Protein AF-A0A8H7FZU8-F1 (afdb_monomer)

Sequence (462 aa):
MAFCALAAARVRDGAVANMAPNISALLGDARPEVFQAASEAAFPPKLVDASEFEYMRASGLLAILAIQNGQQNLMQQHLGNYITLVALQGMHDEARWPPNISGVERQERRRLYWSMYTFEVFTSIIWGGVIRCREAQSAVRYPAEVDDEYIVDDPDDRSEVFQQSDGHPCFLTGWNFTTDMYRTLEHAVDRFRRRRAGGSTKSLGNLLDQSATSSSPETILDLVGVMYSNLHPRFKETQQIGDPVQDRFNFQTANIIATTQLLRMVVLGGELEEASGEKRCQVAGELLDAFSTIPVTYLRALSAPLLFHLAGIGHILGSVIEGLSPYSFRKIRHILLRMADLLESLETGLRSDVSARLRGLVDRIDQYILSNKSTYTRRDSPNRILPIEAFDGTFSKIERPQTPPFSPSTDITQAMQFPIPVGQIGGPEMNLPFEMLQDWPWPLDPSDNTGLFPDILAGWSH

pLDDT: mean 75.42, std 21.96, range [22.83, 98.0]

Radius of gyration: 26.19 Å; Cα contacts (8 Å, |Δi|>4): 441; chains: 1; bounding box: 68×64×73 Å

Mean predicted aligned error: 12.66 Å

Solvent-accessible surface area (backbone atoms only — not comparable to full-atom values): 27202 Å² total; per-residue (Å²): 80,24,66,57,13,38,53,32,45,38,52,69,36,54,28,61,77,91,63,54,70,70,58,48,57,59,47,69,72,48,57,31,65,60,28,38,52,56,38,59,69,66,53,57,99,47,71,88,72,51,77,54,71,64,54,44,55,39,21,49,38,43,17,54,38,21,40,60,70,69,35,60,71,55,17,52,50,25,44,50,51,28,54,50,46,33,64,77,58,36,65,47,28,60,90,54,48,74,94,83,63,52,45,62,56,52,40,51,51,31,45,52,51,54,54,50,42,42,49,42,44,51,50,16,61,52,59,59,47,77,64,85,74,50,70,98,73,47,55,59,67,78,56,67,68,61,56,76,91,34,61,38,64,36,91,87,75,76,42,73,43,80,70,72,66,90,89,65,86,35,71,45,52,54,49,51,52,42,47,50,51,38,53,52,36,52,55,41,49,53,51,52,52,49,62,64,45,62,80,78,50,96,47,68,62,69,69,74,46,77,78,62,82,75,75,49,57,64,56,53,53,51,52,51,49,54,54,57,68,71,44,64,72,73,48,75,53,66,70,84,83,80,45,74,71,61,43,54,42,29,43,43,19,48,48,42,55,52,50,49,46,51,40,50,52,60,49,44,27,74,56,48,30,80,42,52,55,68,57,39,49,50,53,41,45,55,52,50,52,57,55,70,71,46,58,65,43,50,50,38,59,54,34,46,66,46,56,52,54,50,49,52,41,46,49,50,50,51,53,37,56,68,71,29,41,73,72,59,45,62,67,47,49,59,52,54,49,52,50,23,56,53,41,51,73,47,34,82,48,38,103,63,62,54,29,60,37,49,48,52,40,51,53,51,50,53,50,52,54,53,54,52,52,57,59,55,63,70,72,56,78,98,80,76,93,71,86,82,80,79,81,74,96,72,86,75,86,85,77,84,84,83,87,83,84,90,84,85,90,81,83,97,81,88,87,79,88,74,86,71,82,84,70,87,74,89,63,82,83,54,58,64,62,71,78,68,50,73,56,53,87,60,86,84,62,66,86,80,61,96,69,72,32,58,69,66,50,54,40,45,65,96

Foldseek 3Di:
DLVLLLVLLLLLLLLDPPDDPVVNVVSVPDDSVVVLVVLVVPADPDLLVVLDPVLLVSLLSQLVSCLLVVNLVSNCVSLVSNVVNCVSQVLLAPVSHDPPDAQLVLLVSLCSVLSSQLVLLLSCQWWVHDSPDAPVSGNRDHRDLADSVQWDQDPPPRDTDGDDDPPDGRLSLLVVLLSVLSNLSVLLQVVLLCVVCVVPDPDPCVVVCPPPPNQALVSSLVVNVVSVVPRDPLLQAQDDDDDPVSVSSLLSSLSNLLSNLVSNLSSCLLVLLVDDLVVLLVNLQVNLVSNVRRDLSSCLVCRSSNVSSLLSSLLSNLLSLQQDFLVVVVSCLVSLLSSLVSVVSSCSSPVDCLSVLSVVLSVLSVVVVVVVVVVVVVPDDDDDDDDDPDPDPDDDDDDDDDDDDDDDDDDPDDDDDDDDPPDPPPDPRDRDDPVSCPSSVHDLDLPPDPGTRNSSSVSNND

Secondary structure (DSSP, 8-state):
-HHHHHHHHHHHTT---S--HHHHHHHHS--HHHHHHHHHTTS-SSGGG--SHHHHHHHHHHHHHHHHTT-HHHHHHHHHHHHHHHHHHTTTBGGGS-TT--HHHHHHHHHHHHHHHHHHHHHHHHTT---SS-GGG-B-PPPPSS-GGGEEE-TTT--EEE-PPTTPPPHHHHHHHHHHHHHHHHHHHHHHHHHHHTTT---HHHHH-TTS----HHHHHHHHHHHHHHS-GGGTS---S--HHHHHHHHHHHHHHHHHHHHHHHHHHHHHHHS-HHHHHHHHHHHHHHHHTS-HHHHHHH-HHHHHHHHHHHHHHHHHHTT--HHHHHHHHHHHHHHHHHHHHHHTTS---HHHHHHHHHHHHHHHHHHHHHHHTTTS-S----------S-----PPPPPPPP------------------------PPPGGGGTT-SS-S-GGG-SSS-HHHHTTTT-

Structure (mmCIF, N/CA/C/O backbone):
data_AF-A0A8H7FZU8-F1
#
_entry.id   AF-A0A8H7FZU8-F1
#
loop_
_atom_site.group_PDB
_atom_site.id
_atom_site.type_symbol
_atom_site.label_atom_id
_atom_site.label_alt_id
_atom_site.label_comp_id
_atom_site.label_asym_id
_atom_site.label_entity_id
_atom_site.label_seq_id
_atom_site.pdbx_PDB_ins_code
_atom_site.Cartn_x
_atom_site.Cartn_y
_atom_site.Cartn_z
_atom_site.occupancy
_atom_site.B_iso_or_equiv
_atom_site.auth_seq_id
_atom_site.auth_comp_id
_atom_site.auth_asym_id
_atom_site.auth_atom_id
_atom_site.pdbx_PDB_model_num
ATOM 1 N N . MET A 1 1 ? 0.184 -10.267 -18.835 1.00 94.81 1 MET A N 1
ATOM 2 C CA . MET A 1 1 ? -0.944 -11.021 -18.241 1.00 94.81 1 MET A CA 1
ATOM 3 C C . MET A 1 1 ? -1.177 -10.678 -16.771 1.00 94.81 1 MET A C 1
ATOM 5 O O . MET A 1 1 ? -2.310 -10.342 -16.458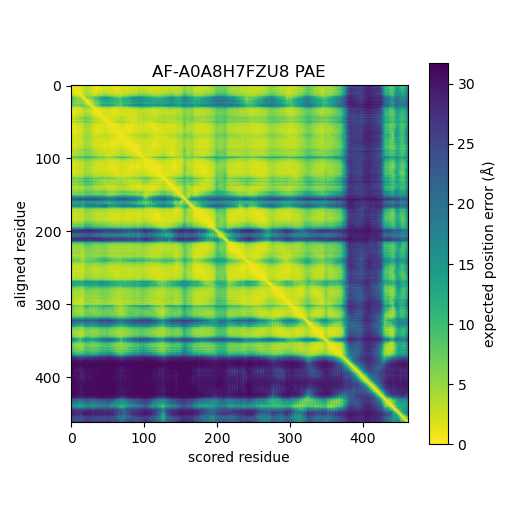 1.00 94.81 1 MET A O 1
ATOM 9 N N . ALA A 1 2 ? -0.157 -10.640 -15.896 1.00 96.94 2 ALA A N 1
ATOM 10 C CA . ALA A 1 2 ? -0.323 -10.200 -14.496 1.00 96.94 2 ALA A CA 1
ATOM 11 C C . ALA A 1 2 ? -1.073 -8.859 -14.335 1.00 96.94 2 ALA A C 1
ATOM 13 O O . ALA A 1 2 ? -1.991 -8.761 -13.528 1.00 96.94 2 ALA A O 1
ATOM 14 N N . PHE A 1 3 ? -0.748 -7.849 -15.152 1.00 95.00 3 PHE A N 1
ATOM 15 C CA . PHE A 1 3 ? -1.463 -6.566 -15.152 1.00 95.00 3 PHE A CA 1
ATOM 16 C C . PHE A 1 3 ? -2.962 -6.722 -15.462 1.00 95.00 3 PHE A C 1
ATOM 18 O O . PHE A 1 3 ? -3.798 -6.167 -14.758 1.00 95.00 3 PHE A O 1
ATOM 25 N N . CYS A 1 4 ? -3.315 -7.527 -16.472 1.00 93.69 4 CYS A N 1
ATOM 26 C CA . CYS A 1 4 ? -4.707 -7.815 -16.826 1.00 93.69 4 CYS A CA 1
ATOM 27 C C . CYS A 1 4 ? -5.438 -8.564 -15.705 1.00 93.69 4 CYS A C 1
ATOM 29 O O . CYS A 1 4 ? -6.596 -8.265 -15.435 1.00 93.69 4 CYS A O 1
ATOM 31 N N . ALA A 1 5 ? -4.758 -9.500 -15.033 1.00 94.56 5 ALA A N 1
ATOM 32 C CA . ALA A 1 5 ? -5.305 -10.216 -13.884 1.00 94.56 5 ALA A CA 1
ATOM 33 C C . ALA A 1 5 ? -5.645 -9.248 -12.742 1.00 94.56 5 ALA A C 1
ATOM 35 O O . ALA A 1 5 ? -6.764 -9.260 -12.232 1.00 94.56 5 ALA A O 1
ATOM 36 N N . LEU A 1 6 ? -4.708 -8.357 -12.399 1.00 92.69 6 LEU A N 1
ATOM 37 C CA . LEU A 1 6 ? -4.912 -7.335 -11.376 1.00 92.69 6 LEU A CA 1
ATOM 38 C C . LEU A 1 6 ? -6.040 -6.368 -11.753 1.00 92.69 6 LEU A C 1
ATOM 40 O O . LEU A 1 6 ? -6.938 -6.133 -10.949 1.00 92.69 6 LEU A O 1
ATOM 44 N N . ALA A 1 7 ? -6.040 -5.848 -12.981 1.00 90.50 7 ALA A N 1
ATOM 45 C CA . ALA A 1 7 ? -7.080 -4.943 -13.461 1.00 90.50 7 ALA A CA 1
ATOM 46 C C . ALA A 1 7 ? -8.473 -5.597 -13.424 1.00 90.50 7 ALA A C 1
ATOM 48 O O . ALA A 1 7 ? -9.411 -5.005 -12.894 1.00 90.50 7 ALA A O 1
ATOM 49 N N . ALA A 1 8 ? -8.604 -6.837 -13.909 1.00 89.44 8 ALA A N 1
ATOM 50 C CA . ALA A 1 8 ? -9.864 -7.578 -13.865 1.00 89.44 8 ALA A CA 1
ATOM 51 C C . ALA A 1 8 ? -10.336 -7.816 -12.420 1.00 89.44 8 ALA A C 1
ATOM 53 O O . ALA A 1 8 ? -11.513 -7.619 -12.121 1.00 89.44 8 ALA A O 1
ATOM 54 N N . ALA A 1 9 ? -9.425 -8.161 -11.501 1.00 87.31 9 ALA A N 1
ATOM 55 C CA . ALA A 1 9 ? -9.761 -8.319 -10.086 1.00 87.31 9 ALA A CA 1
ATOM 56 C C . ALA A 1 9 ? -10.258 -7.000 -9.469 1.00 87.31 9 ALA A C 1
ATOM 58 O O . ALA A 1 9 ? -11.246 -6.985 -8.745 1.00 87.31 9 ALA A O 1
ATOM 59 N N . ARG A 1 10 ? -9.628 -5.862 -9.795 1.00 86.88 10 ARG A N 1
ATOM 60 C CA . ARG A 1 10 ? -10.062 -4.536 -9.313 1.00 86.88 10 ARG A CA 1
ATOM 61 C C . ARG A 1 10 ? -11.457 -4.161 -9.808 1.00 86.88 10 ARG A C 1
ATOM 63 O O . ARG A 1 10 ? -12.224 -3.559 -9.061 1.00 86.88 10 ARG A O 1
ATOM 70 N N . VAL A 1 11 ? -11.796 -4.526 -11.043 1.00 86.00 11 VAL A N 1
ATOM 71 C CA . VAL A 1 11 ? -13.144 -4.311 -11.589 1.00 86.00 11 VAL A CA 1
ATOM 72 C C . VAL A 1 11 ? -14.165 -5.201 -10.888 1.00 86.00 11 VAL A C 1
ATOM 74 O O . VAL A 1 11 ? -15.190 -4.688 -10.444 1.00 86.00 11 VAL A O 1
ATOM 77 N N . ARG A 1 12 ? -13.857 -6.494 -10.713 1.00 84.75 12 ARG A N 1
ATOM 78 C CA . ARG A 1 12 ? -14.683 -7.446 -9.950 1.00 84.75 12 ARG A CA 1
ATOM 79 C C . ARG A 1 12 ? -14.992 -6.932 -8.541 1.00 84.75 12 ARG A C 1
ATOM 81 O O . ARG A 1 12 ? -16.127 -7.038 -8.094 1.00 84.75 12 ARG A O 1
ATOM 88 N N . ASP A 1 13 ? -14.005 -6.337 -7.874 1.00 79.69 13 ASP A N 1
ATOM 89 C CA . ASP A 1 13 ? -14.130 -5.849 -6.495 1.00 79.69 13 ASP A CA 1
ATOM 90 C C . ASP A 1 13 ? -14.769 -4.442 -6.405 1.00 79.69 13 ASP A C 1
ATOM 92 O O . ASP A 1 13 ? -14.854 -3.853 -5.325 1.00 79.69 13 ASP A O 1
ATOM 96 N N . GLY A 1 14 ? -15.215 -3.870 -7.532 1.00 80.69 14 GLY A N 1
ATOM 97 C CA . GLY A 1 14 ? -15.902 -2.577 -7.571 1.00 80.69 14 GLY A CA 1
ATOM 98 C C . GLY A 1 14 ? -14.999 -1.374 -7.278 1.00 80.69 14 GLY A C 1
ATOM 99 O O . GLY A 1 14 ? -15.483 -0.355 -6.780 1.00 80.69 14 GLY A O 1
ATOM 100 N N . ALA A 1 15 ? -13.697 -1.487 -7.562 1.00 82.50 15 ALA A N 1
ATOM 101 C CA . ALA A 1 15 ? -12.702 -0.434 -7.344 1.00 82.50 15 ALA A CA 1
ATOM 102 C C . ALA A 1 15 ? -12.612 0.588 -8.497 1.00 82.50 15 ALA A C 1
ATOM 104 O O . ALA A 1 15 ? -11.821 1.526 -8.426 1.00 82.50 15 ALA A O 1
ATOM 105 N N . VAL A 1 16 ? -13.401 0.417 -9.562 1.00 81.19 16 VAL A N 1
ATOM 106 C CA . VAL A 1 16 ? -13.454 1.337 -10.708 1.00 81.19 16 VAL A CA 1
ATOM 107 C C . VAL A 1 16 ? -14.825 2.006 -10.755 1.00 81.19 16 VAL A C 1
ATOM 109 O O . VAL A 1 16 ? -15.847 1.329 -10.840 1.00 81.19 16 VAL A O 1
ATOM 112 N N . ALA A 1 17 ? -14.847 3.337 -10.702 1.00 74.69 17 ALA A N 1
ATOM 113 C CA . ALA A 1 17 ? -16.069 4.129 -10.824 1.00 74.69 17 ALA A CA 1
ATOM 114 C C . ALA A 1 17 ? -16.343 4.538 -12.278 1.00 74.69 17 ALA A C 1
ATOM 116 O O . ALA A 1 17 ? -15.438 4.559 -13.109 1.00 74.69 17 ALA A O 1
ATOM 117 N N . ASN A 1 18 ? -17.598 4.900 -12.564 1.00 74.50 18 ASN A N 1
ATOM 118 C CA . ASN A 1 18 ? -18.027 5.527 -13.822 1.00 74.50 18 ASN A CA 1
ATOM 119 C C . ASN A 1 18 ? -17.635 4.755 -15.096 1.00 74.50 18 ASN A C 1
ATOM 121 O O . ASN A 1 18 ? -17.423 5.343 -16.156 1.00 74.50 18 ASN A O 1
ATOM 125 N N . MET A 1 19 ? -17.551 3.427 -15.007 1.00 75.94 19 MET A N 1
ATOM 126 C CA . MET A 1 19 ? -17.253 2.591 -16.162 1.00 75.94 19 MET A CA 1
ATOM 127 C C . MET A 1 19 ? -18.425 2.607 -17.146 1.00 75.94 19 MET A C 1
ATOM 129 O O . MET A 1 19 ? -19.579 2.414 -16.759 1.00 75.94 19 MET A O 1
ATOM 133 N N . ALA A 1 20 ? -18.126 2.804 -18.432 1.00 78.06 20 ALA A N 1
ATOM 134 C CA . ALA A 1 20 ? -19.141 2.751 -19.474 1.00 78.06 20 ALA A CA 1
ATOM 135 C C . ALA A 1 20 ? -19.852 1.375 -19.465 1.00 78.06 20 ALA A C 1
ATOM 137 O O . ALA A 1 20 ? -19.176 0.350 -19.314 1.00 78.06 20 ALA A O 1
ATOM 138 N N . PRO A 1 21 ? -21.187 1.308 -19.646 1.00 76.19 21 PRO A N 1
ATOM 139 C CA . PRO A 1 21 ? -21.952 0.066 -19.466 1.00 76.19 21 PRO A CA 1
ATOM 140 C C . PRO A 1 21 ? -21.469 -1.102 -20.338 1.00 76.19 21 PRO A C 1
ATOM 142 O O . PRO A 1 21 ? -21.459 -2.250 -19.907 1.00 76.19 21 PRO A O 1
ATOM 145 N N . ASN A 1 22 ? -21.018 -0.804 -21.557 1.00 76.19 22 ASN A N 1
ATOM 146 C CA . ASN A 1 22 ? -20.453 -1.777 -22.492 1.00 76.19 22 ASN A CA 1
ATOM 147 C C . ASN A 1 22 ? -19.113 -2.360 -22.010 1.00 76.19 22 ASN A C 1
ATOM 149 O O . ASN A 1 22 ? -18.873 -3.554 -22.172 1.00 76.19 22 ASN A O 1
ATOM 153 N N . ILE A 1 23 ? -18.254 -1.534 -21.408 1.00 76.81 23 ILE A N 1
ATOM 154 C CA . ILE A 1 23 ? -16.971 -1.970 -20.839 1.00 76.81 23 ILE A CA 1
ATOM 155 C C . ILE A 1 23 ? -17.223 -2.781 -19.566 1.00 76.81 23 ILE A C 1
ATOM 157 O O . ILE A 1 23 ? -16.593 -3.816 -19.365 1.00 76.81 23 ILE A O 1
ATOM 161 N N . SER A 1 24 ? -18.186 -2.355 -18.744 1.00 74.62 24 SER A N 1
ATOM 162 C CA . SER A 1 24 ? -18.578 -3.072 -17.529 1.00 74.62 24 SER A CA 1
ATOM 163 C C . SER A 1 24 ? -19.097 -4.477 -17.833 1.00 74.62 24 SER A C 1
ATOM 165 O O . SER A 1 24 ? -18.674 -5.422 -17.174 1.00 74.62 24 SER A O 1
ATOM 167 N N . ALA A 1 25 ? -19.927 -4.639 -18.869 1.00 74.44 25 ALA A N 1
ATOM 168 C CA . ALA A 1 25 ? -20.389 -5.956 -19.305 1.00 74.44 25 ALA A CA 1
ATOM 169 C C . ALA A 1 25 ? -19.229 -6.853 -19.776 1.00 74.44 25 ALA A C 1
ATOM 171 O O . ALA A 1 25 ? -19.126 -7.997 -19.347 1.00 74.44 25 ALA A O 1
ATOM 172 N N . LEU A 1 26 ? -18.312 -6.318 -20.594 1.00 75.81 26 LEU A N 1
ATOM 173 C CA . LEU A 1 26 ? -17.157 -7.071 -21.096 1.00 75.81 26 LEU A CA 1
ATOM 174 C C . LEU A 1 26 ? -16.203 -7.510 -19.972 1.00 75.81 26 LEU A C 1
ATOM 176 O O . LEU A 1 26 ? -15.678 -8.621 -19.996 1.00 75.81 26 LEU A O 1
ATOM 180 N N . LEU A 1 27 ? -15.954 -6.630 -19.000 1.00 74.00 27 LEU A N 1
ATOM 181 C CA . LEU A 1 27 ? -15.052 -6.911 -17.883 1.00 74.00 27 LEU A CA 1
ATOM 182 C C . LEU A 1 27 ? -15.717 -7.738 -16.777 1.00 74.00 27 LEU A C 1
ATOM 184 O O . LEU A 1 27 ? -15.001 -8.396 -16.029 1.00 74.00 27 LEU A O 1
ATOM 188 N N . GLY A 1 28 ? -17.051 -7.762 -16.700 1.00 69.50 28 GLY A N 1
ATOM 189 C CA . GLY A 1 28 ? -17.793 -8.679 -15.831 1.00 69.50 28 GLY A CA 1
ATOM 190 C C . GLY A 1 28 ? -17.585 -10.151 -16.202 1.00 69.50 28 GLY A C 1
ATOM 191 O O . GLY A 1 28 ? -17.536 -11.002 -15.317 1.00 69.50 28 GLY A O 1
ATOM 192 N N . ASP A 1 29 ? -17.372 -10.437 -17.489 1.00 76.12 29 ASP A N 1
ATOM 193 C CA . ASP A 1 29 ? -17.053 -11.782 -17.988 1.00 76.12 29 ASP A CA 1
ATOM 194 C C . ASP A 1 29 ? -15.553 -12.127 -17.888 1.00 76.12 29 ASP A C 1
ATOM 196 O O . ASP A 1 29 ? -15.148 -13.282 -18.081 1.00 76.12 29 ASP A O 1
ATOM 200 N N . ALA A 1 30 ? -14.696 -11.143 -17.594 1.00 81.31 30 ALA A N 1
ATOM 201 C CA . ALA A 1 30 ? -13.266 -11.367 -17.464 1.00 81.31 30 ALA A CA 1
ATOM 202 C C . ALA A 1 30 ? -12.968 -12.158 -16.182 1.00 81.31 30 ALA A C 1
ATOM 204 O O . ALA A 1 30 ? -13.309 -11.740 -15.080 1.00 81.31 30 ALA A O 1
ATOM 205 N N . ARG A 1 31 ? -12.277 -13.294 -16.323 1.00 87.81 31 ARG A N 1
ATOM 206 C CA . ARG A 1 31 ? -11.839 -14.131 -15.195 1.00 87.81 31 ARG A CA 1
ATOM 207 C C . ARG A 1 31 ? -10.386 -13.804 -14.833 1.00 87.81 31 ARG A C 1
ATOM 209 O O . ARG A 1 31 ? -9.498 -14.201 -15.599 1.00 87.81 31 ARG A O 1
ATOM 216 N N . PRO A 1 32 ? -10.108 -13.106 -13.711 1.00 89.50 32 PRO A N 1
ATOM 217 C CA . PRO A 1 32 ? -8.744 -12.763 -13.293 1.00 89.50 32 PRO A CA 1
ATOM 218 C C . PRO A 1 32 ? -7.812 -13.977 -13.225 1.00 89.50 32 PRO A C 1
ATOM 220 O O . PRO A 1 32 ? -6.637 -13.886 -13.578 1.00 89.50 32 PRO A O 1
ATOM 223 N N . GLU A 1 33 ? -8.358 -15.132 -12.846 1.00 92.31 33 GLU A N 1
ATOM 224 C CA . GLU A 1 33 ? -7.635 -16.386 -12.638 1.00 92.31 33 GLU A CA 1
ATOM 225 C C . GLU A 1 33 ? -7.027 -16.920 -13.944 1.00 92.31 33 GLU A C 1
ATOM 227 O O . GLU A 1 33 ? -5.951 -17.512 -13.933 1.00 92.31 33 GLU A O 1
ATOM 232 N N . VAL A 1 34 ? -7.673 -16.670 -15.090 1.00 94.38 34 VAL A N 1
ATOM 233 C CA . VAL A 1 34 ? -7.152 -17.081 -16.405 1.00 94.38 34 VAL A CA 1
ATOM 234 C C . VAL A 1 34 ? -5.905 -16.275 -16.758 1.00 94.38 34 VAL A C 1
ATOM 236 O O . VAL A 1 34 ? -4.901 -16.837 -17.196 1.00 94.38 34 VAL A O 1
ATOM 239 N N . PHE A 1 35 ? -5.942 -14.960 -16.538 1.00 95.69 35 PHE A N 1
ATOM 240 C CA . PHE A 1 35 ? -4.788 -14.093 -16.766 1.00 95.69 35 PHE A CA 1
ATOM 241 C C . PHE A 1 35 ? -3.665 -14.368 -15.763 1.00 95.69 35 PHE A C 1
ATOM 243 O O . PHE A 1 35 ? -2.493 -14.310 -16.131 1.00 95.69 35 PHE A O 1
ATOM 250 N N . GLN A 1 36 ? -4.008 -14.693 -14.516 1.00 96.38 36 GLN A N 1
ATOM 251 C CA . GLN A 1 36 ? -3.037 -15.105 -13.511 1.00 96.38 36 GLN A CA 1
ATOM 252 C C . GLN A 1 36 ? -2.309 -16.380 -13.947 1.00 96.38 36 GLN A C 1
ATOM 254 O O . GLN A 1 36 ? -1.086 -16.360 -14.062 1.00 96.38 36 GLN A O 1
ATOM 259 N N . ALA A 1 37 ? -3.052 -17.439 -14.284 1.00 96.44 37 ALA A N 1
ATOM 260 C CA . ALA A 1 37 ? -2.483 -18.711 -14.724 1.00 96.44 37 ALA A CA 1
ATOM 261 C C . ALA A 1 37 ? -1.609 -18.548 -15.977 1.00 96.44 37 ALA A C 1
ATOM 263 O O . ALA A 1 37 ? -0.518 -19.107 -16.052 1.00 96.44 37 ALA A O 1
ATOM 264 N N . ALA A 1 38 ? -2.042 -17.729 -16.942 1.00 97.06 38 ALA A N 1
ATOM 265 C CA . ALA A 1 38 ? -1.242 -17.416 -18.124 1.00 97.06 38 ALA A CA 1
ATOM 266 C C . ALA A 1 38 ? 0.053 -16.661 -17.780 1.00 97.06 38 ALA A C 1
ATOM 268 O O . ALA A 1 38 ? 1.071 -16.850 -18.440 1.00 97.06 38 ALA A O 1
ATOM 269 N N . SER A 1 39 ? 0.028 -15.801 -16.757 1.00 96.94 39 SER A N 1
ATOM 270 C CA . SER A 1 39 ? 1.225 -15.099 -16.295 1.00 96.94 39 SER A CA 1
ATOM 271 C C . SER A 1 39 ? 2.192 -16.027 -15.568 1.00 96.94 39 SER A C 1
ATOM 273 O O . SER A 1 39 ? 3.392 -15.903 -15.773 1.00 96.94 39 SER A O 1
ATOM 275 N N . GLU A 1 40 ? 1.688 -16.936 -14.735 1.00 96.31 40 GLU A N 1
ATOM 276 C CA . GLU A 1 40 ? 2.497 -17.918 -14.004 1.00 96.31 40 GLU A CA 1
ATOM 277 C C . GLU A 1 40 ? 3.121 -18.943 -14.963 1.00 96.31 40 GLU A C 1
ATOM 279 O O . GLU A 1 40 ? 4.303 -19.254 -14.843 1.00 96.31 40 GLU A O 1
ATOM 284 N N . ALA A 1 41 ? 2.376 -19.389 -15.979 1.00 96.94 41 ALA A N 1
ATOM 285 C CA . ALA A 1 41 ? 2.867 -20.309 -17.007 1.00 96.94 41 ALA A CA 1
ATOM 286 C C . ALA A 1 41 ? 3.963 -19.713 -17.910 1.00 96.94 41 ALA A C 1
ATOM 288 O O . ALA A 1 41 ? 4.670 -20.463 -18.579 1.00 96.94 41 ALA A O 1
ATOM 289 N N . ALA A 1 42 ? 4.098 -18.384 -17.950 1.00 96.44 42 ALA A N 1
ATOM 290 C CA . ALA A 1 42 ? 5.141 -17.709 -18.718 1.00 96.44 42 ALA A CA 1
ATOM 291 C C . ALA A 1 42 ? 6.504 -17.697 -18.003 1.00 96.44 42 ALA A C 1
ATOM 293 O O . ALA A 1 42 ? 7.511 -17.416 -18.648 1.00 96.44 42 ALA A O 1
ATOM 294 N N . PHE A 1 43 ? 6.561 -17.985 -16.696 1.00 97.06 43 PHE A N 1
ATOM 295 C CA . PHE A 1 43 ? 7.833 -18.052 -15.976 1.00 97.06 43 PHE A CA 1
ATOM 296 C C . PHE A 1 43 ? 8.648 -19.281 -16.399 1.00 97.06 43 PHE A C 1
ATOM 298 O O . PHE A 1 43 ? 8.088 -20.369 -16.566 1.00 97.06 43 PHE A O 1
ATOM 305 N N . PRO A 1 44 ? 9.981 -19.152 -16.520 1.00 96.62 44 PRO A N 1
ATOM 306 C CA . PRO A 1 44 ? 10.833 -20.307 -16.741 1.00 96.62 44 PRO A CA 1
ATOM 307 C C . PRO A 1 44 ? 10.792 -21.253 -15.527 1.00 96.62 44 PRO A C 1
ATOM 309 O O . PRO A 1 44 ? 10.595 -20.803 -14.394 1.00 96.62 44 PRO A O 1
ATOM 312 N N . PRO A 1 45 ? 11.050 -22.563 -15.718 1.00 94.12 45 PRO A N 1
ATOM 313 C CA . PRO A 1 45 ? 11.026 -23.541 -14.626 1.00 94.12 45 PRO A CA 1
ATOM 314 C C . PRO A 1 45 ? 11.996 -23.228 -13.482 1.00 94.12 45 PRO A C 1
ATOM 316 O O . PRO A 1 45 ? 11.759 -23.622 -12.341 1.00 94.12 45 PRO A O 1
ATOM 319 N N . LYS A 1 46 ? 13.107 -22.547 -13.783 1.00 95.56 46 LYS A N 1
ATOM 320 C CA . LYS A 1 46 ? 14.066 -22.064 -12.791 1.00 95.56 46 LYS A CA 1
ATOM 321 C C . LYS A 1 46 ? 14.109 -20.549 -12.843 1.00 95.56 46 LYS A C 1
ATOM 323 O O . LYS A 1 46 ? 14.347 -19.961 -13.892 1.00 95.56 46 LYS A O 1
ATOM 328 N N . LEU A 1 47 ? 13.982 -19.923 -11.679 1.00 94.25 47 LEU A N 1
ATOM 329 C CA . LEU A 1 47 ? 13.989 -18.466 -11.566 1.00 94.25 47 LEU A CA 1
ATOM 330 C C . LEU A 1 47 ? 15.325 -17.833 -11.993 1.00 94.25 47 LEU A C 1
ATOM 332 O O . LEU A 1 47 ? 15.355 -16.678 -12.390 1.00 94.25 47 LEU A O 1
ATOM 336 N N . VAL A 1 48 ? 16.425 -18.593 -11.966 1.00 96.38 48 VAL A N 1
ATOM 337 C CA . VAL A 1 48 ? 17.742 -18.126 -12.437 1.00 96.38 48 VAL A CA 1
ATOM 338 C C . VAL A 1 48 ? 17.750 -17.802 -13.933 1.00 96.38 48 VAL A C 1
ATOM 340 O O . VAL A 1 48 ? 18.552 -16.986 -14.373 1.00 96.38 48 VAL A O 1
ATOM 343 N N . ASP A 1 49 ? 16.847 -18.422 -14.698 1.00 96.88 49 ASP A N 1
ATOM 344 C CA . ASP A 1 49 ? 16.729 -18.230 -16.143 1.00 96.88 49 ASP A CA 1
ATOM 345 C C . ASP A 1 49 ? 15.842 -17.007 -16.482 1.00 96.88 49 ASP A C 1
ATOM 347 O O . ASP A 1 49 ? 15.807 -16.553 -17.625 1.00 96.88 49 ASP A O 1
ATOM 351 N N . ALA A 1 50 ? 15.148 -16.430 -15.490 1.00 96.06 50 ALA A N 1
ATOM 352 C CA . ALA A 1 50 ? 14.303 -15.242 -15.632 1.00 96.06 50 ALA A CA 1
ATOM 353 C C . ALA A 1 50 ? 15.144 -13.950 -15.587 1.00 96.06 50 ALA A C 1
ATOM 355 O O . ALA A 1 50 ? 15.124 -13.193 -14.616 1.00 96.06 50 ALA A O 1
ATOM 356 N N . SER A 1 51 ? 15.920 -13.711 -16.645 1.00 92.38 51 SER A N 1
ATOM 357 C CA . SER A 1 51 ? 16.836 -12.560 -16.742 1.00 92.38 51 SER A CA 1
ATOM 358 C C . SER A 1 51 ? 16.168 -11.246 -17.169 1.00 92.38 51 SER A C 1
ATOM 360 O O . SER A 1 51 ? 16.712 -10.174 -16.917 1.00 92.38 51 SER A O 1
ATOM 362 N N . GLU A 1 52 ? 14.989 -11.313 -17.787 1.00 93.50 52 GLU A N 1
ATOM 363 C CA . GLU A 1 52 ? 14.259 -10.142 -18.283 1.00 93.50 52 GLU A CA 1
ATOM 364 C C . GLU A 1 52 ? 13.595 -9.341 -17.147 1.00 93.50 52 GLU A C 1
ATOM 366 O O . GLU A 1 52 ? 13.149 -9.893 -16.133 1.00 93.50 52 GLU A O 1
ATOM 371 N N . PHE A 1 53 ? 13.494 -8.021 -17.326 1.00 94.69 53 PHE A N 1
ATOM 372 C CA . PHE A 1 53 ? 12.910 -7.099 -16.341 1.00 94.69 53 PHE A CA 1
ATOM 373 C C . PHE A 1 53 ? 11.409 -7.366 -16.116 1.00 94.69 53 PHE A C 1
ATOM 375 O O . PHE A 1 53 ? 10.858 -7.178 -15.027 1.00 94.69 53 PHE A O 1
ATOM 382 N N . GLU A 1 54 ? 10.744 -7.878 -17.143 1.00 95.94 54 GLU A N 1
ATOM 383 C CA . GLU A 1 54 ? 9.341 -8.265 -17.200 1.00 95.94 54 GLU A CA 1
ATOM 384 C C . GLU A 1 54 ? 8.987 -9.302 -16.133 1.00 95.94 54 GLU A C 1
ATOM 386 O O . GLU A 1 54 ? 7.904 -9.218 -15.552 1.00 95.94 54 GLU A O 1
ATOM 391 N N . TYR A 1 55 ? 9.893 -10.230 -15.805 1.00 97.50 55 TYR A N 1
ATOM 392 C CA . TYR A 1 55 ? 9.657 -11.224 -14.753 1.00 97.50 55 TYR A CA 1
ATOM 393 C C . TYR A 1 55 ? 9.596 -10.594 -13.362 1.00 97.50 55 TYR A C 1
ATOM 395 O O . TYR A 1 55 ? 8.796 -11.022 -12.523 1.00 97.50 55 TYR A O 1
ATOM 403 N N . MET A 1 56 ? 10.381 -9.542 -13.113 1.00 97.12 56 MET A N 1
ATOM 404 C CA . MET A 1 56 ? 10.300 -8.787 -11.862 1.00 97.12 56 MET A CA 1
ATOM 405 C C . MET A 1 56 ? 8.973 -8.036 -11.775 1.00 97.12 56 MET A C 1
ATOM 407 O O . MET A 1 56 ? 8.282 -8.124 -10.759 1.00 97.12 56 MET A O 1
ATOM 411 N N . ARG A 1 57 ? 8.581 -7.355 -12.865 1.00 97.31 57 ARG A N 1
ATOM 412 C CA . ARG A 1 57 ? 7.287 -6.656 -12.961 1.00 97.31 57 ARG A CA 1
ATOM 413 C C . ARG A 1 57 ? 6.123 -7.619 -12.740 1.00 97.31 57 ARG A C 1
ATOM 415 O O . ARG A 1 57 ? 5.222 -7.332 -11.954 1.00 97.31 57 ARG A O 1
ATOM 422 N N . ALA A 1 58 ? 6.160 -8.781 -13.390 1.00 98.00 58 ALA A N 1
ATOM 423 C CA . ALA A 1 58 ? 5.151 -9.819 -13.238 1.00 98.00 58 ALA A CA 1
ATOM 424 C C . ALA A 1 58 ? 5.100 -10.362 -11.803 1.00 98.00 58 ALA A C 1
ATOM 426 O O . ALA A 1 58 ? 4.006 -10.467 -11.257 1.00 98.00 58 ALA A O 1
ATOM 427 N N . SER A 1 59 ? 6.248 -10.636 -11.172 1.00 97.81 59 SER A N 1
ATOM 428 C CA . SER A 1 59 ? 6.309 -11.113 -9.779 1.00 97.81 59 SER A CA 1
ATOM 429 C C . SER A 1 59 ? 5.678 -10.110 -8.812 1.00 97.81 59 SER A C 1
ATOM 431 O O . SER A 1 59 ? 4.833 -10.483 -8.000 1.00 97.81 59 SER A O 1
ATOM 433 N N . GLY A 1 60 ? 6.015 -8.822 -8.945 1.00 97.25 60 GLY A N 1
ATOM 434 C CA . GLY A 1 60 ? 5.427 -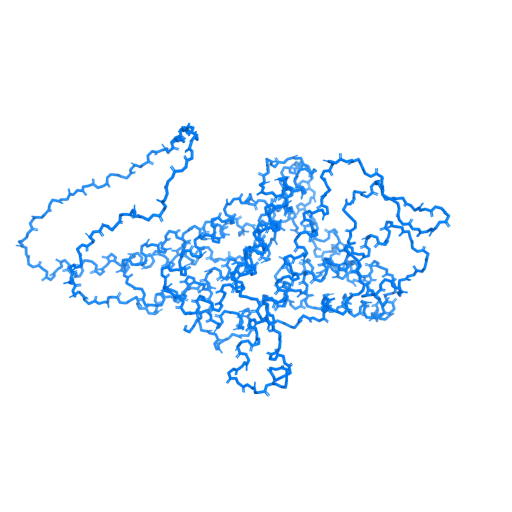7.771 -8.114 1.00 97.25 60 GLY A CA 1
ATOM 435 C C . GLY A 1 60 ? 3.913 -7.642 -8.300 1.00 97.25 60 GLY A C 1
ATOM 436 O O . GLY A 1 60 ? 3.160 -7.621 -7.328 1.00 97.25 60 GLY A O 1
ATOM 437 N N . LEU A 1 61 ? 3.439 -7.638 -9.549 1.00 97.50 61 LEU A N 1
ATOM 438 C CA . LEU A 1 61 ? 2.006 -7.575 -9.856 1.00 97.50 61 LEU A CA 1
ATOM 439 C C . LEU A 1 61 ? 1.238 -8.809 -9.360 1.00 97.50 61 LEU A C 1
ATOM 441 O O . LEU A 1 61 ? 0.126 -8.665 -8.856 1.00 97.50 61 LEU A O 1
ATOM 445 N N . LEU A 1 62 ? 1.816 -10.008 -9.476 1.00 97.62 62 LEU A N 1
ATOM 446 C CA . LEU A 1 62 ? 1.222 -11.243 -8.958 1.00 97.62 62 LEU A CA 1
ATOM 447 C C . LEU A 1 62 ? 1.159 -11.242 -7.426 1.00 97.62 62 LEU A C 1
ATOM 449 O O . LEU A 1 62 ? 0.172 -11.709 -6.859 1.00 97.62 62 LEU A O 1
ATOM 453 N N . ALA A 1 63 ? 2.152 -10.662 -6.749 1.00 96.25 63 ALA A N 1
ATOM 454 C CA . ALA A 1 63 ? 2.119 -10.495 -5.299 1.00 96.25 63 ALA A CA 1
ATOM 455 C C . ALA A 1 63 ? 1.007 -9.519 -4.860 1.00 96.25 63 ALA A C 1
ATOM 457 O O . ALA A 1 63 ? 0.270 -9.811 -3.915 1.00 96.25 63 ALA A O 1
ATOM 458 N N . ILE A 1 64 ? 0.823 -8.409 -5.592 1.00 94.25 64 ILE A N 1
ATOM 459 C CA . ILE A 1 64 ? -0.277 -7.451 -5.369 1.00 94.25 64 ILE A CA 1
ATOM 460 C C . ILE A 1 64 ? -1.648 -8.097 -5.650 1.00 94.25 64 ILE A C 1
ATOM 462 O O . ILE A 1 64 ? -2.608 -7.891 -4.906 1.00 94.25 64 ILE A O 1
ATOM 466 N N . LEU A 1 65 ? -1.763 -8.902 -6.706 1.00 93.69 65 LEU A N 1
ATOM 467 C CA . LEU A 1 65 ? -2.989 -9.646 -7.001 1.00 93.69 65 LEU A CA 1
ATOM 468 C C . LEU A 1 65 ? -3.318 -10.642 -5.881 1.00 93.69 65 LEU A C 1
ATOM 470 O O . LEU A 1 65 ? -4.463 -10.730 -5.438 1.00 93.69 65 LEU A O 1
ATOM 474 N N . ALA A 1 66 ? -2.315 -11.381 -5.406 1.00 91.56 66 ALA A N 1
ATOM 475 C CA . ALA A 1 66 ? -2.495 -12.371 -4.356 1.00 91.56 66 ALA A CA 1
ATOM 476 C C . ALA A 1 66 ? -2.955 -11.729 -3.037 1.00 91.56 66 ALA A C 1
ATOM 478 O O . ALA A 1 66 ? -3.887 -12.242 -2.419 1.00 91.56 66 ALA A O 1
ATOM 479 N N . ILE A 1 67 ? -2.387 -10.583 -2.629 1.00 86.81 67 ILE A N 1
ATOM 480 C CA . ILE A 1 67 ? -2.878 -9.870 -1.435 1.00 86.81 67 ILE A CA 1
ATOM 481 C C . ILE A 1 67 ? -4.309 -9.360 -1.624 1.00 86.81 67 ILE A C 1
ATOM 483 O O . ILE A 1 67 ? -5.115 -9.498 -0.707 1.00 86.81 67 ILE A O 1
ATOM 487 N N . GLN A 1 68 ? -4.653 -8.835 -2.804 1.00 84.31 68 GLN A N 1
ATOM 488 C CA . GLN A 1 68 ? -6.015 -8.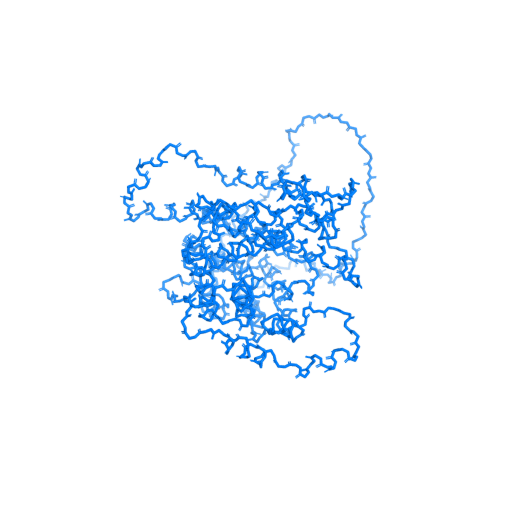387 -3.106 1.00 84.31 68 GLN A CA 1
ATOM 489 C C . GLN A 1 68 ? -7.033 -9.528 -2.977 1.00 84.31 68 GLN A C 1
ATOM 491 O O . GLN A 1 68 ? -8.131 -9.321 -2.472 1.00 84.31 68 GLN A O 1
ATOM 496 N N . ASN A 1 69 ? -6.647 -10.743 -3.366 1.00 83.25 69 ASN A N 1
ATOM 497 C CA . ASN A 1 69 ? -7.475 -11.941 -3.235 1.00 83.25 69 ASN A CA 1
ATOM 498 C C . ASN A 1 69 ? -7.399 -12.604 -1.842 1.00 83.25 69 ASN A C 1
ATOM 500 O O . ASN A 1 69 ? -7.942 -13.693 -1.663 1.00 83.25 69 ASN A O 1
ATOM 504 N N . GLY A 1 70 ? -6.701 -12.008 -0.866 1.00 79.44 70 GLY A N 1
ATOM 505 C CA . GLY A 1 70 ? -6.519 -12.584 0.474 1.00 79.44 70 GLY A CA 1
ATOM 506 C C . GLY A 1 70 ? -5.625 -13.835 0.516 1.00 79.44 70 GLY A C 1
ATOM 507 O O . GLY A 1 70 ? -5.634 -14.579 1.493 1.00 79.44 70 GLY A O 1
ATOM 508 N N . GLN A 1 71 ? -4.840 -14.093 -0.531 1.00 85.81 71 GLN A N 1
ATOM 509 C CA . GLN A 1 71 ? -3.995 -15.280 -0.680 1.00 85.81 71 GLN A CA 1
ATOM 510 C C . GLN A 1 71 ? -2.586 -15.025 -0.123 1.00 85.81 71 GLN A C 1
ATOM 512 O O . GLN A 1 71 ? -1.620 -14.875 -0.872 1.00 85.81 71 GLN A O 1
ATOM 517 N N . GLN A 1 72 ? -2.451 -14.995 1.206 1.00 85.62 72 GLN A N 1
ATOM 518 C CA . GLN A 1 72 ? -1.192 -14.655 1.892 1.00 85.62 72 GLN A CA 1
ATOM 519 C C . GLN A 1 72 ? 0.005 -15.512 1.444 1.00 85.62 72 GLN A C 1
ATOM 521 O O . GLN A 1 72 ? 1.070 -14.970 1.155 1.00 85.62 72 GLN A O 1
ATOM 526 N N . ASN A 1 73 ? -0.154 -16.836 1.366 1.00 89.31 73 ASN A N 1
ATOM 527 C CA . ASN A 1 73 ? 0.945 -17.732 0.983 1.00 89.31 73 ASN A CA 1
ATOM 528 C C . ASN A 1 73 ? 1.434 -17.454 -0.442 1.00 89.31 73 ASN A C 1
ATOM 530 O O . ASN A 1 73 ? 2.637 -17.408 -0.692 1.00 89.31 73 ASN A O 1
ATOM 534 N N . LEU A 1 74 ? 0.498 -17.216 -1.363 1.00 92.62 74 LEU A N 1
ATOM 535 C CA . LEU A 1 74 ? 0.820 -16.927 -2.754 1.00 92.62 74 LEU A CA 1
ATOM 536 C C . LEU A 1 74 ? 1.457 -15.541 -2.907 1.00 92.62 74 LEU A C 1
ATOM 538 O O . LEU A 1 74 ? 2.396 -15.370 -3.681 1.00 92.62 74 LEU A O 1
ATOM 542 N N . MET A 1 75 ? 1.007 -14.568 -2.112 1.00 93.56 75 MET A N 1
ATOM 543 C CA . MET A 1 75 ? 1.649 -13.259 -2.023 1.00 93.56 75 MET A CA 1
ATOM 544 C C . MET A 1 75 ? 3.108 -13.397 -1.579 1.00 93.56 75 MET A C 1
ATOM 546 O O . MET A 1 75 ? 3.990 -12.865 -2.250 1.00 93.56 75 MET A O 1
ATOM 550 N N . GLN A 1 76 ? 3.378 -14.160 -0.513 1.00 93.25 76 GLN A N 1
ATOM 551 C CA . GLN A 1 76 ? 4.743 -14.360 -0.015 1.00 93.25 76 GLN A CA 1
ATOM 552 C C . GLN A 1 76 ? 5.633 -15.089 -1.024 1.00 93.25 76 GLN A C 1
ATOM 554 O O . GLN A 1 76 ? 6.806 -14.740 -1.168 1.00 93.25 76 GLN A O 1
ATOM 559 N N . GLN A 1 77 ? 5.082 -16.065 -1.751 1.00 95.56 77 GLN A N 1
ATOM 560 C CA . GLN A 1 77 ? 5.783 -16.753 -2.834 1.00 95.56 77 GLN A CA 1
ATOM 561 C C . GLN A 1 77 ? 6.203 -15.772 -3.937 1.00 95.56 77 GLN A C 1
ATOM 563 O O . GLN A 1 77 ? 7.381 -15.711 -4.288 1.00 95.56 77 GLN A O 1
ATOM 568 N N . HIS A 1 78 ? 5.266 -14.979 -4.462 1.00 97.44 78 HIS A N 1
ATOM 569 C CA . HIS A 1 78 ? 5.545 -14.041 -5.556 1.00 97.44 78 HIS A CA 1
ATOM 570 C C . HIS A 1 78 ? 6.465 -12.893 -5.126 1.00 97.44 78 HIS A C 1
ATOM 572 O O . HIS A 1 78 ? 7.364 -12.509 -5.876 1.00 97.44 78 HIS A O 1
ATOM 578 N N . LEU A 1 79 ? 6.321 -12.399 -3.894 1.00 96.12 79 LEU A N 1
ATOM 579 C CA . LEU A 1 79 ? 7.230 -11.405 -3.321 1.00 96.12 79 LEU A CA 1
ATOM 580 C C . LEU A 1 79 ? 8.638 -11.984 -3.095 1.00 96.12 79 LEU A C 1
ATOM 582 O O . LEU A 1 79 ? 9.638 -11.333 -3.394 1.00 96.12 79 LEU A O 1
ATOM 586 N N . GLY A 1 80 ? 8.734 -13.241 -2.652 1.00 95.94 80 GLY A N 1
ATOM 587 C CA . GLY A 1 80 ? 9.996 -13.978 -2.549 1.00 95.94 80 GLY A CA 1
ATOM 588 C C . GLY A 1 80 ? 10.689 -14.179 -3.901 1.00 95.94 80 GLY A C 1
ATOM 589 O O . GLY A 1 80 ? 11.907 -14.001 -3.998 1.00 95.94 80 GLY A O 1
ATOM 590 N N . ASN A 1 81 ? 9.925 -14.478 -4.955 1.00 96.69 81 ASN A N 1
ATOM 591 C CA . ASN A 1 81 ? 10.440 -14.538 -6.325 1.00 96.69 81 ASN A CA 1
ATOM 592 C C . ASN A 1 81 ? 11.013 -13.184 -6.753 1.00 96.69 81 ASN A C 1
ATOM 594 O O . ASN A 1 81 ? 12.151 -13.122 -7.218 1.00 96.69 81 ASN A O 1
ATOM 598 N N . TYR A 1 82 ? 10.272 -12.094 -6.532 1.00 97.75 82 TYR A N 1
ATOM 599 C CA . TYR A 1 82 ? 10.753 -10.743 -6.822 1.00 97.75 82 TYR A CA 1
ATOM 600 C C . TYR A 1 82 ? 12.081 -10.439 -6.104 1.00 97.75 82 TYR A C 1
ATOM 602 O O . TYR A 1 82 ? 13.044 -10.021 -6.745 1.00 97.75 82 TYR A O 1
ATOM 610 N N . ILE A 1 83 ? 12.173 -10.707 -4.799 1.00 96.44 83 ILE A N 1
ATOM 611 C CA . ILE A 1 83 ? 13.388 -10.445 -4.003 1.00 96.44 83 ILE A CA 1
ATOM 612 C C . ILE A 1 83 ? 14.569 -11.297 -4.484 1.00 96.44 83 ILE A C 1
ATOM 614 O O . ILE A 1 83 ? 15.702 -10.819 -4.555 1.00 96.44 83 ILE A O 1
ATOM 618 N N . THR A 1 84 ? 14.310 -12.546 -4.871 1.00 96.56 84 THR A N 1
ATOM 619 C CA . THR A 1 84 ? 15.338 -13.425 -5.441 1.00 96.56 84 THR A CA 1
ATOM 620 C C . THR A 1 84 ? 15.858 -12.861 -6.762 1.00 96.56 84 THR A C 1
ATOM 622 O O . THR A 1 84 ? 17.069 -12.801 -6.964 1.00 96.56 84 THR A O 1
ATOM 625 N N . LEU A 1 85 ? 14.972 -12.368 -7.632 1.00 97.00 85 LEU A N 1
ATOM 626 C CA . LEU A 1 85 ? 15.376 -11.686 -8.862 1.00 97.00 85 LEU A CA 1
ATOM 627 C C . LEU A 1 85 ? 16.175 -10.411 -8.564 1.00 97.00 85 LEU A C 1
ATOM 629 O O . LEU A 1 85 ? 17.158 -10.145 -9.252 1.00 97.00 85 LEU A O 1
ATOM 633 N N . VAL A 1 86 ? 15.813 -9.641 -7.528 1.00 96.38 86 VAL A N 1
ATOM 634 C CA . VAL A 1 86 ? 16.578 -8.447 -7.116 1.00 96.38 86 VAL A CA 1
ATOM 635 C C . VAL A 1 86 ? 18.014 -8.811 -6.748 1.00 96.38 86 VAL A C 1
ATOM 637 O O . VAL A 1 86 ? 18.945 -8.086 -7.110 1.00 96.38 86 VAL A O 1
ATOM 640 N N . ALA A 1 87 ? 18.205 -9.932 -6.052 1.00 95.19 87 ALA A N 1
ATOM 641 C CA . ALA A 1 87 ? 19.526 -10.433 -5.696 1.00 95.19 87 ALA A CA 1
ATOM 642 C C . ALA A 1 87 ? 20.301 -10.941 -6.923 1.00 95.19 87 ALA A C 1
ATOM 644 O O . ALA A 1 87 ? 21.464 -10.579 -7.093 1.00 95.19 87 ALA A O 1
ATOM 645 N N . LEU A 1 88 ? 19.655 -11.726 -7.793 1.00 95.62 88 LEU A N 1
ATOM 646 C CA . LEU A 1 88 ? 20.268 -12.289 -9.002 1.00 95.62 88 LEU A CA 1
ATOM 647 C C . LEU A 1 88 ? 20.709 -11.209 -9.997 1.00 95.62 88 LEU A C 1
ATOM 649 O O . LEU A 1 88 ? 21.780 -11.319 -10.586 1.00 95.62 88 LEU A O 1
ATOM 653 N N . GLN A 1 89 ? 19.893 -10.169 -10.175 1.00 94.56 89 GLN A N 1
ATOM 654 C CA . GLN A 1 89 ? 20.117 -9.116 -11.170 1.00 94.56 89 GLN A CA 1
ATOM 655 C C . GLN A 1 89 ? 20.808 -7.867 -10.593 1.00 94.56 89 GLN A C 1
ATOM 657 O O . GLN A 1 89 ? 21.040 -6.905 -11.317 1.00 94.56 89 GLN A O 1
ATOM 662 N N . GLY A 1 90 ? 21.120 -7.840 -9.291 1.00 94.62 90 GLY A N 1
ATOM 663 C CA . GLY A 1 90 ? 21.775 -6.690 -8.656 1.00 94.62 90 GLY A CA 1
ATOM 664 C C . GLY A 1 90 ? 20.911 -5.425 -8.579 1.00 94.62 90 GLY A C 1
ATOM 665 O O . GLY A 1 90 ? 21.445 -4.330 -8.462 1.00 94.62 90 GLY A O 1
ATOM 666 N N . MET A 1 91 ? 19.581 -5.552 -8.608 1.00 94.81 91 MET A N 1
ATOM 667 C CA . MET A 1 91 ? 18.653 -4.414 -8.741 1.00 94.81 91 MET A CA 1
ATOM 668 C C . MET A 1 91 ? 18.618 -3.453 -7.547 1.00 94.81 91 MET A C 1
ATOM 670 O O . MET A 1 91 ? 18.086 -2.358 -7.669 1.00 94.81 91 MET A O 1
ATOM 674 N N . HIS A 1 92 ? 19.200 -3.843 -6.415 1.00 95.38 92 HIS A N 1
ATOM 675 C CA . HIS A 1 92 ? 19.360 -3.001 -5.229 1.00 95.38 92 HIS A CA 1
ATOM 676 C C . HIS A 1 92 ? 20.468 -1.946 -5.369 1.00 95.38 92 HIS A C 1
ATOM 678 O O . HIS A 1 92 ? 20.653 -1.155 -4.451 1.00 95.38 92 HIS A O 1
ATOM 684 N N . ASP A 1 93 ? 21.223 -1.944 -6.469 1.00 96.50 93 ASP A N 1
ATOM 685 C CA . ASP A 1 93 ? 22.354 -1.046 -6.697 1.00 96.50 93 ASP A CA 1
ATOM 686 C C . ASP A 1 93 ? 22.376 -0.591 -8.161 1.00 96.50 93 ASP A C 1
ATOM 688 O O . ASP A 1 93 ? 22.617 -1.396 -9.064 1.00 96.50 93 ASP A O 1
ATOM 692 N N . GLU A 1 94 ? 22.126 0.701 -8.402 1.00 95.50 94 GLU A N 1
ATOM 693 C CA . GLU A 1 94 ? 22.093 1.266 -9.760 1.00 95.50 94 GLU A CA 1
ATOM 694 C C . GLU A 1 94 ? 23.404 1.073 -10.525 1.00 95.50 94 GLU A C 1
ATOM 696 O O . GLU A 1 94 ? 23.382 0.954 -11.750 1.00 95.50 94 GLU A O 1
ATOM 701 N N . ALA A 1 95 ? 24.543 0.975 -9.830 1.00 94.56 95 ALA A N 1
ATOM 702 C CA . ALA A 1 95 ? 25.837 0.744 -10.470 1.00 94.56 95 ALA A CA 1
ATOM 703 C C . ALA A 1 95 ? 25.946 -0.646 -11.125 1.00 94.56 95 ALA A C 1
ATOM 705 O O . ALA A 1 95 ? 26.851 -0.881 -11.926 1.00 94.56 95 ALA A O 1
ATOM 706 N N . ARG A 1 96 ? 25.038 -1.572 -10.791 1.00 94.69 96 ARG A N 1
ATOM 707 C CA . ARG A 1 96 ? 24.982 -2.933 -11.353 1.00 94.69 96 ARG A CA 1
ATOM 708 C C . ARG A 1 96 ? 23.950 -3.078 -12.463 1.00 94.69 96 ARG A C 1
ATOM 710 O O . ARG A 1 96 ? 23.831 -4.160 -13.035 1.00 94.69 96 ARG A O 1
ATOM 717 N N . TRP A 1 97 ? 23.186 -2.029 -12.752 1.00 94.25 97 TRP A N 1
ATOM 718 C CA . TRP A 1 97 ? 22.186 -2.068 -13.811 1.00 94.25 97 TRP A CA 1
ATOM 719 C C . TRP A 1 97 ? 22.862 -2.104 -15.190 1.00 94.25 97 TRP A C 1
ATOM 721 O O . TRP A 1 97 ? 24.019 -1.696 -15.325 1.00 94.25 97 TRP A O 1
ATOM 731 N N . PRO A 1 98 ? 22.175 -2.594 -16.238 1.00 91.44 98 PRO A N 1
ATOM 732 C CA . PRO A 1 98 ? 22.774 -2.645 -17.564 1.00 91.44 98 PRO A CA 1
ATOM 733 C C . PRO A 1 98 ? 23.170 -1.233 -18.050 1.00 91.44 98 PRO A C 1
ATOM 735 O O . PRO A 1 98 ? 22.385 -0.295 -17.917 1.00 91.44 98 PRO A O 1
ATOM 738 N N . PRO A 1 99 ? 24.361 -1.050 -18.651 1.00 84.50 99 PRO A N 1
ATOM 739 C CA . PRO A 1 99 ? 24.918 0.279 -18.947 1.00 84.50 99 PRO A CA 1
ATOM 740 C C . PRO A 1 99 ? 24.228 1.024 -20.106 1.00 84.50 99 PRO A C 1
ATOM 742 O O . PRO A 1 99 ? 24.528 2.190 -20.355 1.00 84.50 99 PRO A O 1
ATOM 745 N N . ASN A 1 100 ? 23.339 0.352 -20.844 1.00 84.94 100 ASN A N 1
ATOM 746 C CA . ASN A 1 100 ? 22.694 0.863 -22.059 1.00 84.94 100 ASN A CA 1
ATOM 747 C C . ASN A 1 100 ? 21.163 0.965 -21.922 1.00 84.94 100 ASN A C 1
ATOM 749 O O . ASN A 1 100 ? 20.465 0.879 -22.929 1.00 84.94 100 ASN A O 1
ATOM 753 N N . ILE A 1 101 ? 20.638 1.088 -20.700 1.00 90.38 101 ILE A N 1
ATOM 754 C CA . ILE A 1 101 ? 19.200 1.310 -20.487 1.00 90.38 101 ILE A CA 1
ATOM 755 C C . ILE A 1 101 ? 18.834 2.770 -20.763 1.00 90.38 101 ILE A C 1
ATOM 757 O O . ILE A 1 101 ? 19.620 3.673 -20.457 1.00 90.38 101 ILE A O 1
ATOM 761 N N . SER A 1 102 ? 17.637 2.992 -21.304 1.00 88.81 102 SER A N 1
ATOM 762 C CA . SER A 1 102 ? 17.083 4.340 -21.460 1.00 88.81 102 SER A CA 1
ATOM 763 C C . SER A 1 102 ? 16.753 4.960 -20.101 1.00 88.81 102 SER A C 1
ATOM 765 O O . SER A 1 102 ? 16.592 4.263 -19.093 1.00 88.81 102 SER A O 1
ATOM 767 N N . GLY A 1 103 ? 16.609 6.278 -20.066 1.00 87.88 103 GLY A N 1
ATOM 768 C CA . GLY A 1 103 ? 16.158 7.034 -18.904 1.00 87.88 103 GLY A CA 1
ATOM 769 C C . GLY A 1 103 ? 14.760 6.612 -18.470 1.00 87.88 103 GLY A C 1
ATOM 770 O O . GLY A 1 103 ? 14.510 6.429 -17.283 1.00 87.88 103 GLY A O 1
ATOM 771 N N . VAL A 1 104 ? 13.866 6.325 -19.422 1.00 89.69 104 VAL A N 1
ATOM 772 C CA . VAL A 1 104 ? 12.538 5.770 -19.112 1.00 89.69 104 VAL A CA 1
ATOM 773 C C . VAL A 1 104 ? 12.669 4.426 -18.396 1.00 89.69 104 VAL A C 1
ATOM 775 O O . VAL A 1 104 ? 12.106 4.254 -17.316 1.00 89.69 104 VAL A O 1
ATOM 778 N N . GLU A 1 105 ? 13.459 3.491 -18.931 1.00 91.31 105 GLU A N 1
ATOM 779 C CA . GLU A 1 105 ? 13.661 2.185 -18.294 1.00 91.31 105 GLU A CA 1
ATOM 780 C C . GLU A 1 105 ? 14.308 2.328 -16.906 1.00 91.31 105 GLU A C 1
ATOM 782 O O . GLU A 1 105 ? 13.925 1.641 -15.957 1.00 91.31 105 GLU A O 1
ATOM 787 N N . ARG A 1 106 ? 15.253 3.259 -16.744 1.00 93.38 106 ARG A N 1
ATOM 788 C CA . ARG A 1 106 ? 15.882 3.555 -15.451 1.00 93.38 106 ARG A CA 1
ATOM 789 C C . ARG A 1 106 ? 14.859 4.053 -14.427 1.00 93.38 106 ARG A C 1
ATOM 791 O O . ARG A 1 106 ? 14.855 3.569 -13.292 1.00 93.38 106 ARG A O 1
ATOM 798 N N . GLN A 1 107 ? 13.950 4.945 -14.817 1.00 93.75 107 GLN A N 1
ATOM 799 C CA . GLN A 1 107 ? 12.849 5.387 -13.956 1.00 93.75 107 GLN A CA 1
ATOM 800 C C . GLN A 1 107 ? 11.858 4.254 -13.656 1.00 93.75 107 GLN A C 1
ATOM 802 O O . GLN A 1 107 ? 11.442 4.106 -12.506 1.00 93.75 107 GLN A O 1
ATOM 807 N N . GLU A 1 108 ? 11.524 3.398 -14.627 1.00 94.31 108 GLU A N 1
ATOM 808 C CA . GLU A 1 108 ? 10.688 2.210 -14.393 1.00 94.31 108 GLU A CA 1
ATOM 809 C C . GLU A 1 108 ? 11.314 1.259 -13.362 1.00 94.31 108 GLU A C 1
ATOM 811 O O . GLU A 1 108 ? 10.619 0.775 -12.462 1.00 94.31 108 GLU A O 1
ATOM 816 N N . ARG A 1 109 ? 12.630 1.027 -13.443 1.00 96.19 109 ARG A N 1
ATOM 817 C CA . ARG A 1 109 ? 13.389 0.206 -12.485 1.00 96.19 109 ARG A CA 1
ATOM 818 C C . ARG A 1 109 ? 13.356 0.799 -11.077 1.00 96.19 109 ARG A C 1
ATOM 820 O O . ARG A 1 109 ? 13.049 0.067 -10.135 1.00 96.19 109 ARG A O 1
ATOM 827 N N . ARG A 1 110 ? 13.581 2.114 -10.927 1.00 96.94 110 ARG A N 1
ATOM 828 C CA . ARG A 1 110 ? 13.456 2.822 -9.633 1.00 96.94 110 ARG A CA 1
ATOM 829 C C . ARG A 1 110 ? 12.050 2.680 -9.054 1.00 96.94 110 ARG A C 1
ATOM 831 O O . ARG A 1 110 ? 11.896 2.324 -7.887 1.00 96.94 110 ARG A O 1
ATOM 838 N N . ARG A 1 111 ? 11.017 2.909 -9.872 1.00 96.50 111 ARG A N 1
ATOM 839 C CA . ARG A 1 111 ? 9.608 2.817 -9.453 1.00 96.50 111 ARG A CA 1
ATOM 840 C C . ARG A 1 111 ? 9.241 1.406 -9.017 1.00 96.50 111 ARG A C 1
ATOM 842 O O . ARG A 1 111 ? 8.604 1.253 -7.977 1.00 96.50 111 ARG A O 1
ATOM 849 N N . LEU A 1 112 ? 9.654 0.380 -9.765 1.00 97.38 112 LEU A N 1
ATOM 850 C CA . LEU A 1 112 ? 9.419 -1.013 -9.379 1.00 97.38 112 LEU A CA 1
ATOM 851 C C . LEU A 1 112 ? 10.121 -1.340 -8.059 1.00 97.38 112 LEU A C 1
ATOM 853 O O . LEU A 1 112 ? 9.491 -1.908 -7.166 1.00 97.38 112 LEU A O 1
ATOM 857 N N . TYR A 1 113 ? 11.391 -0.944 -7.926 1.00 97.62 113 TYR A N 1
ATOM 858 C CA . TYR A 1 113 ? 12.185 -1.187 -6.728 1.00 97.62 113 TYR A CA 1
ATOM 859 C C . TYR A 1 113 ? 11.503 -0.645 -5.474 1.00 97.62 113 TYR A C 1
ATOM 861 O O . TYR A 1 113 ? 11.184 -1.400 -4.554 1.00 97.62 113 TYR A O 1
ATOM 869 N N . TRP A 1 114 ? 11.209 0.653 -5.482 1.00 97.69 114 TRP A N 1
ATOM 870 C CA . TRP A 1 114 ? 10.597 1.333 -4.349 1.00 97.69 114 TRP A CA 1
ATOM 871 C C . TRP A 1 114 ? 9.136 0.895 -4.120 1.00 97.69 114 TRP A C 1
ATOM 873 O O . TRP A 1 114 ? 8.712 0.766 -2.973 1.00 97.69 114 TRP A O 1
ATOM 883 N N . SER A 1 115 ? 8.380 0.535 -5.169 1.00 96.38 115 SER A N 1
ATOM 884 C CA . SER A 1 115 ? 7.040 -0.066 -5.009 1.00 96.38 115 SER A CA 1
ATOM 885 C C . SER A 1 115 ? 7.093 -1.384 -4.238 1.00 96.38 115 SER A C 1
ATOM 887 O O . SER A 1 115 ? 6.266 -1.637 -3.367 1.00 96.38 115 SER A O 1
ATOM 889 N N . MET A 1 116 ? 8.058 -2.248 -4.547 1.00 96.88 116 MET A N 1
ATOM 890 C CA . MET A 1 116 ? 8.174 -3.536 -3.864 1.00 96.88 116 MET A CA 1
ATOM 891 C C . MET A 1 116 ? 8.806 -3.405 -2.482 1.00 96.88 116 MET A C 1
ATOM 893 O O . MET A 1 116 ? 8.443 -4.160 -1.587 1.00 96.88 116 MET A O 1
ATOM 897 N N . TYR A 1 117 ? 9.684 -2.421 -2.278 1.00 96.88 117 TYR A N 1
ATOM 898 C CA . TYR A 1 117 ? 10.174 -2.056 -0.951 1.00 96.88 117 TYR A CA 1
ATOM 899 C C . TYR A 1 117 ? 9.022 -1.641 -0.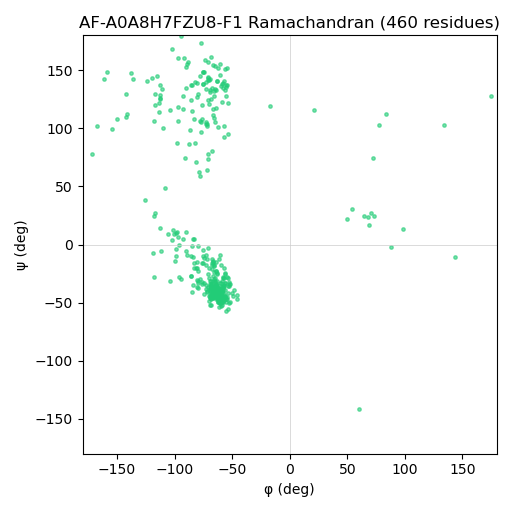023 1.00 96.88 117 TYR A C 1
ATOM 901 O O . TYR A 1 117 ? 8.866 -2.216 1.052 1.00 96.88 117 TYR A O 1
ATOM 909 N N . THR A 1 118 ? 8.164 -0.707 -0.452 1.00 95.62 118 THR A N 1
ATOM 910 C CA . THR A 1 118 ? 7.009 -0.277 0.361 1.00 95.62 118 THR A CA 1
ATOM 911 C C . THR A 1 118 ? 6.059 -1.439 0.649 1.00 95.62 118 THR A C 1
ATOM 913 O O . THR A 1 118 ? 5.584 -1.592 1.775 1.00 95.62 118 THR A O 1
ATOM 916 N N . PHE A 1 119 ? 5.848 -2.319 -0.334 1.00 94.06 119 PHE A N 1
ATOM 917 C CA . PHE A 1 119 ? 5.043 -3.524 -0.165 1.00 94.06 119 PHE A CA 1
ATOM 918 C C . PHE A 1 119 ? 5.667 -4.544 0.808 1.00 94.06 119 PHE A C 1
ATOM 920 O O . PHE A 1 119 ? 4.958 -5.131 1.628 1.00 94.06 119 PHE A O 1
ATOM 927 N N . GLU A 1 120 ? 6.986 -4.728 0.785 1.00 93.31 120 GLU A N 1
ATOM 928 C CA . GLU A 1 120 ? 7.721 -5.579 1.731 1.00 93.31 120 GLU A CA 1
ATOM 929 C C . GLU A 1 120 ? 7.645 -5.031 3.161 1.00 93.31 120 GLU A C 1
ATOM 931 O O . GLU A 1 120 ? 7.372 -5.788 4.096 1.00 93.31 120 GLU A O 1
ATOM 936 N N . VAL A 1 121 ? 7.827 -3.718 3.346 1.00 93.44 121 VAL A N 1
ATOM 937 C CA . VAL A 1 121 ? 7.657 -3.073 4.657 1.00 93.44 121 VAL A CA 1
ATOM 938 C C . VAL A 1 121 ? 6.227 -3.273 5.149 1.00 93.44 121 VAL A C 1
ATOM 940 O O . VAL A 1 121 ? 6.021 -3.758 6.261 1.00 93.44 121 VAL A O 1
ATOM 943 N N . PHE A 1 122 ? 5.235 -2.971 4.307 1.00 90.25 122 PHE A N 1
ATOM 944 C CA . PHE A 1 122 ? 3.824 -3.157 4.631 1.00 90.25 122 PHE A CA 1
ATOM 945 C C . PHE A 1 122 ? 3.524 -4.595 5.079 1.00 90.25 122 PHE A C 1
ATOM 947 O O . PHE A 1 122 ? 3.023 -4.822 6.179 1.00 90.25 122 PHE A O 1
ATOM 954 N N . THR A 1 123 ? 3.864 -5.582 4.250 1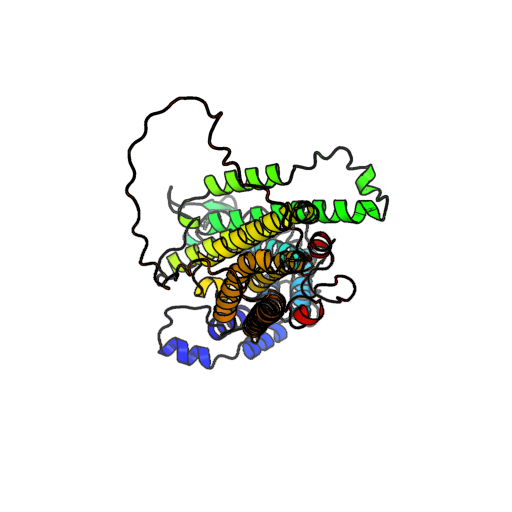.00 87.75 123 THR A N 1
ATOM 955 C CA . THR A 1 123 ? 3.582 -6.998 4.531 1.00 87.75 123 THR A CA 1
ATOM 956 C C . THR A 1 123 ? 4.324 -7.487 5.785 1.00 87.75 123 THR A C 1
ATOM 958 O O . THR A 1 123 ? 3.757 -8.224 6.593 1.00 87.75 123 THR A O 1
ATOM 961 N N . SER A 1 124 ? 5.553 -7.024 6.024 1.00 86.94 124 SER A N 1
ATOM 962 C CA . SER A 1 124 ? 6.316 -7.346 7.238 1.00 86.94 124 SER A CA 1
ATOM 963 C C . SER A 1 124 ? 5.658 -6.817 8.512 1.00 86.94 124 SER A C 1
ATOM 965 O O . SER A 1 124 ? 5.719 -7.474 9.553 1.00 86.94 124 SER A O 1
ATOM 967 N N . ILE A 1 125 ? 5.017 -5.650 8.441 1.00 83.06 125 ILE A N 1
ATOM 968 C CA . ILE A 1 125 ? 4.274 -5.057 9.559 1.00 83.06 125 ILE A CA 1
ATOM 969 C C . ILE A 1 125 ? 3.018 -5.869 9.847 1.00 83.06 125 ILE A C 1
ATOM 971 O O . ILE A 1 125 ? 2.809 -6.287 10.984 1.00 83.06 125 ILE A O 1
ATOM 975 N N . ILE A 1 126 ? 2.212 -6.126 8.816 1.00 77.38 126 ILE A N 1
ATOM 976 C CA . ILE A 1 126 ? 0.913 -6.790 8.969 1.00 77.38 126 ILE A CA 1
ATOM 977 C C . ILE A 1 126 ? 1.060 -8.235 9.463 1.00 77.38 126 ILE A C 1
ATOM 979 O O . ILE A 1 126 ? 0.335 -8.673 10.358 1.00 77.38 126 ILE A O 1
ATOM 983 N N . TRP A 1 127 ? 2.008 -8.989 8.904 1.00 78.31 127 TRP A N 1
ATOM 984 C CA . TRP A 1 127 ? 2.169 -10.414 9.215 1.00 78.31 127 TRP A CA 1
ATOM 985 C C . TRP A 1 127 ? 3.293 -10.723 10.205 1.00 78.31 127 TRP A C 1
ATOM 987 O O . TRP A 1 127 ? 3.614 -11.892 10.397 1.00 78.31 127 TRP A O 1
ATOM 997 N N . GLY A 1 128 ? 3.902 -9.712 10.834 1.00 73.56 128 GLY A N 1
ATOM 998 C CA . GLY A 1 128 ? 5.023 -9.930 11.760 1.00 73.56 128 GLY A CA 1
ATOM 999 C C . GLY A 1 128 ? 6.267 -10.519 11.079 1.00 73.56 128 GLY A C 1
ATOM 1000 O O . GLY A 1 128 ? 7.084 -11.172 11.716 1.00 73.56 128 GLY A O 1
ATOM 1001 N N . GLY A 1 129 ? 6.406 -10.309 9.768 1.00 78.50 129 GLY A N 1
ATOM 1002 C CA . GLY A 1 129 ? 7.521 -10.806 8.968 1.00 78.50 129 GLY A CA 1
ATOM 1003 C C . GLY A 1 129 ? 8.805 -9.993 9.140 1.00 78.50 129 GLY A C 1
ATOM 1004 O O . GLY A 1 129 ? 8.840 -8.931 9.771 1.00 78.50 129 GLY A O 1
ATOM 1005 N N . VAL A 1 130 ? 9.887 -10.486 8.544 1.00 84.75 130 VAL A N 1
ATOM 1006 C CA . VAL A 1 130 ? 11.166 -9.770 8.465 1.00 84.75 130 VAL A CA 1
ATOM 1007 C C . VAL A 1 130 ? 11.196 -8.936 7.191 1.00 84.75 130 VAL A C 1
ATOM 1009 O O . VAL A 1 130 ? 10.901 -9.460 6.124 1.00 84.75 130 VAL A O 1
ATOM 1012 N N . ILE A 1 131 ? 11.634 -7.680 7.302 1.00 90.00 131 ILE A N 1
ATOM 1013 C CA . ILE A 1 131 ? 11.903 -6.823 6.143 1.00 90.00 131 ILE A CA 1
ATOM 1014 C C . ILE A 1 131 ? 13.189 -7.325 5.481 1.00 90.00 131 ILE A C 1
ATOM 1016 O O . ILE A 1 131 ? 14.284 -7.113 6.011 1.00 90.00 131 ILE A O 1
ATOM 1020 N N . ARG A 1 132 ? 13.064 -8.027 4.348 1.00 89.81 132 ARG A N 1
ATOM 1021 C CA . ARG A 1 132 ? 14.203 -8.674 3.665 1.00 89.81 132 ARG A CA 1
ATOM 1022 C C . ARG A 1 132 ? 15.083 -7.695 2.891 1.00 89.81 132 ARG A C 1
ATOM 1024 O O . ARG A 1 132 ? 16.286 -7.913 2.789 1.00 89.81 132 ARG A O 1
ATOM 1031 N N . CYS A 1 133 ? 14.497 -6.628 2.356 1.00 88.44 133 CYS A N 1
ATOM 1032 C CA . CYS A 1 133 ? 15.209 -5.578 1.630 1.00 88.44 133 CYS A CA 1
ATOM 1033 C C . CYS A 1 133 ? 15.198 -4.298 2.462 1.00 88.44 133 CYS A C 1
ATOM 1035 O O . CYS A 1 133 ? 14.193 -3.595 2.506 1.00 88.44 133 CYS A O 1
ATOM 1037 N N . ARG A 1 134 ? 16.309 -4.029 3.153 1.00 90.69 134 ARG A N 1
ATOM 1038 C CA . ARG A 1 134 ? 16.463 -2.859 4.021 1.00 90.69 134 ARG A CA 1
ATOM 1039 C C . ARG A 1 134 ? 16.846 -1.635 3.205 1.00 90.69 134 ARG A C 1
ATOM 1041 O O . ARG A 1 134 ? 17.727 -1.712 2.346 1.00 90.69 134 ARG A O 1
ATOM 1048 N N . GLU A 1 135 ? 16.276 -0.490 3.552 1.00 91.19 135 GLU A N 1
ATOM 1049 C CA . GLU A 1 135 ? 16.609 0.777 2.901 1.00 91.19 135 GLU A CA 1
ATOM 1050 C C . GLU A 1 135 ? 18.117 1.080 2.977 1.00 91.19 135 GLU A C 1
ATOM 1052 O O . GLU A 1 135 ? 18.751 1.353 1.963 1.00 91.19 135 GLU A O 1
ATOM 1057 N N . ALA A 1 136 ? 18.724 0.885 4.153 1.00 90.06 136 ALA A N 1
ATOM 1058 C CA . ALA A 1 136 ? 20.152 1.114 4.396 1.00 90.06 136 ALA A CA 1
ATOM 1059 C C . ALA A 1 136 ? 21.104 0.246 3.543 1.00 90.06 136 ALA A C 1
ATOM 1061 O O . ALA A 1 136 ? 22.308 0.491 3.517 1.00 90.06 136 ALA A O 1
ATOM 1062 N N . GLN A 1 137 ? 20.588 -0.789 2.876 1.00 91.31 137 GLN A N 1
ATOM 1063 C CA . GLN A 1 137 ? 21.348 -1.697 2.009 1.00 91.31 137 GLN A CA 1
ATOM 1064 C C . GLN A 1 137 ? 21.085 -1.440 0.518 1.00 91.31 137 GLN A C 1
ATOM 1066 O O . GLN A 1 137 ? 21.507 -2.225 -0.333 1.00 91.31 137 GLN A O 1
ATOM 1071 N N . SER A 1 138 ? 20.379 -0.355 0.206 1.00 93.75 138 SER A N 1
ATOM 1072 C CA . SER A 1 138 ? 19.881 -0.042 -1.128 1.00 93.75 138 SER A CA 1
ATOM 1073 C C . SER A 1 138 ? 20.596 1.188 -1.679 1.00 93.75 138 SER A C 1
ATOM 1075 O O . SER A 1 138 ? 20.581 2.254 -1.072 1.00 93.75 138 SER A O 1
ATOM 1077 N N . ALA A 1 139 ? 21.199 1.054 -2.856 1.00 96.31 139 ALA A N 1
ATOM 1078 C CA . ALA A 1 139 ? 21.811 2.137 -3.620 1.00 96.31 139 ALA A CA 1
ATOM 1079 C C . ALA A 1 139 ? 20.959 2.462 -4.861 1.00 96.31 139 ALA A C 1
ATOM 1081 O O . ALA A 1 139 ? 21.458 2.539 -5.984 1.00 96.31 139 ALA A O 1
ATOM 1082 N N . VAL A 1 140 ? 19.649 2.623 -4.641 1.00 96.50 140 VAL A N 1
ATOM 1083 C CA . VAL A 1 140 ? 18.663 3.010 -5.659 1.00 96.50 140 VAL A CA 1
ATOM 1084 C C . VAL A 1 140 ? 18.142 4.400 -5.329 1.00 96.50 140 VAL A C 1
ATOM 1086 O O . VAL A 1 140 ? 17.687 4.650 -4.214 1.00 96.50 140 VAL A O 1
ATOM 1089 N N . ARG A 1 141 ? 18.216 5.325 -6.283 1.00 94.94 141 ARG A N 1
ATOM 1090 C CA . ARG A 1 141 ? 17.705 6.688 -6.115 1.00 94.94 141 ARG A CA 1
ATOM 1091 C C . ARG A 1 141 ? 16.183 6.689 -6.159 1.00 94.94 141 ARG A C 1
ATOM 1093 O O . ARG A 1 141 ? 15.552 5.778 -6.697 1.00 94.94 141 ARG A O 1
ATOM 1100 N N . TYR A 1 142 ? 15.591 7.740 -5.607 1.00 93.69 142 TYR A N 1
ATOM 1101 C CA . TYR A 1 142 ? 14.168 7.985 -5.785 1.00 93.69 142 TYR A CA 1
ATOM 1102 C C . TYR A 1 142 ? 13.819 8.163 -7.265 1.00 93.69 142 TYR A C 1
ATOM 1104 O O . TYR A 1 142 ? 14.627 8.723 -8.016 1.00 93.69 142 TYR A O 1
ATOM 1112 N N . PRO A 1 143 ? 12.627 7.714 -7.698 1.00 93.38 143 PRO A N 1
ATOM 1113 C CA . PRO A 1 143 ? 12.074 8.136 -8.973 1.00 93.38 143 PRO A CA 1
ATOM 1114 C C . PRO A 1 143 ? 12.022 9.663 -9.042 1.00 93.38 143 PRO A C 1
ATOM 1116 O O . PRO A 1 143 ? 11.638 10.325 -8.073 1.00 93.38 143 PRO A O 1
ATOM 1119 N N . ALA A 1 144 ? 12.409 10.212 -10.189 1.00 92.00 144 ALA A N 1
ATOM 1120 C CA . ALA A 1 144 ? 12.329 11.645 -10.426 1.00 92.00 144 ALA A CA 1
ATOM 1121 C C . ALA A 1 144 ? 10.864 12.098 -10.392 1.00 92.00 144 ALA A C 1
ATOM 1123 O O . ALA A 1 144 ? 9.992 11.400 -10.906 1.00 92.00 144 ALA A O 1
ATOM 1124 N N . GLU A 1 145 ? 10.593 13.264 -9.805 1.00 91.06 145 GLU A N 1
ATOM 1125 C CA . GLU A 1 145 ? 9.251 13.858 -9.742 1.00 91.06 145 GLU A CA 1
ATOM 1126 C C . GLU A 1 145 ? 8.886 14.522 -11.066 1.00 91.06 145 GLU A C 1
ATOM 1128 O O . GLU A 1 145 ? 8.724 15.736 -11.161 1.00 91.06 145 GLU A O 1
ATOM 1133 N N . VAL A 1 146 ? 8.818 13.692 -12.102 1.00 88.81 146 VAL A N 1
ATOM 1134 C CA . VAL A 1 146 ? 8.595 14.098 -13.479 1.00 88.81 146 VAL A CA 1
ATOM 1135 C C . VAL A 1 146 ? 7.583 13.173 -14.150 1.00 88.81 146 VAL A C 1
ATOM 1137 O O . VAL A 1 146 ? 7.581 11.960 -13.909 1.00 88.81 146 VAL A O 1
ATOM 1140 N N . ASP A 1 147 ? 6.724 13.731 -14.999 1.00 85.81 147 ASP A N 1
ATOM 1141 C CA . ASP A 1 147 ? 5.848 12.920 -15.847 1.00 85.81 147 ASP A CA 1
ATOM 1142 C C . ASP A 1 147 ? 6.631 12.280 -17.009 1.00 85.81 147 ASP A C 1
ATOM 1144 O O . ASP A 1 147 ? 7.612 12.835 -17.506 1.00 85.81 147 ASP A O 1
ATOM 1148 N N . ASP A 1 148 ? 6.201 11.091 -17.444 1.00 84.25 148 ASP A N 1
ATOM 1149 C CA . ASP A 1 148 ? 6.973 10.238 -18.365 1.00 84.25 148 ASP A CA 1
ATOM 1150 C C . ASP A 1 148 ? 7.290 10.906 -19.708 1.00 84.25 148 ASP A C 1
ATOM 1152 O O . ASP A 1 148 ? 8.340 10.663 -20.296 1.00 84.25 148 ASP A O 1
ATOM 1156 N N . GLU A 1 149 ? 6.401 11.783 -20.166 1.00 85.06 149 GLU A N 1
ATOM 1157 C CA . GLU A 1 149 ? 6.536 12.557 -21.403 1.00 85.06 149 GLU A CA 1
ATOM 1158 C C . GLU A 1 149 ? 7.686 13.573 -21.393 1.00 85.06 149 GLU A C 1
ATOM 1160 O O . GLU A 1 149 ? 8.120 14.006 -22.461 1.00 85.06 149 GLU A O 1
ATOM 1165 N N . TYR A 1 150 ? 8.206 13.930 -20.215 1.00 86.19 150 TYR A N 1
ATOM 1166 C CA . TYR A 1 150 ? 9.314 14.876 -20.064 1.00 86.19 150 TYR A CA 1
ATOM 1167 C C . TYR A 1 150 ? 10.660 14.199 -19.783 1.00 86.19 150 TYR A C 1
ATOM 1169 O O . TYR A 1 150 ? 11.644 14.902 -19.537 1.00 86.19 150 TYR A O 1
ATOM 1177 N N . ILE A 1 151 ? 10.714 12.862 -19.788 1.00 87.12 151 ILE A N 1
ATOM 1178 C CA . ILE A 1 151 ? 11.956 12.103 -19.623 1.00 87.12 151 ILE A CA 1
ATOM 1179 C C . ILE A 1 151 ? 12.630 11.983 -20.989 1.00 87.12 151 ILE A C 1
ATOM 1181 O O . ILE A 1 151 ? 12.111 11.323 -21.891 1.00 87.12 151 ILE A O 1
ATOM 1185 N N . VAL A 1 152 ? 13.804 12.594 -21.133 1.00 81.81 152 VAL A N 1
ATOM 1186 C CA . VAL A 1 152 ? 14.605 12.529 -22.361 1.00 81.81 152 VAL A CA 1
ATOM 1187 C C . VAL A 1 152 ? 15.999 12.004 -22.036 1.00 81.81 152 VAL A C 1
ATOM 1189 O O . VAL A 1 152 ? 16.584 12.363 -21.013 1.00 81.81 152 VAL A O 1
ATOM 1192 N N . ASP A 1 153 ? 16.530 11.157 -22.915 1.00 79.56 153 ASP A N 1
ATOM 1193 C CA . ASP A 1 153 ? 17.919 10.712 -22.844 1.00 79.56 153 ASP A CA 1
ATOM 1194 C C . ASP A 1 153 ? 18.838 11.775 -23.437 1.00 79.56 153 ASP A C 1
ATOM 1196 O O . ASP A 1 153 ? 18.638 12.199 -24.579 1.00 79.56 153 ASP A O 1
ATOM 1200 N N . ASP A 1 154 ? 19.856 12.186 -22.679 1.00 71.00 154 ASP A N 1
ATOM 1201 C CA . ASP A 1 154 ? 20.935 12.996 -23.230 1.00 71.00 154 ASP A CA 1
ATOM 1202 C C . ASP A 1 154 ? 21.692 12.171 -24.292 1.00 71.00 154 ASP A C 1
ATOM 1204 O O . ASP A 1 154 ? 22.275 11.130 -23.952 1.00 71.00 154 ASP A O 1
ATOM 1208 N N . PRO A 1 155 ? 21.694 12.598 -25.571 1.00 65.19 155 PRO A N 1
ATOM 1209 C CA . PRO A 1 155 ? 22.384 11.879 -26.635 1.00 65.19 155 PRO A CA 1
ATOM 1210 C C . PRO A 1 155 ? 23.907 11.809 -26.434 1.00 65.19 155 PRO A C 1
ATOM 1212 O O . PRO A 1 155 ? 24.520 10.863 -26.937 1.00 65.19 155 PRO A O 1
ATOM 1215 N N . ASP A 1 156 ? 24.504 12.749 -25.691 1.00 62.75 156 ASP A N 1
ATOM 1216 C CA . ASP A 1 156 ? 25.956 12.874 -25.524 1.00 62.75 156 ASP A CA 1
ATOM 1217 C C . ASP A 1 156 ? 26.461 12.368 -24.154 1.00 62.75 156 ASP A C 1
ATOM 1219 O O . ASP A 1 156 ? 27.563 11.818 -24.086 1.00 62.75 156 ASP A O 1
ATOM 1223 N N . ASP A 1 157 ? 25.665 12.477 -23.079 1.00 59.16 157 ASP A N 1
ATOM 1224 C CA . ASP A 1 157 ? 26.073 12.102 -21.704 1.00 59.16 157 ASP A CA 1
ATOM 1225 C C . ASP A 1 157 ? 25.348 10.860 -21.133 1.00 59.16 157 ASP A C 1
ATOM 1227 O O . ASP A 1 157 ? 25.683 10.378 -20.051 1.00 59.16 157 ASP A O 1
ATOM 1231 N N . ARG A 1 158 ? 24.351 10.291 -21.841 1.00 61.31 158 ARG A N 1
ATOM 1232 C CA . ARG A 1 158 ? 23.489 9.174 -21.358 1.00 61.31 158 ARG A CA 1
ATOM 1233 C C . ARG A 1 158 ? 22.886 9.400 -19.959 1.00 61.31 158 ARG A C 1
ATOM 1235 O O . ARG A 1 158 ? 22.517 8.451 -19.249 1.00 61.31 158 ARG A O 1
ATOM 1242 N N . SER A 1 159 ? 22.813 10.664 -19.569 1.00 62.12 159 SER A N 1
ATOM 1243 C CA . SER A 1 159 ? 22.183 11.164 -18.361 1.00 62.12 159 SER A CA 1
ATOM 1244 C C . SER A 1 159 ? 20.718 11.490 -18.660 1.00 62.12 159 SER A C 1
ATOM 1246 O O . SER A 1 159 ? 20.346 11.776 -19.796 1.00 62.12 159 SER A O 1
ATOM 1248 N N . GLU A 1 160 ? 19.864 11.413 -17.642 1.00 74.12 160 GLU A N 1
ATOM 1249 C CA . GLU A 1 160 ? 18.439 11.734 -17.772 1.00 74.12 160 GLU A CA 1
ATOM 1250 C C . GLU A 1 160 ? 18.257 13.256 -17.726 1.00 74.12 160 GLU A C 1
ATOM 1252 O O . GLU A 1 160 ? 18.744 13.906 -16.797 1.00 74.12 160 GLU A O 1
ATOM 1257 N N . VAL A 1 161 ? 17.536 13.819 -18.696 1.00 74.69 161 VAL A N 1
ATOM 1258 C CA . VAL A 1 161 ? 17.173 15.242 -18.730 1.00 74.69 161 VAL A CA 1
ATOM 1259 C C . VAL A 1 161 ? 15.672 15.379 -18.496 1.00 74.69 161 VAL A C 1
ATOM 1261 O O . VAL A 1 161 ? 14.874 14.672 -19.110 1.00 74.69 161 VAL A O 1
ATOM 1264 N N . PHE A 1 162 ? 15.290 16.311 -17.620 1.00 82.19 162 PHE A N 1
ATOM 1265 C CA . PHE A 1 162 ? 13.895 16.583 -17.268 1.00 82.19 162 PHE A CA 1
ATOM 1266 C C . PHE A 1 162 ? 13.484 17.967 -17.760 1.00 82.19 162 PHE A C 1
ATOM 1268 O O . PHE A 1 162 ? 14.165 18.955 -17.487 1.00 82.19 162 PHE A O 1
ATOM 1275 N N . GLN A 1 163 ? 12.368 18.038 -18.486 1.00 76.62 163 GLN A N 1
ATOM 1276 C CA . GLN A 1 163 ? 11.880 19.277 -19.109 1.00 76.62 163 GLN A CA 1
ATOM 1277 C C . GLN A 1 163 ? 10.435 19.610 -18.709 1.00 76.62 163 GLN A C 1
ATOM 1279 O O . GLN A 1 163 ? 9.640 20.071 -19.527 1.00 76.62 163 GLN A O 1
ATOM 1284 N N . GLN A 1 164 ? 10.076 19.363 -17.448 1.00 79.12 164 GLN A N 1
ATOM 1285 C CA . GLN A 1 164 ? 8.752 19.707 -16.937 1.00 79.12 164 GLN A CA 1
ATOM 1286 C C . GLN A 1 164 ? 8.676 21.191 -16.565 1.00 79.12 164 GLN A C 1
ATOM 1288 O O . GLN A 1 164 ? 9.613 21.759 -16.010 1.00 79.12 164 GLN A O 1
ATOM 1293 N N . SER A 1 165 ? 7.547 21.825 -16.891 1.00 75.62 165 SER A N 1
ATOM 1294 C CA . SER A 1 165 ? 7.304 23.233 -16.561 1.00 75.62 165 SER A CA 1
ATOM 1295 C C . SER A 1 165 ? 7.121 23.435 -15.055 1.00 75.62 165 SER A C 1
ATOM 1297 O O . SER A 1 165 ? 6.451 22.636 -14.396 1.00 75.62 165 SER A O 1
ATOM 1299 N N . ASP A 1 166 ? 7.650 24.544 -14.533 1.00 70.31 166 ASP A N 1
ATOM 1300 C CA . ASP A 1 166 ? 7.512 24.916 -13.124 1.00 70.31 166 ASP A CA 1
ATOM 1301 C C . ASP A 1 166 ? 6.036 25.003 -12.701 1.00 70.31 166 ASP A C 1
ATOM 1303 O O . ASP A 1 166 ? 5.204 25.626 -13.365 1.00 70.31 166 ASP A O 1
ATOM 1307 N N . GLY A 1 167 ? 5.712 24.390 -11.560 1.00 71.62 167 GLY A N 1
ATOM 1308 C CA . GLY A 1 167 ? 4.383 24.449 -10.943 1.00 71.62 167 GLY A CA 1
ATOM 1309 C C . GLY A 1 167 ? 3.380 23.390 -11.412 1.00 71.62 167 GLY A C 1
ATOM 1310 O O . GLY A 1 167 ? 2.273 23.349 -10.872 1.00 71.62 167 GLY A O 1
ATOM 1311 N N . HIS A 1 168 ? 3.735 22.512 -12.357 1.00 79.56 168 HIS A N 1
ATOM 1312 C CA . HIS A 1 168 ? 2.895 21.358 -12.684 1.00 79.56 168 HIS A CA 1
ATOM 1313 C C . HIS A 1 168 ? 3.042 20.270 -11.603 1.00 79.56 168 HIS A C 1
ATOM 1315 O O . HIS A 1 168 ? 4.154 19.788 -11.382 1.00 79.56 168 HIS A O 1
ATOM 1321 N N . PRO A 1 169 ? 1.964 19.861 -10.906 1.00 84.19 169 PRO A N 1
ATOM 1322 C CA . PRO A 1 169 ? 2.066 18.825 -9.886 1.00 84.19 169 PRO A CA 1
ATOM 1323 C C . PRO A 1 169 ? 2.344 17.472 -10.547 1.00 84.19 169 PRO A C 1
ATOM 1325 O O . PRO A 1 169 ? 1.532 16.987 -11.331 1.00 84.19 169 PRO A O 1
ATOM 1328 N N . CYS A 1 170 ? 3.460 16.834 -10.200 1.00 90.19 170 CYS A N 1
ATOM 1329 C CA . CYS A 1 170 ? 3.752 15.475 -10.643 1.00 90.19 170 CYS A CA 1
ATOM 1330 C C . CYS A 1 170 ? 3.109 14.461 -9.690 1.00 90.19 170 CYS A C 1
ATOM 1332 O O . CYS A 1 170 ? 3.203 14.587 -8.467 1.00 90.19 170 CYS A O 1
ATOM 1334 N N . PHE A 1 171 ? 2.497 13.405 -10.233 1.00 92.00 171 PHE A N 1
ATOM 1335 C CA . PHE A 1 171 ? 1.978 12.290 -9.429 1.00 92.00 171 PHE A CA 1
ATOM 1336 C C . PHE A 1 171 ? 3.048 11.700 -8.494 1.00 92.00 171 PHE A C 1
ATOM 1338 O O . PHE A 1 171 ? 2.740 11.307 -7.364 1.00 92.00 171 PHE A O 1
ATOM 1345 N N . LEU A 1 172 ? 4.303 11.658 -8.957 1.00 93.38 172 LEU A N 1
ATOM 1346 C CA . LEU A 1 172 ? 5.410 11.075 -8.208 1.00 93.38 172 LEU A CA 1
ATOM 1347 C C . LEU A 1 172 ? 5.774 11.860 -6.947 1.00 93.38 172 LEU A C 1
ATOM 1349 O O . LEU A 1 172 ? 6.285 11.246 -6.022 1.00 93.38 172 LEU A O 1
ATOM 1353 N N . THR A 1 173 ? 5.417 13.142 -6.831 1.00 93.69 173 THR A N 1
ATOM 1354 C CA . THR A 1 173 ? 5.592 13.907 -5.584 1.00 93.69 173 THR A CA 1
ATOM 1355 C C . THR A 1 173 ? 4.816 13.274 -4.426 1.00 93.69 173 THR A C 1
ATOM 1357 O O . THR A 1 173 ? 5.368 12.991 -3.363 1.00 93.69 173 THR A O 1
ATOM 1360 N N . GLY A 1 174 ? 3.529 12.970 -4.630 1.00 94.75 174 GLY A N 1
ATOM 1361 C CA . GLY A 1 174 ? 2.731 12.278 -3.614 1.00 94.75 174 GLY A CA 1
ATOM 1362 C C . GLY A 1 174 ? 3.173 10.828 -3.405 1.00 94.75 174 GLY A C 1
ATOM 1363 O O . GLY A 1 174 ? 3.063 10.299 -2.300 1.00 94.75 174 GLY A O 1
ATOM 1364 N N . TRP A 1 175 ? 3.677 10.180 -4.456 1.00 95.50 175 TRP A N 1
ATOM 1365 C CA . TRP A 1 175 ? 4.163 8.801 -4.408 1.00 95.50 175 TRP A CA 1
ATOM 1366 C C . TRP A 1 175 ? 5.467 8.654 -3.609 1.00 95.50 175 TRP A C 1
ATOM 1368 O O . TRP A 1 175 ? 5.583 7.765 -2.761 1.00 95.50 175 TRP A O 1
ATOM 1378 N N . ASN A 1 176 ? 6.419 9.564 -3.819 1.00 95.69 176 ASN A N 1
ATOM 1379 C CA . ASN A 1 176 ? 7.668 9.649 -3.067 1.00 95.69 176 ASN A CA 1
ATOM 1380 C C . ASN A 1 176 ? 7.383 9.958 -1.595 1.00 95.69 176 ASN A C 1
ATOM 1382 O O . ASN A 1 176 ? 7.915 9.272 -0.725 1.00 95.69 176 ASN A O 1
ATOM 1386 N N . PHE A 1 177 ? 6.440 10.867 -1.313 1.00 96.19 177 PHE A N 1
ATOM 1387 C CA . PHE A 1 177 ? 5.975 11.116 0.053 1.00 96.19 177 PHE A CA 1
ATOM 1388 C C . PHE A 1 177 ? 5.470 9.834 0.738 1.00 96.19 177 PHE A C 1
ATOM 1390 O O . PHE A 1 177 ? 5.840 9.541 1.873 1.00 96.19 177 PHE A O 1
ATOM 1397 N N . THR A 1 178 ? 4.641 9.030 0.062 1.00 95.81 178 THR A N 1
ATOM 1398 C CA . THR A 1 178 ? 4.189 7.741 0.617 1.00 95.81 178 THR A CA 1
ATOM 1399 C C . THR A 1 178 ? 5.356 6.782 0.854 1.00 95.81 178 THR A C 1
ATOM 1401 O O . THR A 1 178 ? 5.375 6.087 1.868 1.00 95.81 178 THR A O 1
ATOM 1404 N N . THR A 1 179 ? 6.353 6.767 -0.030 1.00 96.00 179 THR A N 1
ATOM 1405 C CA . THR A 1 179 ? 7.570 5.963 0.152 1.00 96.00 179 THR A CA 1
ATOM 1406 C C . THR A 1 179 ? 8.357 6.396 1.394 1.00 96.00 179 THR A C 1
ATOM 1408 O O . THR A 1 179 ? 8.779 5.537 2.171 1.00 96.00 179 THR A O 1
ATOM 1411 N N . ASP A 1 180 ? 8.463 7.699 1.667 1.00 95.75 180 ASP A N 1
ATOM 1412 C CA . ASP A 1 180 ? 9.075 8.206 2.904 1.00 95.75 180 ASP A CA 1
ATOM 1413 C C . ASP A 1 180 ? 8.304 7.788 4.161 1.00 95.75 180 ASP A C 1
ATOM 1415 O O . ASP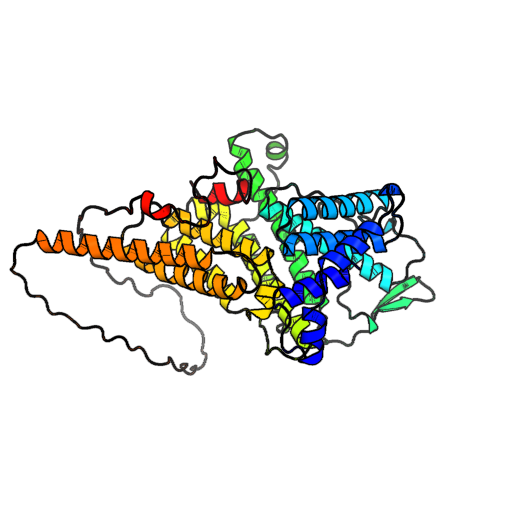 A 1 180 ? 8.910 7.477 5.193 1.00 95.75 180 ASP A O 1
ATOM 1419 N N . MET A 1 181 ? 6.970 7.716 4.089 1.00 95.06 181 MET A N 1
ATOM 1420 C CA . MET A 1 181 ? 6.166 7.185 5.195 1.00 95.06 181 MET A CA 1
ATOM 1421 C C . MET A 1 181 ? 6.496 5.715 5.467 1.00 95.06 181 MET A C 1
ATOM 1423 O O . MET A 1 181 ? 6.613 5.325 6.627 1.00 95.06 181 MET A O 1
ATOM 1427 N N . TYR A 1 182 ? 6.718 4.906 4.429 1.00 95.12 182 TYR A N 1
ATOM 1428 C CA . TYR A 1 182 ? 7.143 3.512 4.587 1.00 95.12 182 TYR A CA 1
ATOM 1429 C C . TYR A 1 182 ? 8.565 3.363 5.136 1.00 95.12 182 TYR A C 1
ATOM 1431 O O . TYR A 1 182 ? 8.811 2.476 5.949 1.00 95.12 182 TYR A O 1
ATOM 1439 N N . ARG A 1 183 ? 9.489 4.257 4.784 1.00 94.00 183 ARG A N 1
ATOM 1440 C CA . ARG A 1 183 ? 10.825 4.288 5.408 1.00 94.00 183 ARG A CA 1
ATOM 1441 C C . ARG A 1 183 ? 10.749 4.666 6.880 1.00 94.00 183 ARG A C 1
ATOM 1443 O O . ARG A 1 183 ? 11.354 4.029 7.739 1.00 94.00 183 ARG A O 1
ATOM 1450 N N . THR A 1 184 ? 9.917 5.654 7.194 1.00 92.69 184 THR A N 1
ATOM 1451 C CA . THR A 1 184 ? 9.629 6.033 8.582 1.00 92.69 184 THR A CA 1
ATOM 1452 C C . THR A 1 184 ? 8.993 4.868 9.350 1.00 92.69 184 THR A C 1
ATOM 1454 O O . THR A 1 184 ? 9.364 4.609 10.496 1.00 92.69 184 THR A O 1
ATOM 1457 N N . LEU A 1 185 ? 8.093 4.113 8.710 1.00 90.69 185 LEU A N 1
ATOM 1458 C CA . LEU A 1 185 ? 7.509 2.884 9.249 1.00 90.69 185 LEU A CA 1
ATOM 1459 C C . LEU A 1 185 ? 8.568 1.807 9.522 1.00 90.69 185 LEU A C 1
ATOM 1461 O O . LEU A 1 185 ? 8.553 1.248 10.615 1.00 90.69 185 LEU A O 1
ATOM 1465 N N . GLU A 1 186 ? 9.498 1.534 8.599 1.00 91.81 186 GLU A N 1
ATOM 1466 C CA . GLU A 1 186 ? 10.613 0.593 8.826 1.00 91.81 186 GLU A CA 1
ATOM 1467 C C . GLU A 1 186 ? 11.357 0.939 10.128 1.00 91.81 186 GLU A C 1
ATOM 1469 O O . GLU A 1 186 ? 11.510 0.087 11.010 1.00 91.81 186 GLU A O 1
ATOM 1474 N N . HIS A 1 187 ? 11.729 2.210 10.304 1.00 87.50 187 HIS A N 1
ATOM 1475 C CA . HIS A 1 187 ? 12.402 2.679 11.518 1.00 87.50 187 HIS A CA 1
ATOM 1476 C C . HIS A 1 187 ? 11.537 2.554 12.782 1.00 87.50 187 HIS A C 1
ATOM 1478 O O . HIS A 1 187 ? 12.028 2.120 13.834 1.00 87.50 187 HIS A O 1
ATOM 1484 N N . ALA A 1 188 ? 10.257 2.926 12.702 1.00 84.88 188 ALA A N 1
ATOM 1485 C CA . ALA A 1 188 ? 9.327 2.849 13.826 1.00 84.88 188 ALA A CA 1
ATOM 1486 C C . ALA A 1 188 ? 9.112 1.397 14.287 1.00 84.88 188 ALA A C 1
ATOM 1488 O O . ALA A 1 188 ? 9.113 1.119 15.489 1.00 84.88 188 ALA A O 1
ATOM 1489 N N . VAL A 1 189 ? 9.004 0.459 13.346 1.00 83.56 189 VAL A N 1
ATOM 1490 C CA . VAL A 1 189 ? 8.806 -0.973 13.615 1.00 83.56 189 VAL A CA 1
ATOM 1491 C C . VAL A 1 189 ? 10.043 -1.594 14.243 1.00 83.56 189 VAL A C 1
ATOM 1493 O O . VAL A 1 189 ? 9.920 -2.335 15.217 1.00 83.56 189 VAL A O 1
ATOM 1496 N N . ASP A 1 190 ? 11.241 -1.277 13.754 1.00 81.38 190 ASP A N 1
ATOM 1497 C CA . ASP A 1 190 ? 12.480 -1.760 14.372 1.00 81.38 190 ASP A CA 1
ATOM 1498 C C . ASP A 1 190 ? 12.623 -1.280 15.812 1.00 81.38 190 ASP A C 1
ATOM 1500 O O . ASP A 1 190 ? 13.075 -2.018 16.691 1.00 81.38 190 ASP A O 1
ATOM 1504 N N . ARG A 1 191 ? 12.264 -0.019 16.069 1.00 77.50 191 ARG A N 1
ATOM 1505 C CA . ARG A 1 191 ? 12.230 0.531 17.424 1.00 77.50 191 ARG A CA 1
ATOM 1506 C C . ARG A 1 191 ? 11.227 -0.236 18.280 1.00 77.50 191 ARG A C 1
ATOM 1508 O O . ARG A 1 191 ? 11.577 -0.663 19.378 1.00 77.50 191 ARG A O 1
ATOM 1515 N N . PHE A 1 192 ? 10.010 -0.421 17.779 1.00 74.19 192 PHE A N 1
ATOM 1516 C CA . PHE A 1 192 ? 8.952 -1.142 18.478 1.00 74.19 192 PHE A CA 1
ATOM 1517 C C . PHE A 1 192 ? 9.383 -2.583 18.828 1.00 74.19 192 PHE A C 1
ATOM 1519 O O . PHE A 1 192 ? 9.346 -2.979 19.994 1.00 74.19 192 PHE A O 1
ATOM 1526 N N . ARG A 1 193 ? 9.919 -3.335 17.857 1.00 76.50 193 ARG A N 1
ATOM 1527 C CA . ARG A 1 193 ? 10.420 -4.709 18.053 1.00 76.50 193 ARG A CA 1
ATOM 1528 C C . ARG A 1 193 ? 11.591 -4.777 19.035 1.00 76.50 193 ARG A C 1
ATOM 1530 O O . ARG A 1 193 ? 11.633 -5.686 19.861 1.00 76.50 193 ARG A O 1
ATOM 1537 N N . ARG A 1 194 ? 12.519 -3.810 19.000 1.00 72.94 194 ARG A N 1
ATOM 1538 C CA . ARG A 1 194 ? 13.637 -3.726 19.961 1.00 72.94 194 ARG A CA 1
ATOM 1539 C C . ARG A 1 194 ? 13.159 -3.516 21.395 1.00 72.94 194 ARG A C 1
ATOM 1541 O O . ARG A 1 194 ? 13.662 -4.199 22.287 1.00 72.94 194 ARG A O 1
ATOM 1548 N N . ARG A 1 195 ? 12.185 -2.621 21.620 1.00 69.31 195 ARG A N 1
ATOM 1549 C CA . ARG A 1 195 ? 11.587 -2.413 22.954 1.00 69.31 195 ARG A CA 1
ATOM 1550 C C . ARG A 1 195 ? 11.004 -3.720 23.498 1.00 69.31 195 ARG A C 1
ATOM 1552 O O . ARG A 1 195 ? 11.324 -4.099 24.619 1.00 69.31 195 ARG A O 1
ATOM 1559 N N . ARG A 1 196 ? 10.241 -4.446 22.672 1.00 66.31 196 ARG A N 1
ATOM 1560 C CA . ARG A 1 196 ? 9.630 -5.738 23.034 1.00 66.31 196 ARG A CA 1
ATOM 1561 C C . ARG A 1 196 ? 10.676 -6.823 23.327 1.00 66.31 196 ARG A C 1
ATOM 1563 O O . ARG A 1 196 ? 10.593 -7.517 24.336 1.00 66.31 196 ARG A O 1
ATOM 1570 N N . ALA A 1 197 ? 11.706 -6.941 22.487 1.00 65.56 197 ALA A N 1
ATOM 1571 C CA . ALA A 1 197 ? 12.776 -7.928 22.664 1.00 65.56 197 ALA A CA 1
ATOM 1572 C C . ALA A 1 197 ? 13.655 -7.669 23.907 1.00 65.56 197 ALA A C 1
ATOM 1574 O O . ALA A 1 197 ? 14.213 -8.614 24.478 1.00 65.56 197 ALA A O 1
ATOM 1575 N N . GLY A 1 198 ? 13.755 -6.408 24.347 1.00 54.97 198 GLY A N 1
ATOM 1576 C CA . GLY A 1 198 ? 14.540 -5.975 25.508 1.00 54.97 198 GLY A CA 1
ATOM 1577 C C . GLY A 1 198 ? 14.143 -6.615 26.844 1.00 54.97 198 GLY A C 1
ATOM 1578 O O . GLY A 1 198 ? 14.961 -6.621 27.761 1.00 54.97 198 GLY A O 1
ATOM 1579 N N . GLY A 1 199 ? 12.947 -7.211 26.948 1.00 53.62 199 GLY A N 1
ATOM 1580 C CA . GLY A 1 199 ? 12.513 -7.970 28.127 1.00 53.62 199 GLY A CA 1
ATOM 1581 C C . GLY A 1 199 ? 12.996 -9.427 28.178 1.00 53.62 199 GLY A C 1
ATOM 1582 O O . GLY A 1 199 ? 13.029 -10.015 29.255 1.00 53.62 199 GLY A O 1
ATOM 1583 N N . SER A 1 200 ? 13.392 -10.022 27.044 1.00 53.34 200 SER A N 1
ATOM 1584 C CA . SER A 1 200 ? 13.636 -11.474 26.948 1.00 53.34 200 SER A CA 1
ATOM 1585 C C . SER A 1 200 ? 15.082 -11.848 26.601 1.00 53.34 200 SER A C 1
ATOM 1587 O O . SER A 1 200 ? 15.563 -12.896 27.031 1.00 53.34 200 SER A O 1
ATOM 1589 N N . THR A 1 201 ? 15.838 -10.998 25.891 1.00 51.19 201 THR A N 1
ATOM 1590 C CA . THR A 1 201 ? 17.231 -11.317 25.525 1.00 51.19 201 THR A CA 1
ATOM 1591 C C . THR A 1 201 ? 18.147 -10.094 25.585 1.00 51.19 201 THR A C 1
ATOM 1593 O O . THR A 1 201 ? 17.874 -9.045 25.003 1.00 51.19 201 THR A O 1
ATOM 1596 N N . LYS A 1 202 ? 19.292 -10.227 26.270 1.00 55.19 202 LYS A N 1
ATOM 1597 C CA . LYS A 1 202 ? 20.399 -9.256 26.217 1.00 55.19 202 LYS A CA 1
ATOM 1598 C C . LYS A 1 202 ? 21.080 -9.351 24.847 1.00 55.19 202 LYS A C 1
ATOM 1600 O O . LYS A 1 202 ? 22.151 -9.938 24.721 1.00 55.19 202 LYS A O 1
ATOM 1605 N N . SER A 1 203 ? 20.421 -8.846 23.808 1.00 59.00 203 SER A N 1
ATOM 1606 C CA . SER A 1 203 ? 20.983 -8.800 22.459 1.00 59.00 203 SER A CA 1
ATOM 1607 C C . SER A 1 203 ? 22.206 -7.881 22.434 1.00 59.00 203 SER A C 1
ATOM 1609 O O . SER A 1 203 ? 22.151 -6.758 22.937 1.00 59.00 203 SER A O 1
ATOM 1611 N N . LEU A 1 204 ? 23.298 -8.344 21.815 1.00 63.38 204 LEU A N 1
ATOM 1612 C CA . LEU A 1 204 ? 24.513 -7.557 21.571 1.00 63.38 204 LEU A CA 1
ATOM 1613 C C . LEU A 1 204 ? 24.191 -6.232 20.857 1.00 63.38 204 LEU A C 1
ATOM 1615 O O . LEU A 1 204 ? 24.829 -5.222 21.137 1.00 63.38 204 LEU A O 1
ATOM 1619 N N . GLY A 1 205 ? 23.154 -6.220 20.010 1.00 60.62 205 GLY A N 1
ATOM 1620 C CA . GLY A 1 205 ? 22.653 -5.007 19.364 1.00 60.62 205 GLY A CA 1
ATOM 1621 C C . GLY A 1 205 ? 22.259 -3.934 20.379 1.00 60.62 205 GLY A C 1
ATOM 1622 O O . GLY A 1 205 ? 22.747 -2.820 20.292 1.00 60.62 205 GLY A O 1
ATOM 1623 N N . ASN A 1 206 ? 21.502 -4.280 21.424 1.00 57.47 206 ASN A N 1
ATOM 1624 C CA . ASN A 1 206 ? 21.085 -3.318 22.455 1.00 57.47 206 ASN A CA 1
ATOM 1625 C C . ASN A 1 206 ? 22.263 -2.776 23.290 1.00 57.47 206 ASN A C 1
ATOM 1627 O O . ASN A 1 206 ? 22.152 -1.708 23.884 1.00 57.47 206 ASN A O 1
ATOM 1631 N N . LEU A 1 207 ? 23.381 -3.510 23.368 1.00 60.62 207 LEU A N 1
ATOM 1632 C CA . LEU A 1 207 ? 24.598 -3.063 24.056 1.00 60.62 207 LEU A CA 1
ATOM 1633 C C . LEU A 1 207 ? 25.439 -2.119 23.190 1.00 60.62 207 LEU A C 1
ATOM 1635 O O . LEU A 1 207 ? 26.022 -1.175 23.714 1.00 60.62 207 LEU A O 1
ATOM 1639 N N . LEU A 1 208 ? 25.497 -2.370 21.881 1.00 64.81 208 LEU A N 1
ATOM 1640 C CA . LEU A 1 208 ? 26.251 -1.555 20.924 1.00 64.81 208 LEU A CA 1
ATOM 1641 C C . LEU A 1 208 ? 25.507 -0.273 20.515 1.00 64.81 208 LEU A C 1
ATOM 1643 O O . LEU A 1 208 ? 26.140 0.696 20.111 1.00 64.81 208 LEU A O 1
ATOM 1647 N N . ASP A 1 209 ? 24.182 -0.262 20.649 1.00 59.06 209 ASP A N 1
ATOM 1648 C CA . ASP A 1 209 ? 23.281 0.782 20.144 1.00 59.06 209 ASP A CA 1
ATOM 1649 C C . ASP A 1 209 ? 22.864 1.802 21.228 1.00 59.06 209 ASP A C 1
ATOM 1651 O O . ASP A 1 209 ? 22.001 2.647 21.005 1.00 59.06 209 ASP A O 1
ATOM 1655 N N . GLN A 1 210 ? 23.501 1.769 22.411 1.00 51.22 210 GLN A N 1
ATOM 1656 C CA . GLN A 1 210 ? 23.263 2.715 23.521 1.00 51.22 210 GLN A CA 1
ATOM 1657 C C . GLN A 1 210 ? 23.553 4.187 23.158 1.00 51.22 210 GLN A C 1
ATOM 1659 O O . GLN A 1 210 ? 23.232 5.084 23.935 1.00 51.22 210 GLN A O 1
ATOM 1664 N N . SER A 1 211 ? 24.154 4.446 21.993 1.00 46.88 211 SER A N 1
ATOM 1665 C CA . SER A 1 211 ? 24.450 5.782 21.469 1.00 46.88 211 SER A CA 1
ATOM 1666 C C . SER A 1 211 ? 23.441 6.292 20.434 1.00 46.88 211 SER A C 1
ATOM 1668 O O . SER A 1 211 ? 23.488 7.477 20.096 1.00 46.88 211 SER A O 1
ATOM 1670 N N . ALA A 1 212 ? 22.522 5.456 19.934 1.00 51.94 212 ALA A N 1
ATOM 1671 C CA . ALA A 1 212 ? 21.506 5.904 18.991 1.00 51.94 212 ALA A CA 1
ATOM 1672 C C . ALA A 1 212 ? 20.399 6.648 19.749 1.00 51.94 212 ALA A C 1
ATOM 1674 O O . ALA A 1 212 ? 19.577 6.051 20.447 1.00 51.94 212 ALA A O 1
ATOM 1675 N N . THR A 1 213 ? 20.375 7.976 19.614 1.00 52.12 213 THR A N 1
ATOM 1676 C CA . THR A 1 213 ? 19.278 8.841 20.062 1.00 52.12 213 THR A CA 1
ATOM 1677 C C . THR A 1 213 ? 17.967 8.349 19.463 1.00 52.12 213 THR A C 1
ATOM 1679 O O . THR A 1 213 ? 17.625 8.660 18.325 1.00 52.12 213 THR A O 1
ATOM 1682 N N . SER A 1 214 ? 17.237 7.531 20.213 1.00 58.56 214 SER A N 1
ATOM 1683 C CA . SER A 1 214 ? 15.969 7.001 19.744 1.00 58.56 214 SER A CA 1
ATOM 1684 C C . SER A 1 214 ? 14.940 8.147 19.743 1.00 58.56 214 SER A C 1
ATOM 1686 O O . SER A 1 214 ? 14.444 8.526 20.804 1.00 58.56 214 SER A O 1
ATOM 1688 N N . SER A 1 215 ? 14.602 8.702 18.573 1.00 68.38 215 SER A N 1
ATOM 1689 C CA . SER A 1 215 ? 13.626 9.801 18.431 1.00 68.38 215 SER A CA 1
ATOM 1690 C C . SER A 1 215 ? 12.276 9.437 19.045 1.00 68.38 215 SER A C 1
ATOM 1692 O O . SER A 1 215 ? 11.750 8.362 18.740 1.00 68.38 215 SER A O 1
ATOM 1694 N N . SER A 1 216 ? 11.732 10.284 19.924 1.00 80.19 216 SER A N 1
ATOM 1695 C CA . SER A 1 216 ? 10.466 9.997 20.611 1.00 80.19 216 SER A CA 1
ATOM 1696 C C . SER A 1 216 ? 9.312 9.827 19.606 1.00 80.19 216 SER A C 1
ATOM 1698 O O . SER A 1 216 ? 9.404 10.347 18.488 1.00 80.19 216 SER A O 1
ATOM 1700 N N . PRO A 1 217 ? 8.240 9.094 19.955 1.00 82.19 217 PRO A N 1
ATOM 1701 C CA . PRO A 1 217 ? 7.048 8.984 19.112 1.00 82.19 217 PRO A CA 1
ATOM 1702 C C . PRO A 1 217 ? 6.514 10.345 18.650 1.00 82.19 217 PRO A C 1
ATOM 1704 O O . PRO A 1 217 ? 6.230 10.516 17.467 1.00 82.19 217 PRO A O 1
ATOM 1707 N N . GLU A 1 218 ? 6.491 11.339 19.539 1.00 85.56 218 GLU A N 1
ATOM 1708 C CA . GLU A 1 218 ? 6.090 12.715 19.228 1.00 85.56 218 GLU A CA 1
ATOM 1709 C C . GLU A 1 218 ? 7.022 13.347 18.198 1.00 85.56 218 GLU A C 1
ATOM 1711 O O . GLU A 1 218 ? 6.551 13.919 17.227 1.00 85.56 218 GLU A O 1
ATOM 1716 N N . THR A 1 219 ? 8.337 13.151 18.331 1.00 87.56 219 THR A N 1
ATOM 1717 C CA . THR A 1 219 ? 9.318 13.670 17.363 1.00 87.56 219 THR A CA 1
ATOM 1718 C C . THR A 1 219 ? 9.080 13.098 15.960 1.00 87.56 219 THR A C 1
ATOM 1720 O O . THR A 1 219 ? 9.203 13.812 14.965 1.00 87.56 219 THR A O 1
ATOM 1723 N N . ILE A 1 220 ? 8.743 11.805 15.865 1.00 87.62 220 ILE A N 1
ATOM 1724 C CA . ILE A 1 220 ? 8.431 11.153 14.585 1.00 87.62 220 ILE A CA 1
ATOM 1725 C C . ILE A 1 220 ? 7.141 11.739 14.000 1.00 87.62 220 ILE A C 1
ATOM 1727 O O . ILE A 1 220 ? 7.100 12.067 12.815 1.00 87.62 220 ILE A O 1
ATOM 1731 N N . LEU A 1 221 ? 6.097 11.893 14.818 1.00 89.81 221 LEU A N 1
ATOM 1732 C CA . LEU A 1 221 ? 4.814 12.446 14.379 1.00 89.81 221 LEU A CA 1
ATOM 1733 C C . LEU A 1 221 ? 4.915 13.928 13.991 1.00 89.81 221 LEU A C 1
ATOM 1735 O O . LEU A 1 221 ? 4.305 14.328 13.001 1.00 89.81 221 LEU A O 1
ATOM 1739 N N . ASP A 1 222 ? 5.720 14.717 14.700 1.00 91.38 222 ASP A N 1
ATOM 1740 C CA . ASP A 1 222 ? 5.990 16.121 14.382 1.00 91.38 222 ASP A CA 1
ATOM 1741 C C . ASP A 1 222 ? 6.728 16.249 13.049 1.00 91.38 222 ASP A C 1
ATOM 1743 O O . ASP A 1 222 ? 6.342 17.058 12.202 1.00 91.38 222 ASP A O 1
ATOM 1747 N N . LEU A 1 223 ? 7.745 15.409 12.813 1.00 90.94 223 LEU A N 1
ATOM 1748 C CA . LEU A 1 223 ? 8.447 15.360 11.530 1.00 90.94 223 LEU A CA 1
ATOM 1749 C C . LEU A 1 223 ? 7.479 15.041 10.387 1.00 90.94 223 LEU A C 1
ATOM 1751 O O . LEU A 1 223 ? 7.462 15.747 9.379 1.00 90.94 223 LEU A O 1
ATOM 1755 N N . VAL A 1 224 ? 6.634 14.023 10.558 1.00 92.44 224 VAL A N 1
ATOM 1756 C CA . VAL A 1 224 ? 5.599 13.660 9.577 1.00 92.44 224 VAL A CA 1
ATOM 1757 C C . VAL A 1 224 ? 4.619 14.814 9.365 1.00 92.44 224 VAL A C 1
ATOM 1759 O O . VAL A 1 224 ? 4.251 15.101 8.227 1.00 92.44 224 VAL A O 1
ATOM 1762 N N . GLY A 1 225 ? 4.235 15.521 10.430 1.00 92.88 225 GLY A N 1
ATOM 1763 C CA . GLY A 1 225 ? 3.385 16.709 10.361 1.00 92.88 225 GLY A CA 1
ATOM 1764 C C . GLY A 1 225 ? 4.010 17.841 9.544 1.00 92.88 225 GLY A C 1
ATOM 1765 O O . GLY A 1 225 ? 3.329 18.454 8.720 1.00 92.88 225 GLY A O 1
ATOM 1766 N N . VAL A 1 226 ? 5.314 18.085 9.707 1.00 94.31 226 VAL A N 1
ATOM 1767 C CA . VAL A 1 226 ? 6.074 19.060 8.907 1.00 94.31 226 VAL A CA 1
ATOM 1768 C C . VAL A 1 226 ? 6.187 18.616 7.448 1.00 94.31 226 VAL A C 1
ATOM 1770 O O . VAL A 1 226 ? 5.979 19.419 6.540 1.00 94.31 226 VAL A O 1
ATOM 1773 N N . MET A 1 227 ? 6.472 17.340 7.191 1.00 93.62 227 MET A N 1
ATOM 1774 C CA . MET A 1 227 ? 6.509 16.818 5.822 1.00 93.62 227 MET A CA 1
ATOM 1775 C C . MET A 1 227 ? 5.142 16.971 5.144 1.00 93.62 227 MET A C 1
ATOM 1777 O O . MET A 1 227 ? 5.056 17.440 4.010 1.00 93.62 227 MET A O 1
ATOM 1781 N N . TYR A 1 228 ? 4.062 16.620 5.845 1.00 94.12 228 TYR A N 1
ATOM 1782 C CA . TYR A 1 228 ? 2.699 16.723 5.329 1.00 94.12 228 TYR A CA 1
ATOM 1783 C C . TYR A 1 228 ? 2.271 18.178 5.106 1.00 94.12 228 TYR A C 1
ATOM 1785 O O . TYR A 1 228 ? 1.586 18.485 4.129 1.00 94.12 228 TYR A O 1
ATOM 1793 N N . SER A 1 229 ? 2.678 19.109 5.974 1.00 94.19 229 SER A N 1
ATOM 1794 C CA . SER A 1 229 ? 2.356 20.529 5.797 1.00 94.19 229 SER A CA 1
ATOM 1795 C C . SER A 1 229 ? 3.020 21.106 4.542 1.00 94.19 229 SER A C 1
ATOM 1797 O O . SER A 1 229 ? 2.349 21.830 3.799 1.00 94.19 229 SER A O 1
ATOM 1799 N N . ASN A 1 230 ? 4.255 20.688 4.249 1.00 92.50 230 ASN A N 1
ATOM 1800 C CA . ASN A 1 230 ? 5.008 21.059 3.048 1.00 92.50 230 ASN A CA 1
ATOM 1801 C C . ASN A 1 230 ? 4.532 20.353 1.769 1.00 92.50 230 ASN A C 1
ATOM 1803 O O . ASN A 1 230 ? 4.856 20.799 0.669 1.00 92.50 230 ASN A O 1
ATOM 1807 N N . LEU A 1 231 ? 3.755 19.273 1.887 1.00 93.75 231 LEU A N 1
ATOM 1808 C CA . LEU A 1 231 ? 3.222 18.562 0.732 1.00 93.75 231 LEU A CA 1
ATOM 1809 C C . LEU A 1 231 ? 2.274 19.457 -0.079 1.00 93.75 231 LEU A C 1
ATOM 1811 O O . LEU A 1 231 ? 1.451 20.201 0.471 1.00 93.75 231 LEU A O 1
ATOM 1815 N N . HIS A 1 232 ? 2.360 19.348 -1.406 1.00 92.38 232 HIS A N 1
ATOM 1816 C CA . HIS A 1 232 ? 1.529 20.122 -2.320 1.00 92.38 232 HIS A CA 1
ATOM 1817 C C . HIS A 1 232 ? 0.024 19.922 -2.019 1.00 92.38 232 HIS A C 1
ATOM 1819 O O . HIS A 1 232 ? -0.414 18.777 -1.855 1.00 92.38 232 HIS A O 1
ATOM 1825 N N . PRO A 1 233 ? -0.806 20.991 -1.991 1.00 92.25 233 PRO A N 1
ATOM 1826 C CA . PRO A 1 233 ? -2.215 20.909 -1.582 1.00 92.25 233 PRO A CA 1
ATOM 1827 C C . PRO A 1 233 ? -3.050 19.868 -2.333 1.00 92.25 233 PRO A C 1
ATOM 1829 O O . PRO A 1 233 ? -3.981 19.302 -1.766 1.00 92.25 233 PRO A O 1
ATOM 1832 N N . ARG A 1 234 ? -2.689 19.561 -3.588 1.00 92.62 234 ARG A N 1
ATOM 1833 C CA . ARG A 1 234 ? -3.369 18.540 -4.403 1.00 92.62 234 ARG A CA 1
ATOM 1834 C C . ARG A 1 234 ? -3.444 17.164 -3.729 1.00 92.62 234 ARG A C 1
ATOM 1836 O O . ARG A 1 234 ? -4.376 16.419 -4.020 1.00 92.62 234 ARG A O 1
ATOM 1843 N N . PHE A 1 235 ? -2.498 16.842 -2.850 1.00 94.25 235 PHE A N 1
ATOM 1844 C CA . PHE A 1 235 ? -2.392 15.544 -2.181 1.00 94.25 235 PHE A CA 1
ATOM 1845 C C . PHE A 1 235 ? -3.011 15.506 -0.776 1.00 94.25 235 PHE A C 1
ATOM 1847 O O . PHE A 1 235 ? -2.850 14.512 -0.072 1.00 94.25 235 PHE A O 1
ATOM 1854 N N . LYS A 1 236 ? -3.686 16.580 -0.346 1.00 92.12 236 LYS A N 1
ATOM 1855 C CA . LYS A 1 236 ? -4.269 16.683 1.004 1.00 92.12 236 LYS A CA 1
ATOM 1856 C C . LYS A 1 236 ? -5.746 16.304 1.057 1.00 92.12 236 LYS A C 1
ATOM 1858 O O . LYS A 1 236 ? -6.217 15.840 2.087 1.00 92.12 236 LYS A O 1
ATOM 1863 N N . GLU A 1 237 ? -6.468 16.482 -0.048 1.00 90.94 237 GLU A N 1
ATOM 1864 C CA . GLU A 1 237 ? -7.906 16.212 -0.135 1.00 90.94 237 GLU A CA 1
ATOM 1865 C C . GLU A 1 237 ? -8.261 15.509 -1.450 1.00 90.94 237 GLU A C 1
ATOM 1867 O O . GLU A 1 237 ? -7.619 15.711 -2.487 1.00 90.94 237 GLU A O 1
ATOM 1872 N N . THR A 1 238 ? -9.279 14.647 -1.408 1.00 90.31 238 THR A N 1
ATOM 1873 C CA . THR A 1 238 ? -9.823 14.000 -2.606 1.00 90.31 238 THR A CA 1
ATOM 1874 C C . THR A 1 238 ? -10.854 14.899 -3.274 1.00 90.31 238 THR A C 1
ATOM 1876 O O . THR A 1 238 ? -11.720 15.462 -2.608 1.00 90.31 238 THR A O 1
ATOM 1879 N N . GLN A 1 239 ? -10.797 14.988 -4.598 1.00 88.31 239 GLN A N 1
ATOM 1880 C CA . GLN A 1 239 ? -11.762 15.720 -5.417 1.00 88.31 239 GLN A CA 1
ATOM 1881 C C . GLN A 1 239 ? -12.875 14.795 -5.939 1.00 88.31 239 GLN A C 1
ATOM 1883 O O . GLN A 1 239 ? -12.887 13.592 -5.667 1.00 88.31 239 GLN A O 1
ATOM 1888 N N . GLN A 1 240 ? -13.824 15.360 -6.693 1.00 87.00 240 GLN A N 1
ATOM 1889 C CA . GLN A 1 240 ? -14.905 14.601 -7.323 1.00 87.00 240 GLN A CA 1
ATOM 1890 C C . GLN A 1 240 ? -14.354 13.528 -8.275 1.00 87.00 240 GLN A C 1
ATOM 1892 O O . GLN A 1 240 ? -13.422 13.782 -9.033 1.00 87.00 240 GLN A O 1
ATOM 1897 N N . ILE A 1 241 ? -14.960 12.338 -8.230 1.00 87.25 241 ILE A N 1
ATOM 1898 C CA . ILE A 1 241 ? -14.603 11.196 -9.080 1.00 87.25 241 ILE A CA 1
ATOM 1899 C C . ILE A 1 241 ? -15.123 11.411 -10.505 1.00 87.25 241 ILE A C 1
ATOM 1901 O O . ILE A 1 241 ? -16.289 11.785 -10.676 1.00 87.25 241 ILE A O 1
ATOM 1905 N N . GLY A 1 242 ? -14.314 11.080 -11.515 1.00 83.06 242 GLY A N 1
ATOM 1906 C CA . GLY A 1 242 ? -14.778 10.969 -12.904 1.00 83.06 242 GLY A CA 1
ATOM 1907 C C . GLY A 1 242 ? -13.805 11.443 -13.978 1.00 83.06 242 GLY A C 1
ATOM 1908 O O . GLY A 1 242 ? -14.050 11.172 -15.151 1.00 83.06 242 GLY A O 1
ATOM 1909 N N . ASP A 1 243 ? -12.715 12.109 -13.602 1.00 87.00 243 ASP A N 1
ATOM 1910 C CA . ASP A 1 243 ? -11.602 12.385 -14.510 1.00 87.00 243 ASP A CA 1
ATOM 1911 C C . ASP A 1 243 ? -10.447 11.427 -14.180 1.00 87.00 243 ASP A C 1
ATOM 1913 O O . ASP A 1 243 ? -9.885 11.550 -13.093 1.00 87.00 243 ASP A O 1
ATOM 1917 N N . PRO A 1 244 ? -10.042 10.512 -15.085 1.00 85.88 244 PRO A N 1
ATOM 1918 C CA . PRO A 1 244 ? -8.964 9.554 -14.835 1.00 85.88 244 PRO A CA 1
ATOM 1919 C C . PRO A 1 244 ? -7.656 10.184 -14.344 1.00 85.88 244 PRO A C 1
ATOM 1921 O O . PRO A 1 244 ? -6.947 9.578 -13.536 1.00 85.88 244 PRO A O 1
ATOM 1924 N N . VAL A 1 245 ? -7.334 11.399 -14.805 1.00 86.56 245 VAL A N 1
ATOM 1925 C CA . VAL A 1 245 ? -6.133 12.114 -14.355 1.00 86.56 245 VAL A CA 1
ATOM 1926 C C . VAL A 1 245 ? -6.301 12.529 -12.896 1.00 86.56 245 VAL A C 1
ATOM 1928 O O . VAL A 1 245 ? -5.462 12.182 -12.066 1.00 86.56 245 VAL A O 1
ATOM 1931 N N . GLN A 1 246 ? -7.403 13.199 -12.543 1.00 89.50 246 GLN A N 1
ATOM 1932 C CA . GLN A 1 246 ? -7.665 13.572 -11.148 1.00 89.50 246 GLN A CA 1
ATOM 1933 C C . GLN A 1 246 ? -7.869 12.359 -10.241 1.00 89.50 246 GLN A C 1
ATOM 1935 O O . GLN A 1 246 ? -7.427 12.382 -9.093 1.00 89.50 246 GLN A O 1
ATOM 1940 N N . ASP A 1 247 ? -8.484 11.292 -10.739 1.00 90.50 247 ASP A N 1
ATOM 1941 C CA . ASP A 1 247 ? -8.731 10.061 -9.994 1.00 90.50 247 ASP A CA 1
ATOM 1942 C C . ASP A 1 247 ? -7.412 9.389 -9.593 1.00 90.50 247 ASP A C 1
ATOM 1944 O O . ASP A 1 247 ? -7.292 8.887 -8.474 1.00 90.50 247 ASP A O 1
ATOM 1948 N N . ARG A 1 248 ? -6.374 9.472 -10.440 1.00 91.00 248 ARG A N 1
ATOM 1949 C CA . ARG A 1 248 ? -5.015 9.024 -10.098 1.00 91.00 248 ARG A CA 1
ATOM 1950 C C . ARG A 1 248 ? -4.436 9.799 -8.907 1.00 91.00 248 ARG A C 1
ATOM 1952 O O . ARG A 1 248 ? -3.898 9.187 -7.985 1.00 91.00 248 ARG A O 1
ATOM 1959 N N . PHE A 1 249 ? -4.563 11.126 -8.890 1.00 93.38 249 PHE A N 1
ATOM 1960 C CA . PHE A 1 249 ? -4.116 11.949 -7.757 1.00 93.38 249 PHE A CA 1
ATOM 1961 C C . PHE A 1 249 ? -4.970 11.722 -6.505 1.00 93.38 249 PHE A C 1
ATOM 1963 O O . PHE A 1 249 ? -4.435 11.655 -5.403 1.00 93.38 249 PHE A O 1
ATOM 1970 N N . ASN A 1 250 ? -6.283 11.551 -6.658 1.00 93.81 250 ASN A N 1
ATOM 1971 C CA . ASN A 1 250 ? -7.188 11.244 -5.551 1.00 93.81 250 ASN A CA 1
ATOM 1972 C C . ASN A 1 250 ? -6.849 9.896 -4.903 1.00 93.81 250 ASN A C 1
ATOM 1974 O O . ASN A 1 250 ? -6.840 9.788 -3.677 1.00 93.81 250 ASN A O 1
ATOM 1978 N N . PHE A 1 251 ? -6.513 8.886 -5.709 1.00 92.44 251 PHE A N 1
ATOM 1979 C CA . PHE A 1 251 ? -6.022 7.611 -5.198 1.00 92.44 251 PHE A CA 1
ATOM 1980 C C . PHE A 1 251 ? -4.697 7.778 -4.441 1.00 92.44 251 PHE A C 1
ATOM 1982 O O . PHE A 1 251 ? -4.507 7.164 -3.391 1.00 92.44 251 PHE A O 1
ATOM 1989 N N . GLN A 1 252 ? -3.806 8.659 -4.907 1.00 94.94 252 GLN A N 1
ATOM 1990 C CA . GLN A 1 252 ? -2.579 8.972 -4.175 1.00 94.94 252 GLN A CA 1
ATOM 1991 C C . GLN A 1 252 ? -2.856 9.658 -2.832 1.00 94.94 252 GLN A C 1
ATOM 1993 O O . GLN A 1 252 ? -2.268 9.270 -1.826 1.00 94.94 252 GLN A O 1
ATOM 1998 N N . THR A 1 253 ? -3.795 10.606 -2.780 1.00 95.62 253 THR A N 1
ATOM 1999 C CA . THR A 1 253 ? -4.266 11.199 -1.518 1.00 95.62 253 THR A CA 1
ATOM 2000 C C . THR A 1 253 ? -4.787 10.121 -0.561 1.00 95.62 253 THR A C 1
ATOM 2002 O O . THR A 1 253 ? -4.424 10.108 0.613 1.00 95.62 253 THR A O 1
ATOM 2005 N N . ALA A 1 254 ? -5.582 9.166 -1.057 1.00 94.31 254 ALA A N 1
ATOM 2006 C CA . ALA A 1 254 ? -6.075 8.052 -0.247 1.00 94.31 254 ALA A CA 1
ATOM 2007 C C . ALA A 1 254 ? -4.931 7.187 0.322 1.00 94.31 254 ALA A C 1
ATOM 2009 O O . ALA A 1 254 ? -4.950 6.856 1.508 1.00 94.31 254 ALA A O 1
ATOM 2010 N N . ASN A 1 255 ? -3.908 6.875 -0.488 1.00 93.38 255 ASN A N 1
ATOM 2011 C CA . ASN A 1 255 ? -2.704 6.167 -0.032 1.00 93.38 255 ASN A CA 1
ATOM 2012 C C . ASN A 1 255 ? -1.954 6.938 1.061 1.00 93.38 255 ASN A C 1
ATOM 2014 O O . ASN A 1 255 ? -1.525 6.341 2.050 1.00 93.38 255 ASN A O 1
ATOM 2018 N N . ILE A 1 256 ? -1.808 8.257 0.911 1.00 95.38 256 ILE A N 1
ATOM 2019 C CA . ILE A 1 256 ? -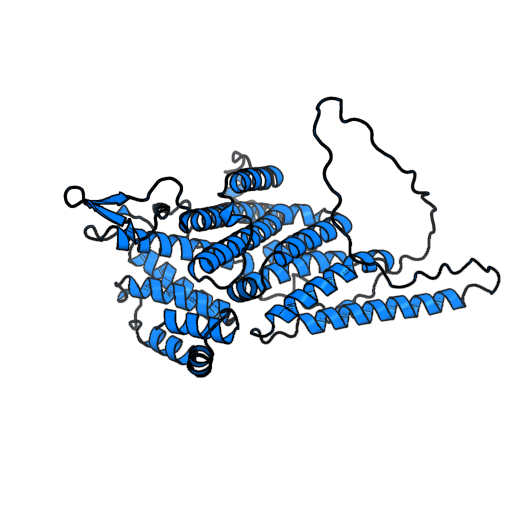1.147 9.121 1.898 1.00 95.38 256 ILE A CA 1
ATOM 2020 C C . ILE A 1 256 ? -1.894 9.102 3.230 1.00 95.38 256 ILE A C 1
ATOM 2022 O O . ILE A 1 256 ? -1.269 8.911 4.277 1.00 95.38 256 ILE A O 1
ATOM 2026 N N . ILE A 1 257 ? -3.221 9.247 3.204 1.00 93.25 257 ILE A N 1
ATOM 2027 C CA . ILE A 1 257 ? -4.049 9.221 4.415 1.00 93.25 257 ILE A CA 1
ATOM 2028 C C . ILE A 1 257 ? -3.930 7.857 5.104 1.00 93.25 257 ILE A C 1
ATOM 2030 O O . ILE A 1 257 ? -3.643 7.806 6.302 1.00 93.25 257 ILE A O 1
ATOM 2034 N N . ALA A 1 258 ? -4.093 6.763 4.352 1.00 91.19 258 ALA A N 1
ATOM 2035 C CA . ALA A 1 258 ? -4.038 5.404 4.888 1.00 91.19 258 ALA A CA 1
ATOM 2036 C C . ALA A 1 258 ? -2.666 5.071 5.495 1.00 91.19 258 ALA A C 1
ATOM 2038 O O . ALA A 1 258 ? -2.588 4.583 6.621 1.00 91.19 258 ALA A O 1
ATOM 2039 N N . THR A 1 259 ? -1.580 5.399 4.791 1.00 92.50 259 THR A N 1
ATOM 2040 C CA . THR A 1 259 ? -0.210 5.118 5.255 1.00 92.50 259 THR A CA 1
ATOM 2041 C C . THR A 1 259 ? 0.163 5.986 6.458 1.00 92.50 259 THR A C 1
ATOM 2043 O O . THR A 1 259 ? 0.794 5.501 7.394 1.00 92.50 259 THR A O 1
ATOM 2046 N N . THR A 1 260 ? -0.289 7.245 6.496 1.00 92.50 260 THR A N 1
ATOM 2047 C CA . THR A 1 260 ? -0.132 8.107 7.679 1.00 92.50 260 THR A CA 1
ATOM 2048 C C . THR A 1 260 ? -0.855 7.508 8.891 1.00 92.50 260 THR A C 1
ATOM 2050 O O . THR A 1 260 ? -0.295 7.489 9.987 1.00 92.50 260 THR A O 1
ATOM 2053 N N . GLN A 1 261 ? -2.067 6.961 8.719 1.00 89.56 261 GLN A N 1
ATOM 2054 C CA . GLN A 1 261 ? -2.769 6.288 9.819 1.00 89.56 261 GLN A CA 1
ATOM 2055 C C . GLN A 1 261 ? -2.048 5.006 10.265 1.00 89.56 261 GLN A C 1
ATOM 2057 O O . GLN A 1 261 ? -1.956 4.760 11.467 1.00 89.56 261 GLN A O 1
ATOM 2062 N N . LEU A 1 262 ? -1.477 4.225 9.338 1.00 88.12 262 LEU A N 1
ATOM 2063 C CA . LEU A 1 262 ? -0.628 3.076 9.682 1.00 88.12 262 LEU A CA 1
ATOM 2064 C C . LEU A 1 262 ? 0.559 3.489 10.547 1.00 88.12 262 LEU A C 1
ATOM 2066 O O . LEU A 1 262 ? 0.826 2.869 11.574 1.00 88.12 262 LEU A O 1
ATOM 2070 N N . LEU A 1 263 ? 1.250 4.556 10.151 1.00 89.19 263 LEU A N 1
ATOM 2071 C CA . LEU A 1 263 ? 2.388 5.081 10.892 1.00 89.19 263 LEU A CA 1
ATOM 2072 C C . LEU A 1 263 ? 1.986 5.555 12.284 1.00 89.19 263 LEU A C 1
ATOM 2074 O O . LEU A 1 263 ? 2.647 5.187 13.252 1.00 89.19 263 LEU A O 1
ATOM 2078 N N . ARG A 1 264 ? 0.871 6.285 12.406 1.00 87.56 264 ARG A N 1
ATOM 2079 C CA . ARG A 1 264 ? 0.322 6.683 13.711 1.00 87.56 264 ARG A CA 1
ATOM 2080 C C . ARG A 1 264 ? 0.045 5.470 14.591 1.00 87.56 264 ARG A C 1
ATOM 2082 O O . ARG A 1 264 ? 0.469 5.466 15.740 1.00 87.56 264 ARG A O 1
ATOM 2089 N N . MET A 1 265 ? -0.598 4.434 14.052 1.00 83.00 265 MET A N 1
ATOM 2090 C CA . MET A 1 265 ? -0.862 3.193 14.787 1.00 83.00 265 MET A CA 1
ATOM 2091 C C . MET A 1 265 ? 0.428 2.532 15.287 1.00 83.00 265 MET A C 1
ATOM 2093 O O . MET A 1 265 ? 0.533 2.207 16.465 1.00 83.00 265 MET A O 1
ATOM 2097 N N . VAL A 1 266 ? 1.438 2.379 14.427 1.00 82.19 266 VAL A N 1
ATOM 2098 C CA . VAL A 1 266 ? 2.718 1.750 14.800 1.00 82.19 266 VAL A CA 1
ATOM 2099 C C . VAL A 1 266 ? 3.488 2.581 15.832 1.00 82.19 266 VAL A C 1
ATOM 2101 O O . VAL A 1 266 ? 4.018 2.031 16.796 1.00 82.19 266 VAL A O 1
ATOM 2104 N N . VAL A 1 267 ? 3.557 3.901 15.644 1.00 83.25 267 VAL A N 1
ATOM 2105 C CA . VAL A 1 267 ? 4.328 4.814 16.503 1.00 83.25 267 VAL A CA 1
ATOM 2106 C C . VAL A 1 267 ? 3.704 4.935 17.892 1.00 83.25 267 VAL A C 1
ATOM 2108 O O . VAL A 1 267 ? 4.420 4.822 18.889 1.00 83.25 267 VAL A O 1
ATOM 2111 N N . LEU A 1 268 ? 2.380 5.101 17.952 1.00 80.44 268 LEU A N 1
ATOM 2112 C CA . LEU A 1 268 ? 1.625 5.192 19.204 1.00 80.44 268 LEU A CA 1
ATOM 2113 C C . LEU A 1 268 ? 1.474 3.840 19.895 1.00 80.44 268 LEU A C 1
ATOM 2115 O O . LEU A 1 268 ? 1.059 3.791 21.047 1.00 80.44 268 LEU A O 1
ATOM 2119 N N . GLY A 1 269 ? 1.806 2.740 19.220 1.00 73.25 269 GLY A N 1
ATOM 2120 C CA . GLY A 1 269 ? 1.482 1.414 19.707 1.00 73.25 269 GLY A CA 1
ATOM 2121 C C . GLY A 1 269 ? 1.988 1.121 21.121 1.00 73.25 269 GLY A C 1
ATOM 2122 O O . GLY A 1 269 ? 1.224 0.663 21.958 1.00 73.25 269 GLY A O 1
ATOM 2123 N N . GLY A 1 270 ? 3.241 1.475 21.413 1.00 66.94 270 GLY A N 1
ATOM 2124 C CA . GLY A 1 270 ? 3.806 1.301 22.756 1.00 66.94 270 GLY A CA 1
ATOM 2125 C C . GLY A 1 270 ? 3.237 2.258 23.815 1.00 66.94 270 GLY A C 1
ATOM 2126 O O . GLY A 1 270 ? 3.271 1.947 24.995 1.00 66.94 270 GLY A O 1
ATOM 2127 N N . GLU A 1 271 ? 2.727 3.427 23.422 1.00 71.19 271 GLU A N 1
ATOM 2128 C CA . GLU A 1 271 ? 2.075 4.365 24.353 1.00 71.19 271 GLU A CA 1
ATOM 2129 C C . GLU A 1 271 ? 0.640 3.948 24.655 1.00 71.19 271 GLU A C 1
ATOM 2131 O O . GLU A 1 271 ? 0.135 4.191 25.747 1.00 71.19 271 GLU A O 1
ATOM 2136 N N . LEU A 1 272 ? -0.023 3.315 23.684 1.00 70.19 272 LEU A N 1
ATOM 2137 C CA . LEU A 1 272 ? -1.384 2.831 23.841 1.00 70.19 272 LEU A CA 1
ATOM 2138 C C . LEU A 1 272 ? -1.469 1.714 24.884 1.00 70.19 272 LEU A C 1
ATOM 2140 O O . LEU A 1 272 ? -2.494 1.639 25.551 1.00 70.19 272 LEU A O 1
ATOM 2144 N N . GLU A 1 273 ? -0.418 0.914 25.087 1.00 66.12 273 GLU A N 1
ATOM 2145 C CA . GLU A 1 273 ? -0.361 -0.120 26.141 1.00 66.12 273 GLU A CA 1
ATOM 2146 C C . GLU A 1 273 ? -0.588 0.494 27.530 1.00 66.12 273 GLU A C 1
ATOM 2148 O O . GLU A 1 273 ? -1.440 0.050 28.288 1.00 66.12 273 GLU A O 1
ATOM 2153 N N . GLU A 1 274 ? 0.071 1.610 27.831 1.00 68.75 274 GLU A N 1
ATOM 2154 C CA . GLU A 1 274 ? -0.057 2.286 29.128 1.00 68.75 274 GLU A CA 1
ATOM 2155 C C . GLU A 1 274 ? -1.190 3.334 29.149 1.00 68.75 274 GLU A C 1
ATOM 2157 O O . GLU A 1 274 ? -1.498 3.924 30.189 1.00 68.75 274 GLU A O 1
ATOM 2162 N N . ALA A 1 275 ? -1.826 3.590 28.001 1.00 73.75 275 ALA A N 1
ATOM 2163 C CA . ALA A 1 275 ? -2.860 4.606 27.869 1.00 73.75 275 ALA A CA 1
ATOM 2164 C C . ALA A 1 275 ? -4.197 4.179 28.486 1.00 73.75 275 ALA A C 1
ATOM 2166 O O . ALA A 1 275 ? -4.617 3.023 28.424 1.00 73.75 275 ALA A O 1
ATOM 2167 N N . SER A 1 276 ? -4.941 5.167 28.991 1.00 78.94 276 SER A N 1
ATOM 2168 C CA . SER A 1 276 ? -6.311 4.954 29.454 1.00 78.94 276 SER A CA 1
ATOM 2169 C C . SER A 1 276 ? -7.227 4.488 28.315 1.00 78.94 276 SER A C 1
ATOM 2171 O O . SER A 1 276 ? -7.058 4.872 27.153 1.00 78.94 276 SER A O 1
ATOM 2173 N N . GLY A 1 277 ? -8.273 3.728 28.655 1.00 77.06 277 GLY A N 1
ATOM 2174 C CA . GLY A 1 277 ? -9.264 3.288 27.670 1.00 77.06 277 GLY A CA 1
ATOM 2175 C C . GLY A 1 277 ? -9.925 4.446 26.910 1.00 77.06 277 GLY A C 1
ATOM 2176 O O . GLY A 1 277 ? -10.195 4.328 25.717 1.00 77.06 277 GLY A O 1
ATOM 2177 N N . GLU A 1 278 ? -10.111 5.607 27.551 1.00 80.12 278 GLU A N 1
ATOM 2178 C CA . GLU A 1 278 ? -10.627 6.817 26.891 1.00 80.12 278 GLU A CA 1
ATOM 2179 C C . GLU A 1 278 ? -9.664 7.349 25.823 1.00 80.12 278 GLU A C 1
ATOM 2181 O O . GLU A 1 278 ? -10.101 7.680 24.719 1.00 80.12 278 GLU A O 1
ATOM 2186 N N . LYS A 1 279 ? -8.354 7.356 26.101 1.00 81.62 279 LYS A N 1
ATOM 2187 C CA . LYS A 1 279 ? -7.341 7.761 25.121 1.00 81.62 279 LYS A CA 1
ATOM 2188 C C . LYS A 1 279 ? -7.277 6.785 23.945 1.00 81.62 279 LYS A C 1
ATOM 2190 O O . LYS A 1 279 ? -7.237 7.234 22.801 1.00 81.62 279 LYS A O 1
ATOM 2195 N N . ARG A 1 280 ? -7.337 5.473 24.202 1.00 80.56 280 ARG A N 1
ATOM 2196 C CA . ARG A 1 280 ? -7.403 4.436 23.152 1.00 80.56 280 ARG A CA 1
ATOM 2197 C C . ARG A 1 280 ? -8.634 4.620 22.252 1.00 80.56 280 ARG A C 1
ATOM 2199 O O . ARG A 1 280 ? -8.509 4.592 21.030 1.00 80.56 280 ARG A O 1
ATOM 2206 N N . CYS A 1 281 ? -9.801 4.903 22.836 1.00 83.00 281 CYS A N 1
ATOM 2207 C CA . CYS A 1 281 ? -11.029 5.192 22.083 1.00 83.00 281 CYS A CA 1
ATOM 2208 C C . CYS A 1 281 ? -10.927 6.458 21.241 1.00 83.00 281 CYS A C 1
ATOM 2210 O O . CYS A 1 281 ? -11.371 6.464 20.096 1.00 83.00 281 CYS A O 1
ATOM 2212 N N . GLN A 1 282 ? -10.356 7.524 21.806 1.00 85.50 282 GLN A N 1
ATOM 2213 C CA . GLN A 1 282 ? -10.131 8.766 21.078 1.00 85.50 282 GLN A CA 1
ATOM 2214 C C . GLN A 1 282 ? -9.252 8.507 19.850 1.00 85.50 282 GLN A C 1
ATOM 2216 O O . GLN A 1 282 ? -9.626 8.889 18.745 1.00 85.50 282 GLN A O 1
ATOM 2221 N N . VAL A 1 283 ? -8.126 7.807 20.027 1.00 85.25 283 VAL A N 1
ATOM 2222 C CA . VAL A 1 283 ? -7.212 7.472 18.927 1.00 85.25 283 VAL A CA 1
ATOM 2223 C C . VAL A 1 283 ? -7.915 6.612 17.874 1.00 85.25 283 VAL A C 1
ATOM 2225 O O . VAL A 1 283 ? -7.852 6.938 16.693 1.00 85.25 283 VAL A O 1
ATOM 2228 N N . ALA A 1 284 ? -8.646 5.568 18.272 1.00 85.62 284 ALA A N 1
ATOM 2229 C CA . ALA A 1 284 ? -9.424 4.742 17.344 1.00 85.62 284 ALA A CA 1
ATOM 2230 C C . ALA A 1 284 ? -10.472 5.554 16.557 1.00 85.62 284 ALA A C 1
ATOM 2232 O O . ALA A 1 284 ? -10.637 5.350 15.353 1.00 85.62 284 ALA A O 1
ATOM 2233 N N . GLY A 1 285 ? -11.150 6.497 17.219 1.00 87.69 285 GLY A N 1
ATOM 2234 C CA . GLY A 1 285 ? -12.093 7.419 16.589 1.00 87.69 285 GLY A CA 1
ATOM 2235 C C . GLY A 1 285 ? -11.425 8.319 15.549 1.00 87.69 285 GLY A C 1
ATOM 2236 O O . GLY A 1 285 ? -11.876 8.357 14.408 1.00 87.69 285 GLY A O 1
ATOM 2237 N N . GLU A 1 286 ? -10.308 8.961 15.903 1.00 90.25 286 GLU A N 1
ATOM 2238 C CA . GLU A 1 286 ? -9.534 9.815 14.989 1.00 90.25 286 GLU A CA 1
ATOM 2239 C C . GLU A 1 286 ? -9.013 9.040 13.765 1.00 90.25 286 GLU A C 1
ATOM 2241 O O . GLU A 1 286 ? -9.012 9.560 12.647 1.00 90.25 286 GLU A O 1
ATOM 2246 N N . LEU A 1 287 ? -8.578 7.789 13.959 1.00 89.25 287 LEU A N 1
ATOM 2247 C CA . LEU A 1 287 ? -8.135 6.914 12.870 1.00 89.25 287 LEU A CA 1
ATOM 2248 C C . LEU A 1 287 ? -9.295 6.593 11.909 1.00 89.25 287 LEU A C 1
ATOM 2250 O O . LEU A 1 287 ? -9.119 6.664 10.692 1.00 89.25 287 LEU A O 1
ATOM 2254 N N . LEU A 1 288 ? -10.490 6.281 12.430 1.00 89.44 288 LEU A N 1
ATOM 2255 C CA . LEU A 1 288 ? -11.686 6.032 11.609 1.00 89.44 288 LEU A CA 1
ATOM 2256 C C . LEU A 1 288 ? -12.201 7.292 10.910 1.00 89.44 288 LEU A C 1
ATOM 2258 O O . LEU A 1 288 ? -12.629 7.215 9.755 1.00 89.44 288 LEU A O 1
ATOM 2262 N N . ASP A 1 289 ? -12.141 8.446 11.576 1.00 90.69 289 ASP A N 1
ATOM 2263 C CA . ASP A 1 289 ? -12.493 9.739 10.987 1.00 90.69 289 ASP A CA 1
ATOM 2264 C C . ASP A 1 289 ? -11.667 10.003 9.729 1.00 90.69 289 ASP A C 1
ATOM 2266 O O . ASP A 1 289 ? -12.236 10.335 8.687 1.00 90.69 289 ASP A O 1
ATOM 2270 N N . ALA A 1 290 ? -10.357 9.750 9.782 1.00 91.38 290 ALA A N 1
ATOM 2271 C CA . ALA A 1 290 ? -9.482 9.896 8.624 1.00 91.38 290 ALA A CA 1
ATOM 2272 C C . ALA A 1 290 ? -9.928 9.021 7.439 1.00 91.38 290 ALA A C 1
ATOM 2274 O O . ALA A 1 290 ? -10.049 9.529 6.324 1.00 91.38 290 ALA A O 1
ATOM 2275 N N . PHE A 1 291 ? -10.250 7.740 7.657 1.00 89.81 291 PHE A N 1
ATOM 2276 C CA . PHE A 1 291 ? -10.749 6.870 6.581 1.00 89.81 291 PHE A CA 1
ATOM 2277 C C . PHE A 1 291 ? -12.103 7.318 6.023 1.00 89.81 291 PHE A C 1
ATOM 2279 O O . PHE A 1 291 ? -12.337 7.176 4.825 1.00 89.81 291 PHE A O 1
ATOM 2286 N N . SER A 1 292 ? -12.970 7.908 6.851 1.00 88.94 292 SER A N 1
ATOM 2287 C CA . SER A 1 292 ? -14.283 8.397 6.404 1.00 88.94 292 SER A CA 1
ATOM 2288 C C . SER A 1 292 ? -14.213 9.595 5.448 1.00 88.94 292 SER A C 1
ATOM 2290 O O . SER A 1 292 ? -15.184 9.878 4.749 1.00 88.94 292 SER A O 1
ATOM 2292 N N . THR A 1 293 ? -13.059 10.270 5.367 1.00 90.94 293 THR A N 1
ATOM 2293 C CA . THR A 1 293 ? -12.811 11.330 4.373 1.00 90.94 293 THR A CA 1
ATOM 2294 C C . THR A 1 293 ? -12.533 10.788 2.971 1.00 90.94 293 THR A C 1
ATOM 2296 O O . THR A 1 293 ? -12.610 11.538 1.999 1.00 90.94 293 THR A O 1
ATOM 2299 N N . ILE A 1 294 ? -12.220 9.494 2.847 1.00 91.12 294 ILE A N 1
ATOM 2300 C CA . ILE A 1 294 ? -11.829 8.873 1.586 1.00 91.12 294 ILE A CA 1
ATOM 2301 C C . ILE A 1 294 ? -13.072 8.284 0.902 1.00 91.12 294 ILE A C 1
ATOM 2303 O O . ILE A 1 294 ? -13.773 7.459 1.492 1.00 91.12 294 ILE A O 1
ATOM 2307 N N . PRO A 1 295 ? -13.333 8.619 -0.373 1.00 90.69 295 PRO A N 1
ATOM 2308 C CA . PRO A 1 295 ? -14.389 7.976 -1.144 1.00 90.69 295 PRO A CA 1
ATOM 2309 C C . PRO A 1 295 ? -14.247 6.445 -1.203 1.00 90.69 295 PRO A C 1
ATOM 2311 O O . PRO A 1 295 ? -13.166 5.916 -1.472 1.00 90.69 295 PRO A O 1
ATOM 2314 N N . VAL A 1 296 ? -15.369 5.732 -1.040 1.00 86.88 296 VAL A N 1
ATOM 2315 C CA . VAL A 1 296 ? -15.431 4.255 -0.977 1.00 86.88 296 VAL A CA 1
ATOM 2316 C C . VAL A 1 296 ? -14.751 3.573 -2.167 1.00 86.88 296 VAL A C 1
ATOM 2318 O O . VAL A 1 296 ? -14.095 2.550 -1.990 1.00 86.88 296 VAL A O 1
ATOM 2321 N N . THR A 1 297 ? -14.836 4.141 -3.372 1.00 87.31 297 THR A N 1
ATOM 2322 C CA . THR A 1 297 ? -14.151 3.600 -4.558 1.00 87.31 297 THR A CA 1
ATOM 2323 C C . THR A 1 297 ? -12.641 3.476 -4.341 1.00 87.31 297 THR A C 1
ATOM 2325 O O . THR A 1 297 ? -12.059 2.437 -4.648 1.00 87.31 297 THR A O 1
ATOM 2328 N N . TYR A 1 298 ? -12.002 4.497 -3.760 1.00 89.56 298 TYR A N 1
ATOM 2329 C CA . TYR A 1 298 ? -10.567 4.456 -3.476 1.00 89.56 298 TYR A CA 1
ATOM 2330 C C . TYR A 1 298 ? -10.251 3.520 -2.316 1.00 89.56 298 TYR A C 1
ATOM 2332 O O . TYR A 1 298 ? -9.253 2.815 -2.372 1.00 89.56 298 TYR A O 1
ATOM 2340 N N . LEU A 1 299 ? -11.123 3.434 -1.311 1.00 87.44 299 LEU A N 1
ATOM 2341 C CA . LEU A 1 299 ? -10.987 2.459 -0.229 1.00 87.44 299 LEU A CA 1
ATOM 2342 C C . LEU A 1 299 ? -11.026 1.007 -0.750 1.00 87.44 299 LEU A C 1
ATOM 2344 O O . LEU A 1 299 ? -10.185 0.189 -0.377 1.00 87.44 299 LEU A O 1
ATOM 2348 N N . ARG A 1 300 ? -11.921 0.695 -1.696 1.00 84.44 300 ARG A N 1
ATOM 2349 C CA . ARG A 1 300 ? -11.938 -0.599 -2.409 1.00 84.44 300 ARG A CA 1
ATOM 2350 C C . ARG A 1 300 ? -10.685 -0.799 -3.264 1.00 84.44 300 ARG A C 1
ATOM 2352 O O . ARG A 1 300 ? -10.146 -1.903 -3.332 1.00 84.44 300 ARG A O 1
ATOM 2359 N N . ALA A 1 301 ? -10.169 0.271 -3.868 1.00 84.56 301 ALA A N 1
ATOM 2360 C CA . ALA A 1 301 ? -8.894 0.257 -4.582 1.00 84.56 301 ALA A CA 1
ATOM 2361 C C . ALA A 1 301 ? -7.669 0.122 -3.651 1.00 84.56 301 ALA A C 1
ATOM 2363 O O . ALA A 1 301 ? -6.623 -0.348 -4.091 1.00 84.56 301 ALA A O 1
ATOM 2364 N N . LEU A 1 302 ? -7.770 0.435 -2.360 1.00 84.50 302 LEU A N 1
ATOM 2365 C CA . LEU A 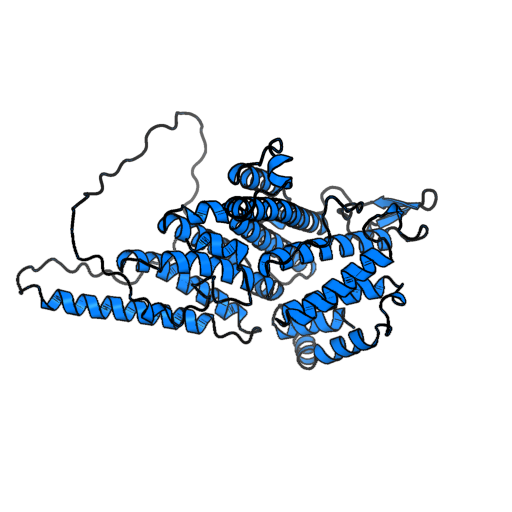1 302 ? -6.746 0.061 -1.379 1.00 84.50 302 LEU A CA 1
ATOM 2366 C C . LEU A 1 302 ? -6.827 -1.438 -1.051 1.00 84.50 302 LEU A C 1
ATOM 2368 O O . LEU A 1 302 ? -5.786 -2.071 -0.914 1.00 84.50 302 LEU A O 1
ATOM 2372 N N . SER A 1 303 ? -8.034 -2.026 -1.058 1.00 75.50 303 SER A N 1
ATOM 2373 C CA . SER A 1 303 ? -8.303 -3.467 -0.874 1.00 75.50 303 SER A CA 1
ATOM 2374 C C . SER A 1 303 ? -7.802 -3.999 0.482 1.00 75.50 303 SER A C 1
ATOM 2376 O O . SER A 1 303 ? -7.947 -3.320 1.496 1.00 75.50 303 SER A O 1
ATOM 2378 N N . ALA A 1 304 ? -7.254 -5.216 0.534 1.00 69.94 304 ALA A N 1
ATOM 2379 C CA . ALA A 1 304 ? -6.819 -5.910 1.741 1.00 69.94 304 ALA A CA 1
ATOM 2380 C C . ALA A 1 304 ? -5.942 -5.060 2.685 1.00 69.94 304 ALA A C 1
ATOM 2382 O O . ALA A 1 304 ? -6.185 -5.116 3.890 1.00 69.94 304 ALA A O 1
ATOM 2383 N N . PRO A 1 305 ? -5.009 -4.207 2.206 1.00 73.62 305 PRO A N 1
ATOM 2384 C CA . PRO A 1 305 ? -4.338 -3.226 3.052 1.00 73.62 305 PRO A CA 1
ATOM 2385 C C . PRO A 1 305 ? -5.250 -2.422 3.982 1.00 73.62 305 PRO A C 1
ATOM 2387 O O . PRO A 1 305 ? -4.943 -2.266 5.160 1.00 73.62 305 PRO A O 1
ATOM 2390 N N . LEU A 1 306 ? -6.398 -1.952 3.494 1.00 80.62 306 LEU A N 1
ATOM 2391 C CA . LEU A 1 306 ? -7.370 -1.228 4.309 1.00 80.62 306 LEU A CA 1
ATOM 2392 C C . LEU A 1 306 ? -7.994 -2.112 5.393 1.00 80.62 306 LEU A C 1
ATOM 2394 O O . LEU A 1 306 ? -8.118 -1.666 6.529 1.00 80.62 306 LEU A O 1
ATOM 2398 N N . LEU A 1 307 ? -8.343 -3.361 5.072 1.00 75.75 307 LEU A N 1
ATOM 2399 C CA . LEU A 1 307 ? -8.883 -4.298 6.062 1.00 75.75 307 LEU A CA 1
ATOM 2400 C C . LEU A 1 307 ? -7.912 -4.522 7.219 1.00 75.75 307 LEU A C 1
ATOM 2402 O O . LEU A 1 307 ? -8.344 -4.641 8.361 1.00 75.75 307 LEU A O 1
ATOM 2406 N N . PHE A 1 308 ? -6.609 -4.531 6.941 1.00 73.69 308 PHE A N 1
ATOM 2407 C CA . PHE A 1 308 ? -5.593 -4.643 7.982 1.00 73.69 308 PHE A CA 1
ATOM 2408 C C . PHE A 1 308 ? -5.511 -3.394 8.862 1.00 73.69 308 PHE A C 1
ATOM 2410 O O . PHE A 1 308 ? -5.389 -3.525 10.078 1.00 73.69 308 PHE A O 1
ATOM 2417 N N . HIS A 1 309 ? -5.656 -2.193 8.294 1.00 76.88 309 HIS A N 1
ATOM 2418 C CA . HIS A 1 309 ? -5.781 -0.981 9.108 1.00 76.88 309 HIS A CA 1
ATOM 2419 C C . HIS A 1 309 ? -7.020 -1.035 10.008 1.00 76.88 309 HIS A C 1
ATOM 2421 O O . HIS A 1 309 ? -6.932 -0.726 11.195 1.00 76.88 309 HIS A O 1
ATOM 2427 N N . LEU A 1 310 ? -8.160 -1.478 9.466 1.00 81.50 310 LEU A N 1
ATOM 2428 C CA . LEU A 1 310 ? -9.390 -1.646 10.238 1.00 81.50 310 LEU A CA 1
ATOM 2429 C C . LEU A 1 310 ? -9.215 -2.699 11.334 1.00 81.50 310 LEU A C 1
ATOM 2431 O O . LEU A 1 310 ? -9.598 -2.446 12.467 1.00 81.50 310 LEU A O 1
ATOM 2435 N N . ALA A 1 311 ? -8.566 -3.828 11.053 1.00 75.62 311 ALA A N 1
ATOM 2436 C CA . ALA A 1 311 ? -8.264 -4.830 12.070 1.00 75.62 311 ALA A CA 1
ATOM 2437 C C . ALA A 1 311 ? -7.415 -4.269 13.222 1.00 75.62 311 ALA A C 1
ATOM 2439 O O . ALA A 1 311 ? -7.710 -4.548 14.382 1.00 75.62 311 ALA A O 1
ATOM 2440 N N . GLY A 1 312 ? -6.427 -3.418 12.921 1.00 74.31 312 GLY A N 1
ATOM 2441 C CA . GLY A 1 312 ? -5.658 -2.701 13.942 1.00 74.31 312 GLY A CA 1
ATOM 2442 C C . GLY A 1 312 ? -6.543 -1.823 14.834 1.00 74.31 312 GLY A C 1
ATOM 2443 O O . GLY A 1 312 ? -6.470 -1.915 16.056 1.00 74.31 312 GLY A O 1
ATOM 2444 N N . ILE A 1 313 ? -7.442 -1.031 14.243 1.00 81.50 313 ILE A N 1
ATOM 2445 C CA . ILE A 1 313 ? -8.413 -0.216 14.998 1.00 81.50 313 ILE A CA 1
ATOM 2446 C C . ILE A 1 313 ? -9.333 -1.102 15.845 1.00 81.50 313 ILE A C 1
ATOM 2448 O O . ILE A 1 313 ? -9.589 -0.792 17.008 1.00 81.50 313 ILE A O 1
ATOM 2452 N N . GLY A 1 314 ? -9.796 -2.215 15.275 1.00 78.50 314 GLY A N 1
ATOM 2453 C CA . GLY A 1 314 ? -10.563 -3.235 15.977 1.00 78.50 314 GLY A CA 1
ATOM 2454 C C . GLY A 1 314 ? -9.831 -3.698 17.231 1.00 78.50 314 GLY A C 1
ATOM 2455 O O . GLY A 1 314 ? -10.379 -3.623 18.319 1.00 78.50 314 GLY A O 1
ATOM 2456 N N . HIS A 1 315 ? -8.557 -4.065 17.134 1.00 73.94 315 HIS A N 1
ATOM 2457 C CA . HIS A 1 315 ? -7.781 -4.483 18.304 1.00 73.94 315 HIS A CA 1
ATOM 2458 C C . HIS A 1 315 ? -7.663 -3.404 19.390 1.00 73.94 315 HIS A C 1
ATOM 2460 O O . HIS A 1 315 ? -7.860 -3.706 20.567 1.00 73.94 315 HIS A O 1
ATOM 2466 N N . ILE A 1 316 ? -7.432 -2.139 19.007 1.00 76.00 316 ILE A N 1
ATOM 2467 C CA . ILE A 1 316 ? -7.423 -1.003 19.953 1.00 76.00 316 ILE A CA 1
ATOM 2468 C C . ILE A 1 316 ? -8.756 -0.920 20.704 1.00 76.00 316 ILE A C 1
ATOM 2470 O O . ILE A 1 316 ? -8.773 -0.679 21.906 1.00 76.00 316 ILE A O 1
ATOM 2474 N N . LEU A 1 317 ? -9.879 -1.105 20.008 1.00 77.25 317 LEU A N 1
ATOM 2475 C CA . LEU A 1 317 ? -11.207 -1.051 20.621 1.00 77.25 317 LEU A CA 1
ATOM 2476 C C . LEU A 1 317 ? -11.496 -2.283 21.485 1.00 77.25 317 LEU A C 1
ATOM 2478 O O . LEU A 1 317 ? -12.089 -2.141 22.552 1.00 77.25 317 LEU A O 1
ATOM 2482 N N . GLY A 1 318 ? -11.057 -3.468 21.059 1.00 75.19 318 GLY A N 1
ATOM 2483 C CA . GLY A 1 318 ? -11.232 -4.724 21.789 1.00 75.19 318 GLY A CA 1
ATOM 2484 C C . GLY A 1 318 ? -10.580 -4.678 23.167 1.00 75.19 318 GLY A C 1
ATOM 2485 O O . GLY A 1 318 ? -11.241 -4.980 24.159 1.00 75.19 318 GLY A O 1
ATOM 2486 N N . SER A 1 319 ? -9.342 -4.176 23.243 1.00 71.31 319 SER A N 1
ATOM 2487 C CA . SER A 1 319 ? -8.616 -4.042 24.514 1.00 71.31 319 SER A CA 1
ATOM 2488 C C . SER A 1 319 ? -9.216 -3.005 25.463 1.00 71.31 319 SER A C 1
ATOM 2490 O O . SER A 1 319 ? -8.921 -3.013 26.653 1.00 71.31 319 SER A O 1
ATOM 2492 N N . VAL A 1 320 ? -10.064 -2.101 24.961 1.00 72.56 320 VAL A N 1
ATOM 2493 C CA . VAL A 1 320 ? -10.841 -1.205 25.822 1.00 72.56 320 VAL A CA 1
ATOM 2494 C C . VAL A 1 320 ? -12.106 -1.883 26.318 1.00 72.56 320 VAL A C 1
ATOM 2496 O O . VAL A 1 320 ? -12.519 -1.591 27.431 1.00 72.56 320 VAL A O 1
ATOM 2499 N N . ILE A 1 321 ? -12.735 -2.742 25.507 1.00 68.19 321 ILE A N 1
ATOM 2500 C CA . ILE A 1 321 ? -14.012 -3.391 25.834 1.00 68.19 321 ILE A CA 1
ATOM 2501 C C . ILE A 1 321 ? -13.881 -4.371 27.003 1.00 68.19 321 ILE A C 1
ATOM 2503 O O . ILE A 1 321 ? -14.817 -4.497 27.803 1.00 68.19 321 ILE A O 1
ATOM 2507 N N . GLU A 1 322 ? -12.718 -4.996 27.149 1.00 63.81 322 GLU A N 1
ATOM 2508 C CA . GLU A 1 322 ? -12.358 -5.786 28.323 1.00 63.81 322 GLU A CA 1
ATOM 2509 C C . GLU A 1 322 ? -12.336 -4.898 29.582 1.00 63.81 322 GLU A C 1
ATOM 2511 O O . GLU A 1 322 ? -11.412 -4.130 29.825 1.00 63.81 322 GLU A O 1
ATOM 2516 N N . GLY A 1 323 ? -13.400 -4.973 30.391 1.00 59.12 323 GLY A N 1
ATOM 2517 C CA . GLY A 1 323 ? -13.513 -4.225 31.651 1.00 59.12 323 GLY A CA 1
ATOM 2518 C C . GLY A 1 323 ? -14.331 -2.931 31.592 1.00 59.12 323 GLY A C 1
ATOM 2519 O O . GLY A 1 323 ? -14.299 -2.148 32.542 1.00 59.12 323 GLY A O 1
ATOM 2520 N N . LEU A 1 324 ? -15.101 -2.680 30.523 1.00 65.94 324 LEU A N 1
ATOM 2521 C CA . LEU A 1 324 ? -15.964 -1.494 30.488 1.00 65.94 324 LEU A CA 1
ATOM 2522 C C . LEU A 1 324 ? -17.180 -1.602 31.397 1.00 65.94 324 LEU A C 1
ATOM 2524 O O . LEU A 1 324 ? -17.933 -2.578 31.375 1.00 65.94 324 LEU A O 1
ATOM 2528 N N . SER A 1 325 ? -17.472 -0.471 32.040 1.00 65.06 325 SER A N 1
ATOM 2529 C CA . SER A 1 325 ? -18.812 -0.179 32.532 1.00 65.06 325 SER A CA 1
ATOM 2530 C C . SER A 1 325 ? -19.806 0.019 31.366 1.00 65.06 325 SER A C 1
ATOM 2532 O O . SER A 1 325 ? -19.433 0.508 30.290 1.00 65.06 325 SER A O 1
ATOM 2534 N N . PRO A 1 326 ? -21.114 -0.214 31.580 1.00 65.94 326 PRO A N 1
ATOM 2535 C CA . PRO A 1 326 ? -22.168 0.068 30.603 1.00 65.94 326 PRO A CA 1
ATOM 2536 C C . PRO A 1 326 ? -22.211 1.527 30.126 1.00 65.94 326 PRO A C 1
ATOM 2538 O O . PRO A 1 326 ? -22.715 1.820 29.042 1.00 65.94 326 PRO A O 1
ATOM 2541 N N . TYR A 1 327 ? -21.714 2.464 30.942 1.00 64.31 327 TYR A N 1
ATOM 2542 C CA . TYR A 1 327 ? -21.643 3.883 30.596 1.00 64.31 327 TYR A CA 1
ATOM 2543 C C . TYR A 1 327 ? -20.528 4.156 29.580 1.00 64.31 327 TYR A C 1
ATOM 2545 O O . TYR A 1 327 ? -20.754 4.860 28.596 1.00 64.31 327 TYR A O 1
ATOM 2553 N N . SER A 1 328 ? -19.360 3.541 29.770 1.00 67.56 328 SER A N 1
ATOM 2554 C CA . SER A 1 328 ? -18.224 3.652 28.851 1.00 67.56 328 SER A CA 1
ATOM 2555 C C . SER A 1 328 ? -18.503 2.962 27.511 1.00 67.56 328 SER A C 1
ATOM 2557 O O . SER A 1 328 ? -18.125 3.489 26.465 1.00 67.56 328 SER A O 1
ATOM 2559 N N . PHE A 1 329 ? -19.265 1.859 27.512 1.00 75.00 329 PHE A N 1
ATOM 2560 C CA . PHE A 1 329 ? -19.693 1.191 26.277 1.00 75.00 329 PHE A CA 1
ATOM 2561 C C . PHE A 1 329 ? -20.495 2.112 25.343 1.00 75.00 329 PHE A C 1
ATOM 2563 O O . PHE A 1 329 ? -20.306 2.076 24.131 1.00 75.00 329 PHE A O 1
ATOM 2570 N N . ARG A 1 330 ? -21.335 3.010 25.879 1.00 73.19 330 ARG A N 1
ATOM 2571 C CA . ARG A 1 330 ? -22.111 3.957 25.053 1.00 73.19 330 ARG A CA 1
ATOM 2572 C C . ARG A 1 330 ? -21.233 4.872 24.200 1.00 73.19 330 ARG A C 1
ATOM 2574 O O . ARG A 1 330 ? -21.646 5.222 23.098 1.00 73.19 330 ARG A O 1
ATOM 2581 N N . LYS A 1 331 ? -20.046 5.247 24.692 1.00 70.69 331 LYS A N 1
ATOM 2582 C CA . LYS A 1 331 ? -19.084 6.061 23.932 1.00 70.69 331 LYS A CA 1
ATOM 2583 C C . LYS A 1 331 ? -18.489 5.265 22.762 1.00 70.69 331 LYS A C 1
ATOM 2585 O O . LYS A 1 331 ? -18.357 5.793 21.665 1.00 70.69 331 LYS A O 1
ATOM 2590 N N . ILE A 1 332 ? -18.195 3.983 22.977 1.00 80.94 332 ILE A N 1
ATOM 2591 C CA . ILE A 1 332 ? -17.547 3.104 21.987 1.00 80.94 332 ILE A CA 1
ATOM 2592 C C . ILE A 1 332 ? -18.539 2.559 20.964 1.00 80.94 332 ILE A C 1
ATOM 2594 O O . ILE A 1 332 ? -18.188 2.394 19.800 1.00 80.94 332 ILE A O 1
ATOM 2598 N N . ARG A 1 333 ? -19.801 2.370 21.358 1.00 86.62 333 ARG A N 1
ATOM 2599 C CA . ARG A 1 333 ? -20.899 1.929 20.491 1.00 86.62 333 ARG A CA 1
ATOM 2600 C C . ARG A 1 333 ? -20.937 2.679 19.160 1.00 86.62 333 ARG A C 1
ATOM 2602 O O . ARG A 1 333 ? -21.069 2.061 18.111 1.00 86.62 333 ARG A O 1
ATOM 2609 N N . HIS A 1 334 ? -20.817 4.007 19.197 1.00 85.81 334 HIS A N 1
ATOM 2610 C CA . HIS A 1 334 ? -20.829 4.822 17.982 1.00 85.81 334 HIS A CA 1
ATOM 2611 C C . HIS A 1 334 ? -19.637 4.515 17.063 1.00 85.81 334 HIS A C 1
ATOM 2613 O O . HIS A 1 334 ? -19.809 4.425 15.850 1.00 85.81 334 HIS A O 1
ATOM 2619 N N . ILE A 1 335 ? -18.452 4.298 17.639 1.00 86.12 335 ILE A N 1
ATOM 2620 C CA . ILE A 1 335 ? -17.228 3.960 16.905 1.00 86.12 335 ILE A CA 1
ATOM 2621 C C . ILE A 1 335 ? -17.363 2.575 16.250 1.00 86.12 335 ILE A C 1
ATOM 2623 O O . ILE A 1 335 ? -17.071 2.430 15.065 1.00 86.12 335 ILE A O 1
ATOM 2627 N N . LEU A 1 336 ? -17.887 1.584 16.981 1.00 87.06 336 LEU A N 1
ATOM 2628 C CA . LEU A 1 336 ? -18.123 0.228 16.464 1.00 87.06 336 LEU A CA 1
ATOM 2629 C C . LEU A 1 336 ? -19.117 0.214 15.301 1.00 87.06 336 LEU A C 1
ATOM 2631 O O . LEU A 1 336 ? -18.877 -0.443 14.293 1.00 87.06 336 LEU A O 1
ATOM 2635 N N . LEU A 1 337 ? -20.217 0.963 15.410 1.00 89.56 337 LEU A N 1
ATOM 2636 C CA . LEU A 1 337 ? -21.207 1.043 14.334 1.00 89.56 337 LEU A CA 1
ATOM 2637 C C . LEU A 1 337 ? -20.639 1.727 13.089 1.00 89.56 337 LEU A C 1
ATOM 2639 O O . LEU A 1 337 ? -20.812 1.212 11.991 1.00 89.56 337 LEU A O 1
ATOM 2643 N N . ARG A 1 338 ? -19.878 2.815 13.250 1.00 88.88 338 ARG A N 1
ATOM 2644 C CA . ARG A 1 338 ? -19.198 3.468 12.120 1.00 88.88 338 ARG A CA 1
ATOM 2645 C C . ARG A 1 338 ? -18.189 2.555 11.435 1.00 88.88 338 ARG A C 1
ATOM 2647 O O . ARG A 1 338 ? -18.063 2.579 10.214 1.00 88.88 338 ARG A O 1
ATOM 2654 N N . MET A 1 339 ? -17.473 1.749 12.214 1.00 87.50 339 MET A N 1
ATOM 2655 C CA . MET A 1 339 ? -16.570 0.740 11.678 1.00 87.50 339 MET A CA 1
ATOM 2656 C C . MET A 1 339 ? -17.336 -0.340 10.903 1.00 87.50 339 MET A C 1
ATOM 2658 O O . MET A 1 339 ? -16.897 -0.730 9.823 1.00 87.50 339 MET A O 1
ATOM 2662 N N . ALA A 1 340 ? -18.494 -0.780 11.405 1.00 88.19 340 ALA A N 1
ATOM 2663 C CA . ALA A 1 340 ? -19.361 -1.722 10.700 1.00 88.19 340 ALA A CA 1
ATOM 2664 C C . ALA A 1 340 ? -19.891 -1.144 9.378 1.00 88.19 340 ALA A C 1
ATOM 2666 O O . ALA A 1 340 ? -19.843 -1.832 8.362 1.00 88.19 340 ALA A O 1
ATOM 2667 N N . ASP A 1 341 ? -20.329 0.118 9.369 1.00 88.44 341 ASP A N 1
ATOM 2668 C CA . ASP A 1 341 ? -20.799 0.810 8.160 1.00 88.44 341 ASP A CA 1
ATOM 2669 C C . ASP A 1 341 ? -19.689 0.899 7.101 1.00 88.44 341 ASP A C 1
ATOM 2671 O O . ASP A 1 341 ? -19.911 0.646 5.913 1.00 88.44 341 ASP A O 1
ATOM 2675 N N . LEU A 1 342 ? -18.465 1.212 7.537 1.00 85.81 342 LEU A N 1
ATOM 2676 C CA . LEU A 1 342 ? -17.303 1.246 6.660 1.00 85.81 342 LEU A CA 1
ATOM 2677 C C . LEU A 1 342 ? -16.996 -0.142 6.086 1.00 85.81 342 LEU A C 1
ATOM 2679 O O . LEU A 1 342 ? -16.814 -0.262 4.877 1.00 85.81 342 LEU A O 1
ATOM 2683 N N . LEU A 1 343 ? -16.979 -1.186 6.918 1.00 83.81 343 LEU A N 1
ATOM 2684 C CA . LEU A 1 343 ? -16.730 -2.567 6.490 1.00 83.81 343 LEU A CA 1
ATOM 2685 C C . LEU A 1 343 ? -17.778 -3.062 5.490 1.00 83.81 343 LEU A C 1
ATOM 2687 O O . LEU A 1 343 ? -17.408 -3.599 4.449 1.00 83.81 343 LEU A O 1
ATOM 2691 N N . GLU A 1 344 ? -19.061 -2.812 5.742 1.00 86.25 344 GLU A N 1
ATOM 2692 C CA . GLU A 1 344 ? -20.143 -3.188 4.825 1.00 86.25 344 GLU A CA 1
ATOM 2693 C C . GLU A 1 344 ? -19.954 -2.551 3.440 1.00 86.25 344 GLU A C 1
ATOM 2695 O O . GLU A 1 344 ? -20.139 -3.201 2.409 1.00 86.25 344 GLU A O 1
ATOM 2700 N N . SER A 1 345 ? -19.496 -1.293 3.391 1.00 82.19 345 SER A N 1
ATOM 2701 C CA . SER A 1 345 ? -19.212 -0.614 2.120 1.00 82.19 345 SER A CA 1
ATOM 2702 C C . SER A 1 345 ? -18.078 -1.274 1.314 1.00 82.19 345 SER A C 1
ATOM 2704 O O . SER A 1 345 ? -18.016 -1.121 0.088 1.00 82.19 345 SER A O 1
ATOM 2706 N N . LEU A 1 346 ? -17.197 -2.031 1.975 1.00 76.94 346 LEU A N 1
ATOM 2707 C CA . LEU A 1 346 ? -16.062 -2.740 1.374 1.00 76.94 346 LEU A CA 1
ATOM 2708 C C . LEU A 1 346 ? -16.407 -4.195 1.018 1.00 76.94 346 LEU A C 1
ATOM 2710 O O . LEU A 1 346 ? -15.889 -4.725 0.034 1.00 76.94 346 LEU A O 1
ATOM 2714 N N . GLU A 1 347 ? -17.318 -4.823 1.761 1.00 72.75 347 GLU A N 1
ATOM 2715 C CA . GLU A 1 347 ? -17.713 -6.235 1.624 1.00 72.75 347 GLU A CA 1
ATOM 2716 C C . GLU A 1 347 ? -18.381 -6.582 0.284 1.00 72.75 347 GLU A C 1
ATOM 2718 O O . GLU A 1 347 ? -18.387 -7.739 -0.122 1.00 72.75 347 GLU A O 1
ATOM 2723 N N . THR A 1 348 ? -18.827 -5.599 -0.505 1.00 63.09 348 THR A N 1
ATOM 2724 C CA . THR A 1 348 ? -19.337 -5.850 -1.871 1.00 63.09 348 THR A CA 1
ATOM 2725 C C . THR A 1 348 ? -18.339 -6.565 -2.803 1.00 63.09 348 THR A C 1
ATOM 2727 O O . THR A 1 348 ? -18.767 -7.162 -3.786 1.00 63.09 348 THR A O 1
ATOM 2730 N N . GLY A 1 349 ? -17.031 -6.533 -2.500 1.00 54.56 349 GLY A N 1
ATOM 2731 C CA . GLY A 1 349 ? -15.982 -7.279 -3.218 1.00 54.56 349 GLY A CA 1
ATOM 2732 C C . GLY A 1 349 ? -15.211 -8.292 -2.357 1.00 54.56 349 GLY A C 1
ATOM 2733 O O . GLY A 1 349 ? -14.418 -9.074 -2.876 1.00 54.56 349 GLY A O 1
ATOM 2734 N N . LEU A 1 350 ? -15.440 -8.305 -1.043 1.00 56.06 350 LEU A N 1
ATOM 2735 C CA . LEU A 1 350 ? -14.725 -9.132 -0.072 1.00 56.06 350 LEU A CA 1
ATOM 2736 C C . LEU A 1 350 ? -15.739 -10.084 0.559 1.00 56.06 350 LEU A C 1
ATOM 2738 O O . LEU A 1 350 ? -16.698 -9.633 1.169 1.00 56.06 350 LEU A O 1
ATOM 2742 N N . ARG A 1 351 ? -15.548 -11.402 0.433 1.00 58.91 351 ARG A N 1
ATOM 2743 C CA . ARG A 1 351 ? -16.422 -12.415 1.063 1.00 58.91 351 ARG A CA 1
ATOM 2744 C C . ARG A 1 351 ? -16.213 -12.453 2.588 1.00 58.91 351 ARG A C 1
ATOM 2746 O O . ARG A 1 351 ? -15.707 -13.440 3.113 1.00 58.91 351 ARG A O 1
ATOM 2753 N N . SER A 1 352 ? -16.539 -11.361 3.269 1.00 66.25 352 SER A N 1
ATOM 2754 C CA . SER A 1 352 ? -16.390 -11.135 4.706 1.00 66.25 352 SER A CA 1
ATOM 2755 C C . SER A 1 352 ? -17.761 -10.868 5.325 1.00 66.25 352 SER A C 1
ATOM 2757 O O . SER A 1 352 ? -18.608 -10.238 4.700 1.00 66.25 352 SER A O 1
ATOM 2759 N N . ASP A 1 353 ? -17.970 -11.359 6.545 1.00 73.50 353 ASP A N 1
ATOM 2760 C CA . ASP A 1 353 ? -19.159 -11.139 7.379 1.00 73.50 353 ASP A CA 1
ATOM 2761 C C . ASP A 1 353 ? -18.845 -10.291 8.629 1.00 73.50 353 ASP A C 1
ATOM 2763 O O . ASP A 1 353 ? -19.634 -10.223 9.577 1.00 73.50 353 ASP A O 1
ATOM 2767 N N . VAL A 1 354 ? -17.678 -9.640 8.645 1.00 78.31 354 VAL A N 1
ATOM 2768 C CA . VAL A 1 354 ? -17.152 -8.884 9.787 1.00 78.31 354 VAL A CA 1
ATOM 2769 C C . VAL A 1 354 ? -18.091 -7.742 10.173 1.00 78.31 354 VAL A C 1
ATOM 2771 O O . VAL A 1 354 ? -18.322 -7.535 11.368 1.00 78.31 354 VAL A O 1
ATOM 2774 N N . SER A 1 355 ? -18.676 -7.028 9.202 1.00 83.69 355 SER A N 1
ATOM 2775 C CA . SER A 1 355 ? -19.629 -5.945 9.497 1.00 83.69 355 SER A CA 1
ATOM 2776 C C . SER A 1 355 ? -20.863 -6.453 10.258 1.00 83.69 355 SER A C 1
ATOM 2778 O O . SER A 1 355 ? -21.270 -5.865 11.265 1.00 83.69 355 SER A O 1
ATOM 2780 N N . ALA A 1 356 ? -21.425 -7.586 9.826 1.00 84.06 356 ALA A N 1
ATOM 2781 C CA . ALA A 1 356 ? -22.605 -8.203 10.423 1.00 84.06 356 ALA A CA 1
ATOM 2782 C C . ALA A 1 356 ? -22.310 -8.731 11.831 1.00 84.06 356 ALA A C 1
ATOM 2784 O O . ALA A 1 356 ? -23.094 -8.498 12.755 1.00 84.06 356 ALA A O 1
ATOM 2785 N N . ARG A 1 357 ? -21.150 -9.373 12.020 1.00 82.94 357 ARG A N 1
ATOM 2786 C CA . ARG A 1 357 ? -20.683 -9.838 13.336 1.00 82.94 357 ARG A CA 1
ATOM 2787 C C . ARG A 1 357 ? -20.513 -8.682 14.321 1.00 82.94 357 ARG A C 1
ATOM 2789 O O . ARG A 1 357 ? -20.965 -8.782 15.462 1.00 82.94 357 ARG A O 1
ATOM 2796 N N . LEU A 1 358 ? -19.934 -7.564 13.875 1.00 84.50 358 LEU A N 1
ATOM 2797 C CA . LEU A 1 358 ? -19.740 -6.383 14.718 1.00 84.50 358 LEU A CA 1
ATOM 2798 C C . LEU A 1 358 ? -21.076 -5.760 15.152 1.00 84.50 358 LEU A C 1
ATOM 2800 O O . LEU A 1 358 ? -21.238 -5.402 16.319 1.00 84.50 358 LEU A O 1
ATOM 2804 N N . ARG A 1 359 ? -22.060 -5.688 14.246 1.00 88.88 359 ARG A N 1
ATOM 2805 C CA . ARG A 1 359 ? -23.418 -5.219 14.576 1.00 88.88 359 ARG A CA 1
ATOM 2806 C C . ARG A 1 359 ? -24.132 -6.151 15.546 1.00 88.88 359 ARG A C 1
ATOM 2808 O O . ARG A 1 359 ? -24.658 -5.678 16.548 1.00 88.88 359 ARG A O 1
ATOM 2815 N N . GLY A 1 360 ? -24.070 -7.462 15.311 1.00 85.56 360 GLY A N 1
ATOM 2816 C CA . GLY A 1 360 ? -24.639 -8.454 16.225 1.00 85.56 360 GLY A CA 1
ATOM 2817 C C . GLY A 1 360 ? -24.048 -8.363 17.635 1.00 85.56 360 GLY A C 1
ATOM 2818 O O . GLY A 1 360 ? -24.773 -8.477 18.624 1.00 85.56 360 GLY A O 1
ATOM 2819 N N . LEU A 1 361 ? -22.746 -8.083 17.745 1.00 84.62 361 LEU A N 1
ATOM 2820 C CA . LEU A 1 361 ? -22.091 -7.842 19.028 1.00 84.62 361 LEU A CA 1
ATOM 2821 C C . LEU A 1 361 ? -22.604 -6.569 19.715 1.00 84.62 361 LEU A C 1
ATOM 2823 O O . LEU A 1 361 ? -22.917 -6.612 20.906 1.00 84.62 361 LEU A O 1
ATOM 2827 N N . VAL A 1 362 ? -22.740 -5.459 18.982 1.00 87.69 362 VAL A N 1
ATOM 2828 C CA . VAL A 1 362 ? -23.315 -4.217 19.528 1.00 87.69 362 VAL A CA 1
ATOM 2829 C C . VAL A 1 362 ? -24.744 -4.446 20.024 1.00 87.69 362 VAL A C 1
ATOM 2831 O O . VAL A 1 362 ? -25.056 -4.065 21.153 1.00 87.69 362 VAL A O 1
ATOM 2834 N N . ASP A 1 363 ? -25.579 -5.127 19.239 1.00 87.62 363 ASP A N 1
ATOM 2835 C CA . ASP A 1 363 ? -26.974 -5.409 19.590 1.00 87.62 363 ASP A CA 1
ATOM 2836 C C . ASP A 1 363 ? -27.085 -6.275 20.850 1.00 87.62 363 ASP A C 1
ATOM 2838 O O . ASP A 1 363 ? -27.907 -6.000 21.730 1.00 87.62 363 ASP A O 1
ATOM 2842 N N . ARG A 1 364 ? -26.228 -7.294 20.993 1.00 85.69 364 ARG A N 1
ATOM 2843 C CA . ARG A 1 364 ? -26.171 -8.105 22.218 1.00 85.69 364 ARG A CA 1
ATOM 2844 C C . ARG A 1 364 ? -25.798 -7.287 23.444 1.00 85.69 364 ARG A C 1
ATOM 2846 O O . ARG A 1 364 ? -26.387 -7.482 24.510 1.00 85.69 364 ARG A O 1
ATOM 2853 N N . ILE A 1 365 ? -24.823 -6.389 23.314 1.00 81.94 365 ILE A N 1
ATOM 2854 C CA . ILE A 1 365 ? -24.410 -5.543 24.434 1.00 81.94 365 ILE A CA 1
ATOM 2855 C C . ILE A 1 365 ? -25.514 -4.550 24.798 1.00 81.94 365 ILE A C 1
ATOM 2857 O O . ILE A 1 365 ? -25.832 -4.401 25.981 1.00 81.94 365 ILE A O 1
ATOM 2861 N N . ASP A 1 366 ? -26.169 -3.946 23.807 1.00 85.62 366 ASP A N 1
ATOM 2862 C CA . ASP A 1 366 ? -27.330 -3.082 24.026 1.00 85.62 366 ASP A CA 1
ATOM 2863 C C . ASP A 1 366 ? -28.449 -3.831 24.777 1.00 85.62 366 ASP A C 1
ATOM 2865 O O . ASP A 1 366 ? -28.980 -3.318 25.769 1.00 85.62 366 ASP A O 1
ATOM 2869 N N . GLN A 1 367 ? -28.760 -5.071 24.381 1.00 84.62 367 GLN A N 1
ATOM 2870 C CA . GLN A 1 367 ? -29.762 -5.906 25.054 1.00 84.62 367 GLN A CA 1
ATOM 2871 C C . GLN A 1 367 ? -29.397 -6.216 26.510 1.00 84.62 367 GLN A C 1
ATOM 2873 O O . GLN A 1 367 ? -30.253 -6.082 27.385 1.00 84.62 367 GLN A O 1
ATOM 2878 N N . TYR A 1 368 ? -28.140 -6.565 26.795 1.00 81.12 368 TYR A N 1
ATOM 2879 C CA . TYR A 1 368 ? -27.671 -6.834 28.161 1.00 81.12 368 TYR A CA 1
ATOM 2880 C C . TYR A 1 368 ? -27.764 -5.603 29.072 1.00 81.12 368 TYR A C 1
ATOM 2882 O O . TYR A 1 368 ? -28.192 -5.685 30.228 1.00 81.12 368 TYR A O 1
ATOM 2890 N N . ILE A 1 369 ? -27.404 -4.426 28.550 1.00 79.62 369 ILE A N 1
ATOM 2891 C CA . ILE A 1 369 ? -27.506 -3.168 29.298 1.00 79.62 369 ILE A CA 1
ATOM 2892 C C . ILE A 1 369 ? -28.977 -2.844 29.597 1.00 79.62 369 ILE A C 1
ATOM 2894 O O . ILE A 1 369 ? -29.300 -2.384 30.697 1.00 79.62 369 ILE A O 1
ATOM 2898 N N . LEU A 1 370 ? -29.879 -3.087 28.642 1.00 81.31 370 LEU A N 1
ATOM 2899 C CA . LEU A 1 370 ? -31.319 -2.890 28.824 1.00 81.31 370 LEU A CA 1
ATOM 2900 C C . LEU A 1 370 ? -31.917 -3.885 29.830 1.00 81.31 370 LEU A C 1
ATOM 2902 O O . LEU A 1 370 ? -32.657 -3.467 30.726 1.00 81.31 370 LEU A O 1
ATOM 2906 N N . SER A 1 371 ? -31.567 -5.172 29.741 1.00 78.44 371 SER A N 1
ATOM 2907 C CA . SER A 1 371 ? -32.070 -6.202 30.656 1.00 78.44 371 SER A CA 1
ATOM 2908 C C . SER A 1 371 ? -31.613 -5.946 32.087 1.00 78.44 371 SER A C 1
ATOM 2910 O O . SER A 1 371 ? -32.431 -5.996 33.004 1.00 78.44 371 SER A O 1
ATOM 2912 N N . ASN A 1 372 ? -30.354 -5.557 32.296 1.00 68.88 372 ASN A N 1
ATOM 2913 C CA . ASN A 1 372 ? -29.857 -5.274 33.639 1.00 68.88 372 ASN A CA 1
ATOM 2914 C C . ASN A 1 372 ? -30.475 -4.014 34.252 1.00 68.88 372 ASN A C 1
ATOM 2916 O O . ASN A 1 372 ? -30.771 -4.015 35.444 1.00 68.88 372 ASN A O 1
ATOM 2920 N N . LYS A 1 373 ? -30.794 -2.974 33.469 1.00 62.97 373 LYS A N 1
ATOM 2921 C CA . LYS A 1 373 ? -31.561 -1.820 33.982 1.00 62.97 373 LYS A CA 1
ATOM 2922 C C . LYS A 1 373 ? -32.951 -2.202 34.505 1.00 62.97 373 LYS A C 1
ATOM 2924 O O . LYS A 1 373 ? -33.416 -1.605 35.480 1.00 62.97 373 LYS A O 1
ATOM 2929 N N . SER A 1 374 ? -33.595 -3.207 33.907 1.00 50.91 374 SER A N 1
ATOM 2930 C CA . SER A 1 374 ? -34.894 -3.721 34.373 1.00 50.91 374 SER A CA 1
ATOM 2931 C C . SER A 1 374 ? -34.795 -4.480 35.708 1.00 50.91 374 SER A C 1
ATOM 2933 O O . SER A 1 374 ? -35.719 -4.461 36.521 1.00 50.91 374 SER A O 1
ATOM 2935 N N . THR A 1 375 ? -33.643 -5.094 35.986 1.00 48.28 375 THR A N 1
ATOM 2936 C CA . THR A 1 375 ? -33.397 -5.852 37.220 1.00 48.28 375 THR A CA 1
ATOM 2937 C C . THR A 1 375 ? -33.140 -4.936 38.421 1.00 48.28 375 THR A C 1
ATOM 2939 O O . THR A 1 375 ? -33.575 -5.246 39.530 1.00 48.28 375 THR A O 1
ATOM 2942 N N . TYR A 1 376 ? -32.495 -3.779 38.214 1.00 45.16 376 TYR A N 1
ATOM 2943 C CA . TYR A 1 376 ? -32.259 -2.787 39.276 1.00 45.16 376 TYR A CA 1
ATOM 2944 C C . TYR A 1 376 ? -33.485 -1.912 39.565 1.00 45.16 376 TYR A C 1
ATOM 2946 O O . TYR A 1 376 ? -33.754 -1.616 40.726 1.00 45.16 376 TYR A O 1
ATOM 2954 N N . THR A 1 377 ? -34.309 -1.599 38.558 1.00 41.22 377 THR A N 1
ATOM 2955 C CA . THR A 1 377 ? -35.598 -0.906 38.779 1.00 41.22 377 THR A CA 1
ATOM 2956 C C . THR A 1 377 ? -36.621 -1.753 39.542 1.00 41.22 377 THR A C 1
ATOM 2958 O O . THR A 1 377 ? -37.585 -1.208 40.068 1.00 41.22 377 THR A O 1
ATOM 2961 N N . ARG A 1 378 ? -36.404 -3.070 39.677 1.00 39.69 378 ARG A N 1
ATOM 2962 C CA . ARG A 1 378 ? -37.247 -3.957 40.497 1.00 39.69 378 ARG A CA 1
ATOM 2963 C C . ARG A 1 378 ? -36.796 -4.073 41.961 1.00 39.69 378 ARG A C 1
ATOM 2965 O O . ARG A 1 378 ? -37.521 -4.671 42.755 1.00 39.69 378 ARG A O 1
ATOM 2972 N N . ARG A 1 379 ? -35.621 -3.541 42.329 1.00 38.72 379 ARG A N 1
ATOM 2973 C CA . ARG A 1 379 ? -35.119 -3.548 43.720 1.00 38.72 379 ARG A CA 1
ATOM 2974 C C . ARG A 1 379 ? -35.317 -2.236 44.473 1.00 38.72 379 ARG A C 1
ATOM 2976 O O . ARG A 1 379 ? -35.271 -2.275 45.699 1.00 38.72 379 ARG A O 1
ATOM 2983 N N . ASP A 1 380 ? -35.635 -1.141 43.791 1.00 34.94 380 ASP A N 1
ATOM 2984 C CA . ASP A 1 380 ? -36.060 0.085 44.459 1.00 34.94 380 ASP A CA 1
ATOM 2985 C C . ASP A 1 380 ? -37.585 0.136 44.570 1.00 34.94 380 ASP A C 1
ATOM 2987 O O . ASP A 1 380 ? -38.327 0.137 43.589 1.00 34.94 380 ASP A O 1
ATOM 2991 N N . SER A 1 381 ? -38.051 0.137 45.819 1.00 33.44 381 SER A N 1
ATOM 2992 C CA . SER A 1 381 ? -39.452 0.338 46.180 1.00 33.44 381 SER A CA 1
ATOM 2993 C C . SER A 1 381 ? -40.004 1.649 45.591 1.00 33.44 381 SER A C 1
ATOM 2995 O O . SER A 1 381 ? -39.262 2.617 45.409 1.00 33.44 381 SER A O 1
ATOM 2997 N N . PRO A 1 382 ? -41.320 1.723 45.323 1.00 36.47 382 PRO A N 1
ATOM 2998 C CA . PRO A 1 382 ? -41.927 2.837 44.615 1.00 36.47 382 PRO A CA 1
ATOM 2999 C C . PRO A 1 382 ? -42.051 4.026 45.564 1.00 36.47 382 PRO A C 1
ATOM 3001 O O . PRO A 1 382 ? -42.987 4.070 46.348 1.00 36.47 382 PRO A O 1
ATOM 3004 N N . ASN A 1 383 ? -41.103 4.963 45.540 1.00 37.59 383 ASN A N 1
ATOM 3005 C CA . ASN A 1 383 ? -41.322 6.345 45.981 1.00 37.59 383 ASN A CA 1
ATOM 3006 C C . ASN A 1 383 ? -40.116 7.228 45.638 1.00 37.59 383 ASN A C 1
ATOM 3008 O O . ASN A 1 383 ? -39.324 7.594 46.502 1.00 37.59 383 ASN A O 1
ATOM 3012 N N . ARG A 1 384 ? -40.007 7.622 44.367 1.00 30.58 384 ARG A N 1
ATOM 3013 C CA . ARG A 1 384 ? -39.558 8.971 43.993 1.00 30.58 384 ARG A CA 1
ATOM 3014 C C . ARG A 1 384 ? -39.827 9.204 42.514 1.00 30.58 384 ARG A C 1
ATOM 3016 O O . ARG A 1 384 ? -39.111 8.723 41.647 1.00 30.58 384 ARG A O 1
ATOM 3023 N N . ILE A 1 385 ? -40.889 9.953 42.249 1.00 32.47 385 ILE A N 1
ATOM 3024 C CA . ILE A 1 385 ? -41.111 10.588 40.956 1.00 32.47 385 ILE A CA 1
ATOM 3025 C C . ILE A 1 385 ? -40.008 11.641 40.801 1.00 32.47 385 ILE A C 1
ATOM 3027 O O . ILE A 1 385 ? -39.942 12.583 41.590 1.00 32.47 385 ILE A O 1
ATOM 3031 N N . LEU A 1 386 ? -39.142 11.469 39.806 1.00 29.66 386 LEU A N 1
ATOM 3032 C CA . LEU A 1 386 ? -38.366 12.556 39.214 1.00 29.66 386 LEU A CA 1
ATOM 3033 C C . LEU A 1 386 ? -38.806 12.705 37.750 1.00 29.66 386 LEU A C 1
ATOM 3035 O O . LEU A 1 386 ? -39.184 11.702 37.139 1.00 29.66 386 LEU A O 1
ATOM 3039 N N . PRO A 1 387 ? -38.833 13.932 37.201 1.00 27.67 387 PRO A N 1
ATOM 3040 C CA . PRO A 1 387 ? -39.468 14.200 35.919 1.00 27.67 387 PRO A CA 1
ATOM 3041 C C . PRO A 1 387 ? -38.708 13.520 34.780 1.00 27.67 387 PRO A C 1
ATOM 3043 O O . PRO A 1 387 ? -37.485 13.601 34.695 1.00 27.67 387 PRO A O 1
ATOM 3046 N N . ILE A 1 388 ? -39.460 12.871 33.895 1.00 29.02 388 ILE A N 1
ATOM 3047 C CA . ILE A 1 388 ? -38.986 12.406 32.594 1.00 29.02 388 ILE A CA 1
ATOM 3048 C C . ILE A 1 388 ? -38.822 13.650 31.717 1.00 29.02 388 ILE A C 1
ATOM 3050 O O . ILE A 1 388 ? -39.815 14.207 31.253 1.00 29.02 388 ILE A O 1
ATOM 3054 N N . GLU A 1 389 ? -37.589 14.091 31.480 1.00 28.55 389 GLU A N 1
ATOM 3055 C CA . GLU A 1 389 ? -37.302 14.890 30.289 1.00 28.55 389 GLU A CA 1
ATOM 3056 C C . GLU A 1 389 ? -37.249 13.931 29.099 1.00 28.55 389 GLU A C 1
ATOM 3058 O O . GLU A 1 389 ? -36.328 13.126 28.944 1.00 28.55 389 GLU A O 1
ATOM 3063 N N . ALA A 1 390 ? -38.308 13.965 28.293 1.00 27.09 390 ALA A N 1
ATOM 3064 C CA . ALA A 1 390 ? -38.354 13.306 27.002 1.00 27.09 390 ALA A CA 1
ATOM 3065 C C . ALA A 1 390 ? -37.346 13.995 26.073 1.00 27.09 390 ALA A C 1
ATOM 3067 O O . ALA A 1 390 ? -37.532 15.150 25.698 1.00 27.09 390 ALA A O 1
ATOM 3068 N N . PHE A 1 391 ? -36.273 13.292 25.715 1.00 27.27 391 PHE A N 1
ATOM 3069 C CA . PHE A 1 391 ? -35.371 13.738 24.661 1.00 27.27 391 PHE A CA 1
ATOM 3070 C C . PHE A 1 391 ? -35.930 13.245 23.324 1.00 27.27 391 PHE A C 1
ATOM 3072 O O . PHE A 1 391 ? -35.813 12.067 22.985 1.00 27.27 391 PHE A O 1
ATOM 3079 N N . ASP A 1 392 ? -36.619 14.146 22.627 1.00 23.84 392 ASP A N 1
ATOM 3080 C CA . ASP A 1 392 ? -37.184 13.922 21.300 1.00 23.84 392 ASP A CA 1
ATOM 3081 C C . ASP A 1 392 ? -36.057 13.804 20.259 1.00 23.84 392 ASP A C 1
ATOM 3083 O O . ASP A 1 392 ? -35.113 14.597 20.224 1.00 23.84 392 ASP A O 1
ATOM 3087 N N . GLY A 1 393 ? -36.136 12.760 19.440 1.00 28.03 393 GLY A N 1
ATOM 3088 C CA . GLY A 1 393 ? -35.096 12.284 18.535 1.00 28.03 393 GLY A CA 1
ATOM 3089 C C . GLY A 1 393 ? -34.959 13.108 17.260 1.00 28.03 393 GLY A C 1
ATOM 3090 O O . GLY A 1 393 ? -35.050 12.553 16.167 1.00 28.03 393 GLY A O 1
ATOM 3091 N N . THR A 1 394 ? -34.685 14.407 17.375 1.00 27.61 394 THR A N 1
ATOM 3092 C CA . THR A 1 394 ? -34.418 15.243 16.199 1.00 27.61 394 THR A CA 1
ATOM 3093 C C . THR A 1 394 ? -33.324 16.264 16.486 1.00 27.61 394 THR A C 1
ATOM 3095 O O . THR A 1 394 ? -33.550 17.239 17.192 1.00 27.61 394 THR A O 1
ATOM 3098 N N . PHE A 1 395 ? -32.143 16.081 15.889 1.00 28.47 395 PHE A N 1
ATOM 3099 C CA . PHE A 1 395 ? -31.219 17.192 15.671 1.00 28.47 395 PHE A CA 1
ATOM 3100 C C . PHE A 1 395 ? -30.996 17.391 14.177 1.00 28.47 395 PHE A C 1
ATOM 3102 O O . PHE A 1 395 ? -30.357 16.605 13.479 1.00 28.47 395 PHE A O 1
ATOM 3109 N N . SER A 1 396 ? -31.623 18.467 13.719 1.00 26.42 396 SER A N 1
ATOM 3110 C CA . SER A 1 396 ? -31.538 19.082 12.409 1.00 26.42 396 SER A CA 1
ATOM 3111 C C . SER A 1 396 ? -30.103 19.461 12.032 1.00 26.42 396 SER A C 1
ATOM 3113 O O . SER A 1 396 ? -29.287 19.795 12.888 1.00 26.42 396 SER A O 1
ATOM 3115 N N . LYS A 1 397 ? -29.853 19.442 10.716 1.00 27.73 397 LYS A N 1
ATOM 3116 C CA . LYS A 1 397 ? -28.739 20.063 9.978 1.00 27.73 397 LYS A CA 1
ATOM 3117 C C . LYS A 1 397 ? -27.990 21.150 10.764 1.00 27.73 397 LYS A C 1
ATOM 3119 O O . LYS A 1 397 ? -28.559 22.194 11.065 1.00 27.73 397 LYS A O 1
ATOM 3124 N N . ILE A 1 398 ? -26.694 20.942 10.986 1.00 27.83 398 ILE A N 1
ATOM 3125 C CA . ILE A 1 398 ? -25.788 21.996 11.447 1.00 27.83 398 ILE A CA 1
ATOM 3126 C C . ILE A 1 398 ? -25.327 22.793 10.219 1.00 27.83 398 ILE A C 1
ATOM 3128 O O . ILE A 1 398 ? -24.556 22.300 9.394 1.00 27.83 398 ILE A O 1
ATOM 3132 N N . GLU A 1 399 ? -25.832 24.019 10.087 1.00 23.98 399 GLU A N 1
ATOM 3133 C CA . GLU A 1 399 ? -25.262 25.054 9.220 1.00 23.98 399 GLU A CA 1
ATOM 3134 C C . GLU A 1 399 ? -23.932 25.566 9.801 1.00 23.98 399 GLU A C 1
ATOM 3136 O O . GLU A 1 399 ? -23.763 25.687 11.015 1.00 23.98 399 GLU A O 1
ATOM 3141 N N . ARG A 1 400 ? -22.972 25.863 8.916 1.00 25.11 400 ARG A N 1
ATOM 3142 C CA . ARG A 1 400 ? -21.643 26.396 9.260 1.00 25.11 400 ARG A CA 1
ATOM 3143 C C . ARG A 1 400 ? -21.750 27.803 9.875 1.00 25.11 400 ARG A C 1
ATOM 3145 O O . ARG A 1 400 ? -22.346 28.669 9.234 1.00 25.11 400 ARG A O 1
ATOM 3152 N N . PRO A 1 401 ? -21.090 28.098 11.010 1.00 27.52 401 PRO A N 1
ATOM 3153 C CA . PRO A 1 401 ? -20.934 29.474 11.468 1.00 27.52 401 PRO A CA 1
ATOM 3154 C C . PRO A 1 401 ? -19.872 30.218 10.645 1.00 27.52 401 PRO A C 1
ATOM 3156 O O . PRO A 1 401 ? -18.811 29.677 10.334 1.00 27.52 401 PRO A O 1
ATOM 3159 N N . GLN A 1 402 ? -20.169 31.474 10.311 1.00 27.17 402 GLN A N 1
ATOM 3160 C CA . GLN A 1 402 ? -19.267 32.412 9.643 1.00 27.17 402 GLN A CA 1
ATOM 3161 C C . GLN A 1 402 ? -18.139 32.884 10.581 1.00 27.17 402 GLN A C 1
ATOM 3163 O O . GLN A 1 402 ? -18.345 33.091 11.775 1.00 27.17 402 GLN A O 1
ATOM 3168 N N . THR A 1 403 ? -16.950 33.087 10.014 1.00 29.41 403 THR A N 1
ATOM 3169 C CA . THR A 1 403 ? -15.730 33.588 10.670 1.00 29.41 403 THR A CA 1
ATOM 3170 C C . THR A 1 403 ? -15.791 35.089 10.995 1.00 29.41 403 THR A C 1
ATOM 3172 O O . THR A 1 403 ? -16.075 35.870 10.084 1.00 29.41 403 THR A O 1
ATOM 3175 N N . PRO A 1 404 ? -15.407 35.531 12.210 1.00 27.81 404 PRO A N 1
ATOM 3176 C CA . PRO A 1 404 ? -15.000 36.910 12.476 1.00 27.81 404 PRO A CA 1
ATOM 3177 C C . PRO A 1 404 ? -13.462 37.091 12.452 1.00 27.81 404 PRO A C 1
ATOM 3179 O O . PRO A 1 404 ? -12.723 36.108 12.548 1.00 27.81 404 PRO A O 1
ATOM 3182 N N . PRO A 1 405 ? -12.962 38.334 12.283 1.00 28.16 405 PRO A N 1
ATOM 3183 C CA . PRO A 1 405 ? -11.592 38.606 11.851 1.00 28.16 405 PRO A CA 1
ATOM 3184 C C . PRO A 1 405 ? -10.560 38.705 12.989 1.00 28.16 405 PRO A C 1
ATOM 3186 O O . PRO A 1 405 ? -10.872 39.017 14.135 1.00 28.16 405 PRO A O 1
ATOM 3189 N N . PHE A 1 406 ? -9.305 38.476 12.599 1.00 28.47 406 PHE A N 1
ATOM 3190 C CA . PHE A 1 406 ? -8.065 38.520 13.380 1.00 28.47 406 PHE A CA 1
ATOM 3191 C C . PHE A 1 406 ? -7.787 39.860 14.086 1.00 28.47 406 PHE A C 1
ATOM 3193 O O . PHE A 1 406 ? -7.881 40.919 13.466 1.00 28.47 406 PHE A O 1
ATOM 3200 N N . SER A 1 407 ? -7.267 39.795 15.320 1.00 24.39 407 SER A N 1
ATOM 3201 C CA . SER A 1 407 ? -6.197 40.673 15.838 1.00 24.39 407 SER A CA 1
ATOM 3202 C C . SER A 1 407 ? -5.482 40.022 17.043 1.00 24.39 407 SER A C 1
ATOM 3204 O O . SER A 1 407 ? -6.115 39.239 17.751 1.00 24.39 407 SER A O 1
ATOM 3206 N N . PRO A 1 408 ? -4.173 40.281 17.258 1.00 31.95 408 PRO A N 1
ATOM 3207 C CA . PRO A 1 408 ? -3.290 39.424 18.052 1.00 31.95 408 PRO A CA 1
ATOM 3208 C C . PRO A 1 408 ? -3.005 39.963 19.467 1.00 31.95 408 PRO A C 1
ATOM 3210 O O . PRO A 1 408 ? -3.204 41.142 19.743 1.00 31.95 408 PRO A O 1
ATOM 3213 N N . SER A 1 409 ? -2.413 39.092 20.296 1.00 25.78 409 SER A N 1
ATOM 3214 C CA . SER A 1 409 ? -1.881 39.286 21.662 1.00 25.78 409 SER A CA 1
ATOM 3215 C C . SER A 1 409 ? -2.896 39.199 22.812 1.00 25.78 409 SER A C 1
ATOM 3217 O O . SER A 1 409 ? -3.782 40.036 22.938 1.00 25.78 409 SER A O 1
ATOM 3219 N N . THR A 1 410 ? -2.780 38.157 23.651 1.00 25.05 410 THR A N 1
ATOM 3220 C CA . THR A 1 410 ? -2.378 38.205 25.080 1.00 25.05 410 THR A CA 1
ATOM 3221 C C . THR A 1 410 ? -2.507 36.789 25.688 1.00 25.05 410 THR A C 1
ATOM 3223 O O . THR A 1 410 ? -3.534 36.139 25.524 1.00 25.05 410 THR A O 1
ATOM 3226 N N . ASP A 1 411 ? -1.426 36.324 26.319 1.00 23.66 411 ASP A N 1
ATOM 3227 C CA . ASP A 1 411 ? -1.236 35.234 27.299 1.00 23.66 411 ASP A CA 1
ATOM 3228 C C . ASP A 1 411 ? -2.258 34.083 27.441 1.00 23.66 411 ASP A C 1
ATOM 3230 O O . ASP A 1 411 ? -3.371 34.228 27.947 1.00 23.66 411 ASP A O 1
ATOM 3234 N N . ILE A 1 412 ? -1.787 32.868 27.131 1.00 27.45 412 ILE A N 1
ATOM 3235 C CA . ILE A 1 412 ? -2.463 31.592 27.396 1.00 27.45 412 ILE A CA 1
ATOM 3236 C C . ILE A 1 412 ? -2.089 31.110 28.804 1.00 27.45 412 ILE A C 1
ATOM 3238 O O . ILE A 1 412 ? -1.179 30.308 28.976 1.00 27.45 412 ILE A O 1
ATOM 3242 N N . THR A 1 413 ? -2.829 31.559 29.814 1.00 30.25 413 THR A N 1
ATOM 3243 C CA . THR A 1 413 ? -2.996 30.831 31.084 1.00 30.25 413 THR A CA 1
ATOM 3244 C C . THR A 1 413 ? -4.313 31.255 31.716 1.00 30.25 413 THR A C 1
ATOM 3246 O O . THR A 1 413 ? -4.366 32.304 32.343 1.00 30.25 413 THR A O 1
ATOM 3249 N N . GLN A 1 414 ? -5.342 30.417 31.538 1.00 29.34 414 GLN A N 1
ATOM 3250 C CA . GLN A 1 414 ? -6.601 30.283 32.299 1.00 29.34 414 GLN A CA 1
ATOM 3251 C C . GLN A 1 414 ? -7.809 30.172 31.364 1.00 29.34 414 GLN A C 1
ATOM 3253 O O . GLN A 1 414 ? -8.330 31.167 30.873 1.00 29.34 414 GLN A O 1
ATOM 3258 N N . ALA A 1 415 ? -8.320 28.950 31.200 1.00 23.09 415 ALA A N 1
ATOM 3259 C CA . ALA A 1 415 ? -9.712 28.737 30.830 1.00 23.09 415 ALA A CA 1
ATOM 3260 C C . ALA A 1 415 ? -10.236 27.411 31.409 1.00 23.09 415 ALA A C 1
ATOM 3262 O O . ALA A 1 415 ? -9.896 26.326 30.953 1.00 23.09 415 ALA A O 1
ATOM 3263 N N . MET A 1 416 ? -11.103 27.576 32.411 1.00 24.55 416 MET A N 1
ATOM 3264 C CA . MET A 1 416 ? -12.279 26.754 32.729 1.00 24.55 416 MET A CA 1
ATOM 3265 C C . MET A 1 416 ? -12.065 25.349 33.313 1.00 24.55 416 MET A C 1
ATOM 3267 O O . MET A 1 416 ? -12.377 24.327 32.709 1.00 24.55 416 MET A O 1
ATOM 3271 N N . GLN A 1 417 ? -11.689 25.326 34.594 1.00 22.83 417 GLN A N 1
ATOM 3272 C CA . GLN A 1 417 ? -12.140 24.286 35.520 1.00 22.83 417 GLN A CA 1
ATOM 3273 C C . GLN A 1 417 ? -13.656 24.423 35.730 1.00 22.83 417 GLN A C 1
ATOM 3275 O O . GLN A 1 417 ? -14.117 25.350 36.395 1.00 22.83 417 GLN A O 1
ATOM 3280 N N . PHE A 1 418 ? -14.434 23.491 35.184 1.00 23.17 418 PHE A N 1
ATOM 3281 C CA . PHE A 1 418 ? -15.783 23.222 35.677 1.00 23.17 418 PHE A CA 1
ATOM 3282 C C . PHE A 1 418 ? -15.676 22.229 36.842 1.00 23.17 418 PHE A C 1
ATOM 3284 O O . PHE A 1 418 ? -15.109 21.150 36.653 1.00 23.17 418 PHE A O 1
ATOM 3291 N N . PRO A 1 419 ? -16.202 22.534 38.042 1.00 22.92 419 PRO A N 1
ATOM 3292 C CA . PRO A 1 419 ? -16.292 21.538 39.095 1.00 22.92 419 PRO A CA 1
ATOM 3293 C C . PRO A 1 419 ? -17.383 20.531 38.713 1.00 22.92 419 PRO A C 1
ATOM 3295 O O . PRO A 1 419 ? -18.575 20.802 38.845 1.00 22.92 419 PRO A O 1
ATOM 3298 N N . ILE A 1 420 ? -16.971 19.364 38.218 1.00 27.47 420 ILE A N 1
ATOM 3299 C CA . ILE A 1 420 ? -17.837 18.186 38.144 1.00 27.47 420 ILE A CA 1
ATOM 3300 C C . ILE A 1 420 ? -18.087 17.748 39.594 1.00 27.47 420 ILE A C 1
ATOM 3302 O O . ILE A 1 420 ? -17.115 17.528 40.324 1.00 27.47 420 ILE A O 1
ATOM 3306 N N . PRO A 1 421 ? -19.342 17.603 40.055 1.00 25.73 421 PRO A N 1
ATOM 3307 C CA . PRO A 1 421 ? -19.598 17.005 41.352 1.00 25.73 421 PRO A CA 1
ATOM 3308 C C . PRO A 1 421 ? -19.145 15.544 41.288 1.00 25.73 421 PRO A C 1
ATOM 3310 O O . PRO A 1 421 ? -19.808 14.703 40.681 1.00 25.73 421 PRO A O 1
ATOM 3313 N N . VAL A 1 422 ? -18.010 15.234 41.915 1.00 31.70 422 VAL A N 1
ATOM 3314 C CA . VAL A 1 422 ? -17.628 13.858 42.251 1.00 31.70 422 VAL A CA 1
ATOM 3315 C C . VAL A 1 422 ? -18.555 13.410 43.379 1.00 31.70 422 VAL A C 1
ATOM 3317 O O . VAL A 1 422 ? -18.216 13.435 44.558 1.00 31.70 422 VAL A O 1
ATOM 3320 N N . GLY A 1 423 ? -19.785 13.059 43.013 1.00 26.28 423 GLY A N 1
ATOM 3321 C CA . GLY A 1 423 ? -20.634 12.227 43.843 1.00 26.28 423 GLY A CA 1
ATOM 3322 C C . GLY A 1 423 ? -20.134 10.795 43.720 1.00 26.28 423 GLY A C 1
ATOM 3323 O O . GLY A 1 423 ? -20.319 10.172 42.678 1.00 26.28 423 GLY A O 1
ATOM 3324 N N . GLN A 1 424 ? -19.499 10.279 44.773 1.00 32.34 424 GLN A N 1
ATOM 3325 C CA . GLN A 1 424 ? -19.302 8.844 44.971 1.00 32.34 424 GLN A CA 1
ATOM 3326 C C . GLN A 1 424 ? -20.674 8.153 44.961 1.00 32.34 424 GLN A C 1
ATOM 3328 O O . GLN A 1 424 ? -21.338 8.046 45.989 1.00 32.34 424 GLN A O 1
ATOM 3333 N N . ILE A 1 425 ? -21.112 7.683 43.795 1.00 32.19 425 ILE A N 1
ATOM 3334 C CA . ILE A 1 425 ? -22.149 6.659 43.691 1.00 32.19 425 ILE A CA 1
ATOM 3335 C C . ILE A 1 425 ? -21.397 5.348 43.500 1.00 32.19 425 ILE A C 1
ATOM 3337 O O . ILE A 1 425 ? -21.114 4.930 42.381 1.00 32.19 425 ILE A O 1
ATOM 3341 N N . GLY A 1 426 ? -21.028 4.726 44.620 1.00 28.56 426 GLY A N 1
ATOM 3342 C CA . GLY A 1 426 ? -20.595 3.333 44.652 1.00 28.56 426 GLY A CA 1
ATOM 3343 C C . GLY A 1 426 ? -21.778 2.426 44.321 1.00 28.56 426 GLY A C 1
ATOM 3344 O O . GLY A 1 426 ? -22.437 1.908 45.217 1.00 28.56 426 GLY A O 1
ATOM 3345 N N . GLY A 1 427 ? -22.087 2.289 43.033 1.00 33.59 427 GLY A N 1
ATOM 3346 C CA . GLY A 1 427 ? -22.849 1.161 42.504 1.00 33.59 427 GLY A CA 1
ATOM 3347 C C . GLY A 1 427 ? -21.887 0.031 42.121 1.00 33.59 427 GLY A C 1
ATOM 3348 O O . GLY A 1 427 ? -20.719 0.315 41.857 1.00 33.59 427 GLY A O 1
ATOM 3349 N N . PRO A 1 428 ? -22.329 -1.239 42.093 1.00 39.78 428 PRO A N 1
ATOM 3350 C CA . PRO A 1 428 ? -21.465 -2.338 41.676 1.00 39.78 428 PRO A CA 1
ATOM 3351 C C . PRO A 1 428 ? -20.974 -2.077 40.247 1.00 39.78 428 PRO A C 1
ATOM 3353 O O . PRO A 1 428 ? -21.792 -1.890 39.342 1.00 39.78 428 PRO A O 1
ATOM 3356 N N . GLU A 1 429 ? -19.653 -2.036 40.055 1.00 45.94 429 GLU A N 1
ATOM 3357 C CA . GLU A 1 429 ? -19.024 -1.986 38.735 1.00 45.94 429 GLU A CA 1
ATOM 3358 C C . GLU A 1 429 ? -19.500 -3.198 37.934 1.00 45.94 429 GLU A C 1
ATOM 3360 O O . GLU A 1 429 ? -19.121 -4.343 38.172 1.00 45.94 429 GLU A O 1
ATOM 3365 N N . MET A 1 430 ? -20.450 -2.952 37.038 1.00 52.78 430 MET A N 1
ATOM 3366 C CA . MET A 1 430 ? -21.041 -3.987 36.211 1.00 52.78 430 MET A CA 1
ATOM 3367 C C . MET A 1 430 ? -20.114 -4.215 35.024 1.00 52.78 430 MET A C 1
ATOM 3369 O O . MET A 1 430 ? -20.277 -3.587 33.987 1.00 52.78 430 MET A O 1
ATOM 3373 N N . ASN A 1 431 ? -19.129 -5.089 35.179 1.00 60.97 431 ASN A N 1
ATOM 3374 C CA . ASN A 1 431 ? -18.269 -5.464 34.062 1.00 60.97 431 ASN A CA 1
ATOM 3375 C C . ASN A 1 431 ? -19.053 -6.331 33.065 1.00 60.97 431 ASN A C 1
ATOM 3377 O O . ASN A 1 431 ? -19.892 -7.150 33.458 1.00 60.97 431 ASN A O 1
ATOM 3381 N N . LEU A 1 432 ? -18.815 -6.120 31.769 1.00 62.75 432 LEU A N 1
ATOM 3382 C CA . LEU A 1 432 ? -19.393 -6.947 30.710 1.00 62.75 432 LEU A CA 1
ATOM 3383 C C . LEU A 1 432 ? -18.841 -8.385 30.806 1.00 62.75 432 LEU A C 1
ATOM 3385 O O . LEU A 1 432 ? -17.622 -8.556 30.852 1.00 62.75 432 LEU A O 1
ATOM 3389 N N . PRO A 1 433 ? -19.699 -9.423 30.838 1.00 65.56 433 PRO A N 1
ATOM 3390 C CA . PRO A 1 433 ? -19.266 -10.815 30.767 1.00 65.56 433 PRO A CA 1
ATOM 3391 C C . PRO A 1 433 ? -18.466 -11.104 29.490 1.00 65.56 433 PRO A C 1
ATOM 3393 O O . PRO A 1 433 ? -18.903 -10.750 28.395 1.00 65.56 433 PRO A O 1
ATOM 3396 N N . PHE A 1 434 ? -17.344 -11.817 29.617 1.00 61.50 434 PHE A N 1
ATOM 3397 C CA . PHE A 1 434 ? -16.473 -12.195 28.492 1.00 61.50 434 PHE A CA 1
ATOM 3398 C C . PHE A 1 434 ? -17.213 -12.974 27.388 1.00 61.50 434 PHE A C 1
ATOM 3400 O O . PHE A 1 434 ? -16.949 -12.793 26.204 1.00 61.50 434 PHE A O 1
ATOM 3407 N N . GLU A 1 435 ? -18.215 -13.775 27.759 1.00 65.94 435 GLU A N 1
ATOM 3408 C CA . GLU A 1 435 ? -19.075 -14.529 26.834 1.00 65.94 435 GLU A CA 1
ATOM 3409 C C . GLU A 1 435 ? -19.773 -13.636 25.792 1.00 65.94 435 GLU A C 1
ATOM 3411 O O . GLU A 1 435 ? -20.090 -14.086 24.693 1.00 65.94 435 GLU A O 1
ATOM 3416 N N . MET A 1 436 ? -19.971 -12.349 26.090 1.00 67.00 436 MET A N 1
ATOM 3417 C CA . MET A 1 436 ? -20.581 -11.399 25.157 1.00 67.00 436 MET A CA 1
ATOM 3418 C C . MET A 1 436 ? -19.657 -11.001 23.999 1.00 67.00 436 MET A C 1
ATOM 3420 O O . MET A 1 436 ? -20.142 -10.514 22.972 1.00 67.00 436 MET A O 1
ATOM 3424 N N . LEU A 1 437 ? -18.350 -11.237 24.150 1.00 68.12 437 LEU A N 1
ATOM 3425 C CA . LEU A 1 437 ? -17.311 -10.930 23.169 1.00 68.12 437 LEU A CA 1
ATOM 3426 C C . LEU A 1 437 ? -17.000 -12.109 22.234 1.00 68.12 437 LEU A C 1
ATOM 3428 O O . LEU A 1 437 ? -16.126 -11.977 21.387 1.00 68.12 437 LEU A O 1
ATOM 3432 N N . GLN A 1 438 ? -17.726 -13.233 22.320 1.00 64.44 438 GLN A N 1
ATOM 3433 C CA . GLN A 1 438 ? -17.459 -14.438 21.512 1.00 64.44 438 GLN A CA 1
ATOM 3434 C C . GLN A 1 438 ? -17.478 -14.211 19.990 1.00 64.44 438 GLN A C 1
ATOM 3436 O O . GLN A 1 438 ? -16.751 -14.895 19.276 1.00 64.44 438 GLN A O 1
ATOM 3441 N N . ASP A 1 439 ? -18.242 -13.234 19.484 1.00 68.44 439 ASP A N 1
ATOM 3442 C CA . ASP A 1 439 ? -18.226 -12.904 18.047 1.00 68.44 439 ASP A CA 1
ATOM 3443 C C . ASP A 1 439 ? -17.327 -11.726 17.694 1.00 68.44 439 ASP A C 1
ATOM 3445 O O . ASP A 1 439 ? -17.396 -11.247 16.557 1.00 68.44 439 ASP A O 1
ATOM 3449 N N . TRP A 1 440 ? -16.491 -11.254 18.623 1.00 74.12 440 TRP A N 1
ATOM 3450 C CA . TRP A 1 440 ? -15.516 -10.221 18.312 1.00 74.12 440 TRP A CA 1
ATOM 3451 C C . TRP A 1 440 ? -14.676 -10.684 17.109 1.00 74.12 440 TRP A C 1
ATOM 3453 O O . TRP A 1 440 ? -14.123 -11.788 17.123 1.00 74.12 440 TRP A O 1
ATOM 3463 N N . PRO A 1 441 ? -14.661 -9.921 16.002 1.00 64.81 441 PRO A N 1
ATOM 3464 C CA . PRO A 1 441 ? -14.131 -10.435 14.7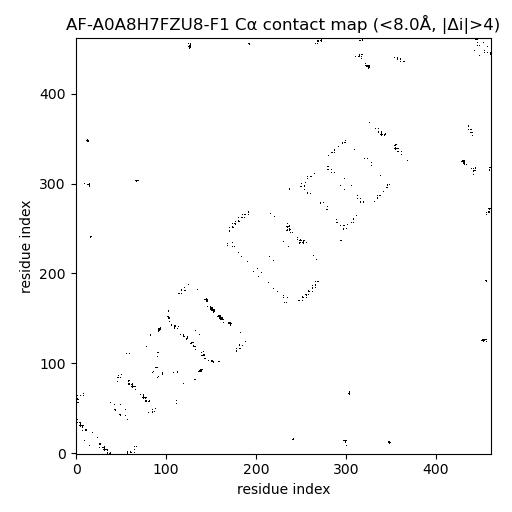45 1.00 64.81 441 PRO A CA 1
ATOM 3465 C C . PRO A 1 441 ? -12.607 -10.502 14.701 1.00 64.81 441 PRO A C 1
ATOM 3467 O O . PRO A 1 441 ? -12.057 -11.122 13.791 1.00 64.81 441 PRO A O 1
ATOM 3470 N N . TRP A 1 442 ? -11.941 -9.919 15.694 1.00 69.94 442 TRP A N 1
ATOM 3471 C CA . TRP A 1 442 ? -10.497 -9.966 15.868 1.00 69.94 442 TRP A CA 1
ATOM 3472 C C . TRP A 1 442 ? -10.176 -10.772 17.131 1.00 69.94 442 TRP A C 1
ATOM 3474 O O . TRP A 1 442 ? -10.882 -10.631 18.118 1.00 69.94 442 TRP A O 1
ATOM 3484 N N . PRO A 1 443 ? -9.173 -11.656 17.140 1.00 52.75 443 PRO A N 1
ATOM 3485 C CA . PRO A 1 443 ? -8.832 -12.403 18.347 1.00 52.75 443 PRO A CA 1
ATOM 3486 C C . PRO A 1 443 ? -8.331 -11.454 19.449 1.00 52.75 443 PRO A C 1
ATOM 3488 O O . PRO A 1 443 ? -7.515 -10.576 19.182 1.00 52.75 443 PRO A O 1
ATOM 3491 N N . LEU A 1 444 ? -8.837 -11.628 20.676 1.00 46.69 444 LEU A N 1
ATOM 3492 C CA . LEU A 1 444 ? -8.447 -10.837 21.854 1.00 46.69 444 LEU A CA 1
ATOM 3493 C C . LEU A 1 444 ? -7.191 -11.398 22.551 1.00 46.69 444 LEU A C 1
ATOM 3495 O O . LEU A 1 444 ? -6.437 -10.638 23.150 1.00 46.69 444 LEU A O 1
ATOM 3499 N N . ASP A 1 445 ? -6.936 -12.709 22.431 1.00 41.59 445 ASP A N 1
ATOM 3500 C CA . ASP A 1 445 ? -5.795 -13.389 23.057 1.00 41.59 445 ASP A CA 1
ATOM 3501 C C . ASP A 1 445 ? -4.619 -13.550 22.063 1.00 41.59 445 ASP A C 1
ATOM 3503 O O . ASP A 1 445 ? -4.770 -14.215 21.029 1.00 41.59 445 ASP A O 1
ATOM 3507 N N . PRO A 1 446 ? -3.436 -12.967 22.338 1.00 40.75 446 PRO A N 1
ATOM 3508 C CA . PRO A 1 446 ? -2.268 -13.072 21.464 1.00 40.75 446 PRO A CA 1
ATOM 3509 C C . PRO A 1 446 ? -1.603 -14.461 21.463 1.00 40.75 446 PRO A C 1
ATOM 3511 O O . PRO A 1 446 ? -0.756 -14.715 20.604 1.00 40.75 446 PRO A O 1
ATOM 3514 N N . SER A 1 447 ? -1.945 -15.355 22.402 1.00 34.53 447 SER A N 1
ATOM 3515 C CA . SER A 1 447 ? -1.289 -16.664 22.558 1.00 34.53 447 SER A CA 1
ATOM 3516 C C . SER A 1 447 ? -1.813 -17.766 21.627 1.00 34.53 447 SER A C 1
ATOM 3518 O O . SER A 1 447 ? -1.115 -18.757 21.409 1.00 34.53 447 SER A O 1
ATOM 3520 N N . ASP A 1 448 ? -2.986 -17.572 21.018 1.00 34.78 448 ASP A N 1
ATOM 3521 C CA . ASP A 1 448 ? -3.682 -18.612 20.244 1.00 34.78 448 ASP A CA 1
ATOM 3522 C C . ASP A 1 448 ? -3.527 -18.455 18.715 1.00 34.78 448 ASP A C 1
ATOM 3524 O O . ASP A 1 448 ? -4.231 -19.087 17.925 1.00 34.78 448 ASP A O 1
ATOM 3528 N N . ASN A 1 449 ? -2.607 -17.596 18.254 1.00 37.78 449 ASN A N 1
ATOM 3529 C CA . ASN A 1 449 ? -2.647 -17.089 16.884 1.00 37.78 449 ASN A CA 1
ATOM 3530 C C . ASN A 1 449 ? -1.477 -17.559 15.995 1.00 37.78 449 ASN A C 1
ATOM 3532 O O . ASN A 1 449 ? -0.328 -17.153 16.160 1.00 37.78 449 ASN A O 1
ATOM 3536 N N . THR A 1 450 ? -1.791 -18.362 14.971 1.00 31.84 450 THR A N 1
ATOM 3537 C CA . THR A 1 450 ? -0.894 -18.660 13.831 1.00 31.84 450 THR A CA 1
ATOM 3538 C C . THR A 1 450 ? -1.056 -17.674 12.665 1.00 31.84 450 THR A C 1
ATOM 3540 O O . THR A 1 450 ? -0.473 -17.874 11.600 1.00 31.84 450 THR A O 1
ATOM 3543 N N . GLY A 1 451 ? -1.779 -16.563 12.840 1.00 34.84 451 GLY A N 1
ATOM 3544 C CA . GLY A 1 451 ? -1.865 -15.533 11.810 1.00 34.84 451 GLY A CA 1
ATOM 3545 C C . GLY A 1 451 ? -2.328 -14.177 12.324 1.00 34.84 451 GLY A C 1
ATOM 3546 O O . GLY A 1 451 ? -3.245 -14.094 13.122 1.00 34.84 451 GLY A O 1
ATOM 3547 N N . LEU A 1 452 ? -1.731 -13.126 11.752 1.00 40.16 452 LEU A N 1
ATOM 3548 C CA . LEU A 1 452 ? -2.139 -11.718 11.820 1.00 40.16 452 LEU A CA 1
ATOM 3549 C C . LEU A 1 452 ? -1.788 -11.022 13.144 1.00 40.16 452 LEU A C 1
ATOM 3551 O O . LEU A 1 452 ? -2.488 -11.148 14.140 1.00 40.16 452 LEU A O 1
ATOM 3555 N N . PHE A 1 453 ? -0.718 -10.218 13.096 1.00 49.22 453 PHE A N 1
ATOM 3556 C CA . PHE A 1 453 ? -0.330 -9.218 14.098 1.00 49.22 453 PHE A CA 1
ATOM 3557 C C . PHE A 1 453 ? 0.270 -9.593 15.488 1.00 49.22 453 PHE A C 1
ATOM 3559 O O . PHE A 1 453 ? 0.212 -8.735 16.375 1.00 49.22 453 PHE A O 1
ATOM 3566 N N . PRO A 1 454 ? 0.930 -10.744 15.747 1.00 42.16 454 PRO A N 1
ATOM 3567 C CA . PRO A 1 454 ? 1.336 -11.089 17.118 1.00 42.16 454 PRO A CA 1
ATOM 3568 C C . PRO A 1 454 ? 2.219 -10.039 17.807 1.00 42.16 454 PRO A C 1
ATOM 3570 O O . PRO A 1 454 ? 2.020 -9.758 18.976 1.00 42.16 454 PRO A O 1
ATOM 3573 N N . ASP A 1 455 ? 3.166 -9.407 17.110 1.00 40.59 455 ASP A N 1
ATOM 3574 C CA . ASP A 1 455 ? 4.162 -8.586 17.809 1.00 40.59 455 ASP A CA 1
ATOM 3575 C C . ASP A 1 455 ? 3.708 -7.154 18.104 1.00 40.59 455 ASP A C 1
ATOM 3577 O O . ASP A 1 455 ? 3.983 -6.658 19.195 1.00 40.59 455 ASP A O 1
ATOM 3581 N N . ILE A 1 456 ? 3.020 -6.493 17.161 1.00 40.50 456 ILE A N 1
ATOM 3582 C CA . ILE A 1 456 ? 2.584 -5.089 17.306 1.00 40.50 456 ILE A CA 1
ATOM 3583 C C . ILE A 1 456 ? 1.318 -4.982 18.160 1.00 40.50 456 ILE A C 1
ATOM 3585 O O . ILE A 1 456 ? 1.219 -4.080 18.988 1.00 40.50 456 ILE A O 1
ATOM 3589 N N . LEU A 1 457 ? 0.388 -5.931 18.021 1.00 42.50 457 LEU A N 1
ATOM 3590 C CA . LEU A 1 457 ? -0.877 -5.922 18.759 1.00 42.50 457 LEU A CA 1
ATOM 3591 C C . LEU A 1 457 ? -0.788 -6.567 20.145 1.00 42.50 457 LEU A C 1
ATOM 3593 O O . LEU A 1 457 ? -1.505 -6.125 21.037 1.00 42.50 457 LEU A O 1
ATOM 3597 N N . ALA A 1 458 ? 0.124 -7.521 20.379 1.00 38.47 458 ALA A N 1
ATOM 3598 C CA . ALA A 1 458 ? 0.400 -7.988 21.744 1.00 38.47 458 ALA A CA 1
ATOM 3599 C C . ALA A 1 458 ? 1.148 -6.949 22.588 1.00 38.47 458 ALA A C 1
ATOM 3601 O O . ALA A 1 458 ? 1.482 -7.213 23.740 1.00 38.47 458 ALA A O 1
ATOM 3602 N N . GLY A 1 459 ? 1.503 -5.810 21.997 1.00 36.62 459 GLY A N 1
ATOM 3603 C CA . GLY A 1 459 ? 1.781 -4.613 22.762 1.00 36.62 459 GLY A CA 1
ATOM 3604 C C . GLY A 1 459 ? 0.505 -4.033 23.375 1.00 36.62 459 GLY A C 1
ATOM 3605 O O . GLY A 1 459 ? 0.414 -3.802 24.569 1.00 36.62 459 GLY A O 1
ATOM 3606 N N . TRP A 1 460 ? -0.555 -3.887 22.583 1.00 34.34 460 TRP A N 1
ATOM 3607 C CA . TRP A 1 460 ? -1.773 -3.155 22.964 1.00 34.34 460 TRP A CA 1
ATOM 3608 C C . TRP A 1 460 ? -2.739 -3.941 23.867 1.00 34.34 460 TRP A C 1
ATOM 3610 O O . TRP A 1 460 ? -3.803 -3.418 24.210 1.00 34.34 460 TRP A O 1
ATOM 3620 N N . SER A 1 461 ? -2.411 -5.193 24.199 1.00 30.48 461 SER A N 1
ATOM 3621 C CA . SER A 1 461 ? -3.266 -6.146 24.923 1.00 30.48 461 SER A CA 1
ATOM 3622 C C . SER A 1 461 ? -2.703 -6.583 26.282 1.00 30.48 461 SER A C 1
ATOM 3624 O O . SER A 1 461 ? -3.002 -7.688 26.734 1.00 30.48 461 SER A O 1
ATOM 3626 N N . HIS A 1 462 ? -1.889 -5.752 26.932 1.00 30.80 462 HIS A N 1
ATOM 3627 C CA . HIS A 1 462 ? -1.494 -5.955 28.327 1.00 30.80 462 HIS A CA 1
ATOM 3628 C C . HIS A 1 462 ? -1.788 -4.730 29.183 1.00 30.80 462 HIS A C 1
ATOM 3630 O O . HIS A 1 462 ? -1.684 -3.600 28.654 1.00 30.80 462 HIS A O 1
#